Protein AF-A0A8T7K1Z5-F1 (afdb_monomer)

Mean predicted aligned error: 20.66 Å

pLDDT: mean 74.39, std 20.11, range [27.95, 96.56]

Secondary structure (DSSP, 8-state):
-TTGGGGT-------S-GGGS-HHHHTT-SEEEE-----HHHHHHHHHHHHTT--GGGGTHHHHHHHHHHHPPTTEEEEEETT-TT--EEEE-------S-SSPPHHHHHHHTHHHHHHHHHHHTS----------------------------------------------------------PPPSSTTPPPPTTEESSPPP--TTS-EEEPP--S-HHHHHHHHHHHH----TT-EEEEEEEEEEEEEEEEEEEEETTTTEEEEEEEEEEEES--SSS---GGGGEEPPP-GGG-BSS--SSEEEEPPPTTTS-HHHHHHHHHHHHHHHHHH-EEEEEEETTTTEE--TTS-HHHHHHHHHHHHHHHHHHHHHHHHHHHHHHHHHHHHHHHHHHHHHHHHHHHTTTT-------------STTSS------------S---S---SHHHHHHHHHHHHHHHHHHHHHHHHHHHHHHHHHHHHHHH--EEEEEE--GGGEEEEEEEEEEEEEEEEEETTEEEEEE----

Sequence (531 aa):
LKQARAFGIGLILATQNPGDLDYKGLANAGTWFIGRLQSDNDRAKVMEGLQQLASADDNVSLKDVERLIADIEPRVFLMRNVHDDGGPLLVHTRWAMSYLRGPLTRQQVQWLMQAQRQQLLQQLSSPQAGGGYTPPGTPPGLPGAPGTLPGGRPHSLPLPDTGFSAQAATAAAYSQPTLGLTQASQPLIPGLRYPPGYSDKQPPLPSALVQYFLPVGLSSQQALAQWEQQTHFRAAGVANIVVSYQPVLLAQAVVRYQDRKAGVYTARTYAFHVPGVQRAGMVRWESYQAQPVEITRVSDQPANPALFGDLAPGLSDKARISALKTELVDMLYNTAVLILPYNPVLKLYGSPDADFSAYQAQVQQIAREKRDQEIDEITKKYGAQAAKIEEAVRRKELELRAEKKELQDRKREEMFTTGEALLSLLKGRTTYTLSRMSQATRYRRQTSEDLEESKQYLTEADKQMQALETELQTVLQEANERWARVAAQAEEYRISALKKDIQVELFGIGWVPFWFTEINSQPLFLPAYVG

Radius of gyration: 44.98 Å; Cα contacts (8 Å, |Δi|>4): 565; chains: 1; bounding box: 122×94×129 Å

Foldseek 3Di:
DQCCVVVVDDDDDDDPALVVDDLVRLLRDQKDWAAADPDPVSLVSNLVSVVSLDDPVCVVLSVVVSVCSNPGDHQWTWMDGSPDPPGIDIDHPPDPPCPPPPDQDPVSVCVVCVVVVVVVVVVVPDDDDDDDDDDDDDDDDDDDDDDDDDDDDDDDDDDDDDDDDDDDDDDDDDDDDDPDDDPQDDDPDPPFDDDPQKDQDADDADPVFAEKEADQQDDPVRLQVVVCVVVVDDQPPWDDKAKEWEKWWWWKKKFWFDDPLQRDTDIDIWIFTHHQDALDDDDPRVVGTDDDGDPVRIDSDDDPRYMYGHDRPLQRDPVSLVVVNVVVLVVQLVPVKQKWKAQPVLSHTHYSPDDPVVVLVVLLVVLVVVLVVVLVVLCVVLVVVLVVLVVVLVVLVVVVVVVVVVVVPPDDDDDDDDPDDPPPPPDDDDDDPPDDDDPPPPDDDDDDVSVVVSVVSNVVSVVVNVVSVVVSVVVSVVSVVVSVVSSVDIDIDMGGTDSVSMGIDDTGIYTFIWIWTAGPNDIDTGHSDDD

Structure (mmCIF, N/CA/C/O backbone):
data_AF-A0A8T7K1Z5-F1
#
_entry.id   AF-A0A8T7K1Z5-F1
#
loop_
_atom_site.group_PDB
_atom_site.id
_atom_site.type_symbol
_atom_site.label_atom_id
_atom_site.label_alt_id
_atom_site.label_comp_id
_atom_site.label_asym_id
_atom_site.label_entity_id
_atom_site.label_seq_id
_atom_site.pdbx_PDB_ins_code
_atom_site.Cartn_x
_atom_site.Cartn_y
_atom_site.Cartn_z
_atom_site.occupancy
_atom_site.B_iso_or_equiv
_atom_site.auth_seq_id
_atom_site.auth_comp_id
_atom_site.auth_asym_id
_atom_site.auth_atom_id
_atom_site.pdbx_PDB_model_num
ATOM 1 N N . LEU A 1 1 ? -14.528 31.520 19.618 1.00 71.94 1 LEU A N 1
ATOM 2 C CA . LEU A 1 1 ? -15.645 31.745 18.668 1.00 71.94 1 LEU A CA 1
ATOM 3 C C . LEU A 1 1 ? -16.165 33.181 18.744 1.00 71.94 1 LEU A C 1
ATOM 5 O O . LEU A 1 1 ? -15.594 33.991 18.035 1.00 71.94 1 LEU A O 1
ATOM 9 N N . LYS A 1 2 ? -17.128 33.533 19.617 1.00 77.75 2 LYS A N 1
ATOM 10 C CA . LYS A 1 2 ? -17.867 34.825 19.625 1.00 77.75 2 LYS A CA 1
ATOM 11 C C . LYS A 1 2 ? -17.090 36.103 19.236 1.00 77.75 2 LYS A C 1
ATOM 13 O O . LYS A 1 2 ? -17.581 36.883 18.432 1.00 77.75 2 LYS A O 1
ATOM 18 N N . GLN A 1 3 ? -15.893 36.326 19.785 1.00 83.31 3 GLN A N 1
ATOM 19 C CA . GLN A 1 3 ? -15.087 37.532 19.514 1.00 83.31 3 GLN A CA 1
ATOM 20 C C . GLN A 1 3 ? -14.257 37.479 18.215 1.00 83.31 3 GLN A C 1
ATOM 22 O O . GLN A 1 3 ? -13.873 38.522 17.699 1.00 83.31 3 GLN A O 1
ATOM 27 N N . ALA A 1 4 ? -13.976 36.294 17.666 1.00 84.44 4 ALA A N 1
ATOM 28 C CA . ALA A 1 4 ? -12.987 36.094 16.599 1.00 84.44 4 ALA A CA 1
ATOM 29 C C . ALA A 1 4 ? -13.321 36.855 15.298 1.00 84.44 4 ALA A C 1
ATOM 31 O O . ALA A 1 4 ? -12.427 37.427 14.672 1.00 84.44 4 ALA A O 1
ATOM 32 N N . ARG A 1 5 ? -14.618 36.960 14.962 1.00 81.00 5 ARG A N 1
ATOM 33 C CA . ARG A 1 5 ? -15.136 37.723 13.810 1.00 81.00 5 ARG A CA 1
ATOM 34 C C . ARG A 1 5 ? -14.705 39.196 13.830 1.00 81.00 5 ARG A C 1
ATOM 36 O O . ARG A 1 5 ? -14.432 39.746 12.771 1.00 81.00 5 ARG A O 1
ATOM 43 N N . ALA A 1 6 ? -14.606 39.819 15.008 1.00 85.25 6 ALA A N 1
ATOM 44 C CA . ALA A 1 6 ? -14.210 41.225 15.145 1.00 85.25 6 ALA A CA 1
ATOM 45 C C . ALA A 1 6 ? -12.719 41.473 14.842 1.00 85.25 6 ALA A C 1
ATOM 47 O O . ALA A 1 6 ? -12.339 42.595 14.526 1.00 85.25 6 ALA A O 1
ATOM 48 N N . PHE A 1 7 ? -11.889 40.426 14.900 1.00 88.75 7 PHE A N 1
ATOM 49 C CA . PHE A 1 7 ? -10.450 40.477 14.621 1.00 88.75 7 PHE A CA 1
ATOM 50 C C . PHE A 1 7 ? -10.082 39.821 13.277 1.00 88.75 7 PHE A C 1
ATOM 52 O O . PHE A 1 7 ? -8.914 39.540 13.028 1.00 88.75 7 PHE A O 1
ATOM 59 N N . GLY A 1 8 ? -11.071 39.535 12.418 1.00 88.25 8 GLY A N 1
ATOM 60 C CA . GLY A 1 8 ? -10.859 38.885 11.118 1.00 88.25 8 GLY A CA 1
ATOM 61 C C . GLY A 1 8 ? -10.484 37.397 11.189 1.00 88.25 8 GLY A C 1
ATOM 62 O O . GLY A 1 8 ? -10.107 36.816 10.174 1.00 88.25 8 GLY A O 1
ATOM 63 N N . ILE A 1 9 ? -10.586 36.760 12.360 1.00 88.50 9 ILE A N 1
ATOM 64 C CA . ILE A 1 9 ? -10.191 35.361 12.558 1.00 88.50 9 ILE A CA 1
ATOM 65 C C . ILE A 1 9 ? -11.387 34.445 12.266 1.00 88.50 9 ILE A C 1
ATOM 67 O O . ILE A 1 9 ? -12.338 34.369 13.047 1.00 88.50 9 ILE A O 1
ATOM 71 N N . GLY A 1 10 ? -11.320 33.721 11.148 1.00 86.94 10 GLY A N 1
ATOM 72 C CA . GLY A 1 10 ? -12.213 32.598 10.857 1.00 86.94 10 GLY 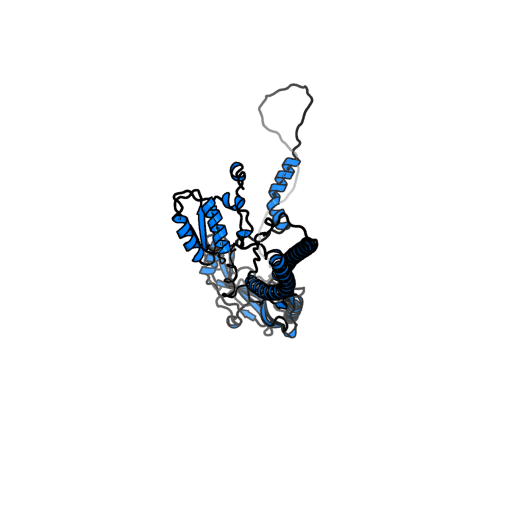A CA 1
ATOM 73 C C . GLY A 1 10 ? -11.806 31.338 11.627 1.00 86.94 10 GLY A C 1
ATOM 74 O O . GLY A 1 10 ? -10.620 31.081 11.824 1.00 86.94 10 GLY A O 1
ATOM 75 N N . LEU A 1 11 ? -12.786 30.540 12.057 1.00 84.69 11 LEU A N 1
ATOM 76 C CA . LEU A 1 11 ? -12.567 29.215 12.640 1.00 84.69 11 LEU A CA 1
ATOM 77 C C . LEU A 1 11 ? -13.468 28.202 11.934 1.00 84.69 11 LEU A C 1
ATOM 79 O O . LEU A 1 11 ? -14.652 28.464 11.740 1.00 84.69 11 LEU A O 1
ATOM 83 N N . ILE A 1 12 ? -12.910 27.037 11.612 1.00 88.62 12 ILE A N 1
ATOM 84 C CA . ILE A 1 12 ? -13.649 25.862 11.148 1.00 88.62 12 ILE A CA 1
ATOM 85 C C . ILE A 1 12 ? -13.535 24.810 12.249 1.00 88.62 12 ILE A C 1
ATOM 87 O O . ILE A 1 12 ? -12.435 24.531 12.725 1.00 88.62 12 ILE A O 1
ATOM 91 N N . LEU A 1 13 ? -14.668 24.242 12.658 1.00 86.75 13 LEU A N 1
ATOM 92 C CA . LEU A 1 13 ? -14.734 23.114 13.583 1.00 86.75 13 LEU A CA 1
ATOM 93 C C . LEU A 1 13 ? -15.311 21.914 12.836 1.00 86.75 13 LEU A C 1
ATOM 95 O O . LEU A 1 13 ? -16.297 22.049 12.117 1.00 86.75 13 LEU A O 1
ATOM 99 N N . ALA A 1 14 ? -14.691 20.751 13.012 1.00 88.75 14 ALA A N 1
ATOM 100 C CA . ALA A 1 14 ? -15.132 19.493 12.429 1.00 88.75 14 ALA A CA 1
ATOM 101 C C . ALA A 1 14 ? -15.061 18.400 13.498 1.00 88.75 14 ALA A C 1
ATOM 103 O O . ALA A 1 14 ? -14.056 18.276 14.195 1.00 88.75 14 ALA A O 1
ATOM 104 N N . THR A 1 15 ? -16.126 17.613 13.617 1.00 85.75 15 THR A N 1
ATOM 105 C CA . THR A 1 15 ? -16.219 16.452 14.509 1.00 85.75 15 THR A CA 1
ATOM 106 C C . THR A 1 15 ? -17.017 15.346 13.819 1.00 85.75 15 THR A C 1
ATOM 108 O O . THR A 1 15 ? -17.800 15.624 12.910 1.00 85.75 15 THR A O 1
ATOM 111 N N . GLN A 1 16 ? -16.820 14.098 14.244 1.00 81.88 16 GLN A N 1
ATOM 112 C CA . GLN A 1 16 ? -17.693 12.973 13.884 1.00 81.88 16 GLN A CA 1
ATOM 113 C C . GLN A 1 16 ? -18.790 12.729 14.935 1.00 81.88 16 GLN A C 1
ATOM 115 O O . GLN A 1 16 ? -19.769 12.056 14.638 1.00 81.88 16 GLN A O 1
ATOM 120 N N . ASN A 1 17 ? -18.641 13.299 16.134 1.00 82.62 17 ASN A N 1
ATOM 121 C CA . ASN A 1 17 ? -19.596 13.233 1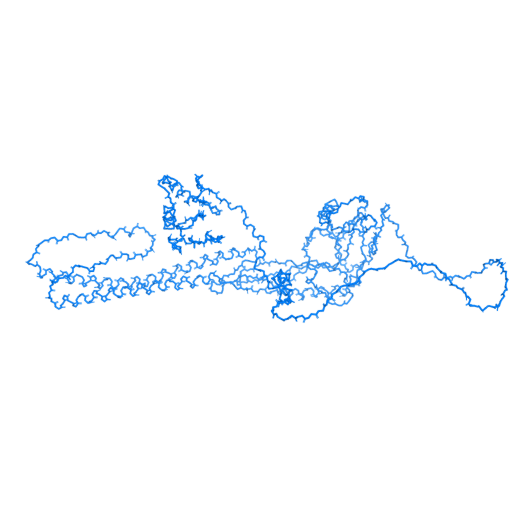7.233 1.00 82.62 17 ASN A CA 1
ATOM 122 C C . ASN A 1 17 ? -19.991 14.673 17.627 1.00 82.62 17 ASN A C 1
ATOM 124 O O . ASN A 1 17 ? -19.172 15.391 18.213 1.00 82.62 17 ASN A O 1
ATOM 128 N N . PRO A 1 18 ? -21.219 15.137 17.324 1.00 78.00 18 PRO A N 1
ATOM 129 C CA . PRO A 1 18 ? -21.658 16.482 17.701 1.00 78.00 18 PRO A CA 1
ATOM 130 C C . PRO A 1 18 ? -21.771 16.651 19.224 1.00 78.00 18 PRO A C 1
ATOM 132 O O . PRO A 1 18 ? -21.787 17.778 19.710 1.00 78.00 18 PRO A O 1
ATOM 135 N N . GLY A 1 19 ? -21.805 15.553 19.987 1.00 77.94 19 GLY A N 1
ATOM 136 C CA . GLY A 1 19 ? -21.790 15.565 21.444 1.00 77.94 19 GLY A CA 1
ATOM 137 C C . GLY A 1 19 ? -20.496 16.070 22.086 1.00 77.94 19 GLY A C 1
ATOM 138 O O . GLY A 1 19 ? -20.556 16.426 23.259 1.00 77.94 19 GLY A O 1
ATOM 139 N N . ASP A 1 20 ? -19.386 16.143 21.342 1.00 79.88 20 ASP A N 1
ATOM 140 C CA . ASP A 1 20 ? -18.099 16.674 21.825 1.00 79.88 20 ASP A CA 1
ATOM 141 C C . ASP A 1 20 ? -18.025 18.214 21.771 1.00 79.88 20 ASP A C 1
ATOM 143 O O . ASP A 1 20 ? -17.066 18.817 22.258 1.00 79.88 20 ASP A O 1
ATOM 147 N N . LEU A 1 21 ? -19.017 18.874 21.159 1.00 78.75 21 LEU A N 1
ATOM 148 C CA . LEU A 1 21 ? -19.080 20.330 21.041 1.00 78.75 21 LEU A CA 1
ATOM 149 C C . LEU A 1 21 ? -20.056 20.914 22.070 1.00 78.75 21 LEU A C 1
ATOM 151 O O . LEU A 1 21 ? -21.244 20.604 22.065 1.00 78.75 21 LEU A O 1
ATOM 155 N N . ASP A 1 22 ? -19.555 21.817 22.919 1.00 77.94 22 ASP A N 1
ATOM 156 C CA . ASP A 1 22 ? -20.386 22.619 23.827 1.00 77.94 22 ASP A CA 1
ATOM 157 C C . ASP A 1 22 ? -21.472 23.378 23.041 1.00 77.94 22 ASP A C 1
ATOM 159 O O . ASP A 1 22 ? -21.204 23.953 21.979 1.00 77.94 22 ASP A O 1
ATOM 163 N N . TYR A 1 23 ? -22.687 23.442 23.590 1.00 68.38 23 TYR A N 1
ATOM 164 C CA . TYR A 1 23 ? -23.836 24.110 22.971 1.00 68.38 23 TYR A CA 1
ATOM 165 C C . TYR A 1 23 ? -23.548 25.591 22.681 1.00 68.38 23 TYR A C 1
ATOM 167 O O . TYR A 1 23 ? -23.961 26.120 21.650 1.00 68.38 23 TYR A O 1
ATOM 175 N N . LYS A 1 24 ? -22.736 26.255 23.517 1.00 74.25 24 LYS A N 1
ATOM 176 C CA . LYS A 1 24 ? -22.275 27.636 23.273 1.00 74.25 24 LYS A CA 1
ATOM 177 C C . LYS A 1 24 ? -21.326 27.735 22.080 1.00 74.25 24 LYS A C 1
ATOM 179 O O . LYS A 1 24 ? -21.230 28.797 21.467 1.00 74.25 24 LYS A O 1
ATOM 184 N N . GLY A 1 25 ? -20.607 26.662 21.758 1.00 75.12 25 GLY A N 1
ATOM 185 C CA . GLY A 1 25 ? -19.801 26.561 20.547 1.00 75.12 25 GLY A CA 1
ATOM 186 C C . GLY A 1 25 ? -20.684 26.488 19.305 1.00 75.12 25 GLY A C 1
ATOM 187 O O . GLY A 1 25 ? -20.533 27.308 18.399 1.00 75.12 25 GLY A O 1
ATOM 188 N N . LEU A 1 26 ? -21.657 25.574 19.324 1.00 76.00 26 LEU A N 1
ATOM 189 C CA . LEU A 1 26 ? -22.659 25.402 18.269 1.00 76.00 26 LEU A CA 1
ATOM 190 C C . LEU A 1 26 ? -23.445 26.701 18.011 1.00 76.00 26 LEU A C 1
ATOM 192 O O . LEU A 1 26 ? -23.445 27.209 16.892 1.00 76.00 26 LEU A O 1
ATOM 196 N N . ALA A 1 27 ? -23.991 27.328 19.057 1.00 73.38 27 ALA A N 1
ATOM 197 C CA . ALA A 1 27 ? -24.743 28.587 18.985 1.00 73.38 27 ALA A CA 1
ATOM 198 C C . ALA A 1 27 ? -23.893 29.839 18.642 1.00 73.38 27 ALA A C 1
ATOM 200 O O . ALA A 1 27 ? -24.382 30.965 18.709 1.00 73.38 27 ALA A O 1
ATOM 201 N N . ASN A 1 28 ? -22.612 29.680 18.284 1.00 80.56 28 ASN A N 1
ATOM 202 C CA . ASN A 1 28 ? -21.773 30.739 17.706 1.00 80.56 28 ASN A CA 1
ATOM 203 C C . ASN A 1 28 ? -21.228 30.378 16.304 1.00 80.56 28 ASN A C 1
ATOM 205 O O . ASN A 1 28 ? -20.416 31.131 15.759 1.00 80.56 28 ASN A O 1
ATOM 209 N N . ALA A 1 29 ? -21.651 29.256 15.710 1.00 83.75 29 ALA A N 1
ATOM 210 C CA . ALA A 1 29 ? -21.308 28.872 14.343 1.00 83.75 29 ALA A CA 1
ATOM 211 C C . ALA A 1 29 ? -22.303 29.489 13.341 1.00 83.75 29 ALA A C 1
ATOM 213 O O . ALA A 1 29 ? -23.476 29.124 13.307 1.00 83.75 29 ALA A O 1
ATOM 214 N N . GLY A 1 30 ? -21.831 30.432 12.516 1.00 79.75 30 GLY A N 1
ATOM 215 C CA . GLY A 1 30 ? -22.667 31.122 11.521 1.00 79.75 30 GLY A CA 1
ATOM 216 C C . GLY A 1 30 ? -22.938 30.323 10.240 1.00 79.75 30 GLY A C 1
ATOM 217 O O . GLY A 1 30 ? -23.881 30.622 9.515 1.00 79.75 30 GLY A O 1
ATOM 218 N N . THR A 1 31 ? -22.140 29.292 9.960 1.00 86.38 31 THR A N 1
ATOM 219 C CA . THR A 1 31 ? -22.335 28.398 8.813 1.00 86.38 31 THR A CA 1
ATOM 220 C C . THR A 1 31 ? -22.086 26.964 9.255 1.00 86.38 31 THR A C 1
ATOM 222 O O . THR A 1 31 ? -21.089 26.676 9.917 1.00 86.38 31 THR A O 1
ATOM 225 N N . TRP A 1 32 ? -23.011 26.083 8.897 1.00 88.38 32 TRP A N 1
ATOM 226 C CA . TRP A 1 32 ? -23.046 24.677 9.274 1.00 88.38 32 TRP A CA 1
ATOM 227 C C . TRP A 1 32 ? -22.919 23.813 8.025 1.00 88.38 32 TRP A C 1
ATOM 229 O O . TRP A 1 32 ? -23.532 24.130 7.010 1.00 88.38 32 TRP A O 1
ATOM 239 N N . PHE A 1 33 ? -22.173 22.713 8.123 1.00 89.81 33 PHE A N 1
ATOM 240 C CA . PHE A 1 33 ? -22.087 21.666 7.103 1.00 89.81 33 PHE A CA 1
ATOM 241 C C . PHE A 1 33 ? -22.379 20.325 7.776 1.00 89.81 33 PHE A C 1
ATOM 243 O O . PHE A 1 33 ? -21.538 19.786 8.494 1.00 89.81 33 PHE A O 1
ATOM 250 N N . ILE A 1 34 ? -23.592 19.811 7.589 1.00 89.69 34 ILE A N 1
ATOM 251 C CA . ILE A 1 34 ? -24.100 18.636 8.301 1.00 89.69 34 ILE A CA 1
ATOM 252 C C . ILE A 1 34 ? -24.071 17.444 7.349 1.00 89.69 34 ILE A C 1
ATOM 254 O O . ILE A 1 34 ? -24.794 17.414 6.355 1.00 89.69 34 ILE A O 1
ATOM 258 N N . GLY A 1 35 ? -23.201 16.476 7.632 1.00 88.19 35 GLY A N 1
ATOM 259 C CA . GLY A 1 35 ? -23.207 15.182 6.950 1.00 88.19 35 GLY A CA 1
ATOM 260 C C . GLY A 1 35 ? -24.289 14.253 7.509 1.00 88.19 35 GLY A C 1
ATOM 261 O O . GLY A 1 35 ? -24.967 14.580 8.481 1.00 88.19 35 GLY A O 1
ATOM 262 N N . ARG A 1 36 ? -24.420 13.059 6.922 1.00 86.31 36 ARG A N 1
ATOM 263 C CA . ARG A 1 36 ? -25.360 12.025 7.382 1.00 86.31 36 ARG A CA 1
ATOM 264 C C . ARG A 1 36 ? -25.141 11.664 8.858 1.00 86.31 36 ARG A C 1
ATOM 266 O O . ARG A 1 36 ? -24.091 11.124 9.207 1.00 86.31 36 ARG A O 1
ATOM 273 N N . LEU A 1 37 ? -26.159 11.868 9.691 1.00 85.38 37 LEU A N 1
ATOM 274 C CA . LEU A 1 37 ? -26.166 11.453 11.098 1.00 85.38 37 LEU A CA 1
ATOM 275 C C . LEU A 1 37 ? -26.842 10.079 11.224 1.00 85.38 37 LEU A C 1
ATOM 277 O O . LEU A 1 37 ? -27.938 9.879 10.709 1.00 85.38 37 LEU A O 1
ATOM 281 N N . GLN A 1 38 ? -26.188 9.117 11.883 1.00 77.75 38 GLN A N 1
ATOM 282 C CA . GLN A 1 38 ? -26.706 7.741 12.034 1.00 77.75 38 GLN A CA 1
ATOM 283 C C . GLN A 1 38 ? -27.434 7.489 13.365 1.00 77.75 38 GLN A C 1
ATOM 285 O O . GLN A 1 38 ? -28.081 6.458 13.524 1.00 77.75 38 GLN A O 1
ATOM 290 N N . SER A 1 39 ? -27.308 8.409 14.320 1.00 83.31 39 SER A N 1
ATOM 291 C CA . SER A 1 39 ? -27.834 8.309 15.683 1.00 83.31 39 SER A CA 1
ATOM 292 C C . SER A 1 39 ? -28.918 9.361 15.899 1.00 83.31 39 SER A C 1
ATOM 294 O O . SER A 1 39 ? -28.708 10.540 15.607 1.00 83.31 39 SER A O 1
ATOM 296 N N . ASP A 1 40 ? -30.063 8.957 16.454 1.00 81.31 40 ASP A N 1
ATOM 297 C CA . ASP A 1 40 ? -31.142 9.884 16.819 1.00 81.31 40 ASP A CA 1
ATOM 298 C C . ASP A 1 40 ? -30.693 10.919 17.865 1.00 81.31 40 ASP A C 1
ATOM 300 O O . ASP A 1 40 ? -31.147 12.059 17.828 1.00 81.31 40 ASP A O 1
ATOM 304 N N . ASN A 1 41 ? -29.757 10.559 18.752 1.00 79.56 41 ASN A N 1
ATOM 305 C CA . ASN A 1 41 ? -29.172 11.471 19.743 1.00 79.56 41 ASN A CA 1
ATOM 306 C C . ASN A 1 41 ? -28.294 12.546 19.077 1.00 79.56 41 ASN A C 1
ATOM 308 O O . ASN A 1 41 ? -28.344 13.720 19.444 1.00 79.56 41 ASN A O 1
ATOM 312 N N . ASP A 1 42 ? -27.535 12.163 18.047 1.00 84.12 42 ASP A N 1
ATOM 313 C CA . ASP A 1 42 ? -26.691 13.096 17.295 1.00 84.12 42 ASP A CA 1
ATOM 314 C C . ASP A 1 42 ? -27.553 14.039 16.450 1.00 84.12 42 ASP A C 1
ATOM 316 O O . ASP A 1 42 ? -27.288 15.242 16.410 1.00 84.12 42 ASP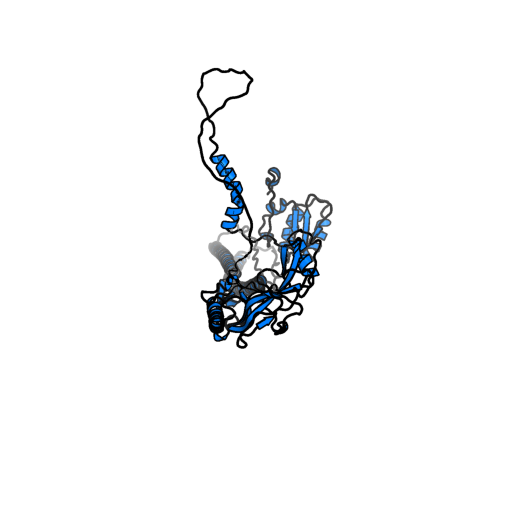 A O 1
ATOM 320 N N . ARG A 1 43 ? -28.637 13.519 15.844 1.00 84.75 43 ARG A N 1
ATOM 321 C CA . ARG A 1 43 ? -29.657 14.347 15.181 1.00 84.75 43 ARG A CA 1
ATOM 322 C C . ARG A 1 43 ? -30.290 15.318 16.175 1.00 84.75 43 ARG A C 1
ATOM 324 O O . ARG A 1 43 ? -30.314 16.509 15.888 1.00 84.75 43 ARG A O 1
ATOM 331 N N . ALA A 1 44 ? -30.722 14.854 17.348 1.00 82.88 44 ALA A N 1
ATOM 332 C CA . ALA A 1 44 ? -31.333 15.703 18.371 1.00 82.88 44 ALA A CA 1
ATOM 333 C C . ALA A 1 44 ? -30.411 16.859 18.803 1.00 82.88 44 ALA A C 1
ATOM 335 O O . ALA A 1 44 ? -30.841 18.010 18.772 1.00 82.88 44 ALA A O 1
ATOM 336 N N . LYS A 1 45 ? -29.133 16.589 19.109 1.00 81.12 45 LYS A N 1
ATOM 337 C CA . LYS A 1 45 ? -28.154 17.632 19.479 1.00 81.12 45 LYS A CA 1
ATOM 338 C C . LYS A 1 45 ? -27.891 18.643 18.360 1.00 81.12 45 LYS A C 1
ATOM 340 O O . LYS A 1 45 ? -27.784 19.841 18.623 1.00 81.12 45 LYS A O 1
ATOM 345 N N . VAL A 1 46 ? -27.793 18.186 17.110 1.00 84.00 46 VAL A N 1
ATOM 346 C CA . VAL A 1 46 ? -27.626 19.086 15.957 1.00 84.00 46 VAL A CA 1
ATOM 347 C C . VAL A 1 46 ? -28.884 19.933 15.747 1.00 84.00 46 VAL A C 1
ATOM 349 O O . VAL A 1 46 ? -28.769 21.144 15.574 1.00 84.00 46 VAL A O 1
ATOM 352 N N . MET A 1 47 ? -30.080 19.344 15.845 1.00 84.56 47 MET A N 1
ATOM 353 C CA . MET A 1 47 ? -31.341 20.086 15.747 1.00 84.56 47 MET A CA 1
ATOM 354 C C . MET A 1 47 ? -31.516 21.100 16.885 1.00 84.56 47 MET A C 1
ATOM 356 O O . MET A 1 47 ? -31.962 22.212 16.617 1.00 84.56 47 MET A O 1
ATOM 360 N N . GLU A 1 48 ? -31.106 20.785 18.117 1.00 81.25 48 GLU A N 1
ATOM 361 C CA . GLU A 1 48 ? -31.110 21.731 19.243 1.00 81.25 48 GLU A CA 1
ATOM 362 C C . GLU A 1 48 ? -30.203 22.944 18.958 1.00 81.25 48 GLU A C 1
ATOM 364 O O . GLU A 1 48 ? -30.633 24.093 19.081 1.00 81.25 48 GLU A O 1
ATOM 369 N N . GLY A 1 49 ? -28.972 22.711 18.488 1.00 79.31 49 GLY A N 1
ATOM 370 C CA . GLY A 1 49 ? -28.051 23.786 18.102 1.00 79.31 49 GLY A CA 1
ATOM 371 C C . GLY A 1 49 ? -28.565 24.644 16.937 1.00 79.31 49 GLY A C 1
ATOM 372 O O . GLY A 1 49 ? -28.366 25.859 16.926 1.00 79.31 49 GLY A O 1
ATOM 373 N N . LEU A 1 50 ? -29.280 24.040 15.982 1.00 78.69 50 LEU A N 1
ATOM 374 C CA . LEU A 1 50 ? -29.925 24.746 14.869 1.00 78.69 50 LEU A CA 1
ATOM 375 C C . LEU A 1 50 ? -31.176 25.532 15.288 1.00 78.69 50 LEU A C 1
ATOM 377 O O . LEU A 1 50 ? -31.440 26.579 14.690 1.00 78.69 50 LEU A O 1
ATOM 381 N N . GLN A 1 51 ? -31.920 25.049 16.290 1.00 77.25 51 GLN A N 1
ATOM 382 C CA . GLN A 1 51 ? -33.075 25.720 16.900 1.00 77.25 51 GLN A CA 1
ATOM 383 C C . GLN A 1 51 ? -32.645 26.946 17.712 1.00 77.25 51 GLN A C 1
ATOM 385 O O . GLN A 1 51 ? -33.247 28.005 17.570 1.00 77.25 51 GLN A O 1
ATOM 390 N N . GLN A 1 52 ? -31.559 26.852 18.489 1.00 72.19 52 GLN A N 1
ATOM 391 C CA . GLN A 1 52 ? -30.988 27.997 19.219 1.00 72.19 52 GLN A CA 1
ATOM 392 C C . GLN A 1 52 ? -30.464 29.116 18.290 1.00 72.19 52 GLN A C 1
ATOM 394 O O . GLN A 1 52 ? -30.250 30.240 18.743 1.00 72.19 52 GLN A O 1
ATOM 399 N N . LEU A 1 53 ? -30.271 28.820 16.999 1.00 68.56 53 LEU A N 1
ATOM 400 C CA . LEU A 1 53 ? -29.881 29.766 15.946 1.00 68.56 53 LEU A CA 1
ATOM 401 C C . LEU A 1 53 ? -31.047 30.209 15.039 1.00 68.56 53 LEU A C 1
ATOM 403 O O . LEU A 1 53 ? -30.829 31.002 14.125 1.00 68.56 53 LEU A O 1
ATOM 407 N N . ALA A 1 54 ? -32.261 29.692 15.240 1.00 65.69 54 ALA A N 1
ATOM 408 C CA . ALA A 1 54 ? -33.422 29.999 14.409 1.00 65.69 54 ALA A CA 1
ATOM 409 C C . ALA A 1 54 ? -34.212 31.208 14.936 1.00 65.69 54 ALA A C 1
ATOM 411 O O . ALA A 1 54 ? -34.415 31.369 16.138 1.00 65.69 54 ALA A O 1
ATOM 412 N N . SER A 1 55 ? -34.700 32.040 14.014 1.00 61.72 55 SER A N 1
ATOM 413 C CA . SER A 1 55 ? -35.701 33.072 14.313 1.00 61.72 55 SER A CA 1
ATOM 414 C C . SER A 1 55 ? -37.122 32.498 14.263 1.00 61.72 55 SER A C 1
ATOM 416 O O . SER A 1 55 ? -37.332 31.392 13.769 1.00 61.72 55 SER A O 1
ATOM 418 N N . ALA A 1 56 ? -38.106 33.236 14.788 1.00 55.38 56 ALA A N 1
ATOM 419 C CA . ALA A 1 56 ? -39.459 32.720 15.025 1.00 55.38 56 ALA A CA 1
ATOM 420 C C . ALA A 1 56 ? -40.170 32.172 13.765 1.00 55.38 56 ALA A C 1
ATOM 422 O O . ALA A 1 56 ? -40.883 31.173 13.869 1.00 55.38 56 ALA A O 1
ATOM 423 N N . ASP A 1 57 ? -39.936 32.770 12.591 1.00 54.88 57 ASP A N 1
ATOM 424 C CA . ASP A 1 57 ? -40.510 32.326 11.309 1.00 54.88 57 ASP A CA 1
ATOM 425 C C . ASP A 1 57 ? -39.839 31.063 10.725 1.00 54.88 57 ASP A C 1
ATOM 427 O O . ASP A 1 57 ? -40.442 30.332 9.940 1.00 54.88 57 ASP A O 1
ATOM 431 N N . ASP A 1 58 ? -38.612 30.739 11.143 1.00 60.97 58 ASP A N 1
ATOM 432 C CA . ASP A 1 58 ? -37.764 29.691 10.540 1.00 60.97 58 ASP A CA 1
ATOM 433 C C . ASP A 1 58 ? -38.148 28.259 11.008 1.00 60.97 58 ASP A C 1
ATOM 435 O O . ASP A 1 58 ? -37.503 27.252 10.709 1.00 60.97 58 ASP A O 1
ATOM 439 N N . ASN A 1 59 ? -39.246 28.145 11.761 1.00 58.22 59 ASN A N 1
ATOM 440 C CA . ASN A 1 59 ? -39.696 26.921 12.432 1.00 58.22 59 ASN A CA 1
ATOM 441 C C . ASN A 1 59 ? -40.348 25.887 11.481 1.00 58.22 59 ASN A C 1
ATOM 443 O O . ASN A 1 59 ? -40.582 24.736 11.858 1.00 58.22 59 ASN A O 1
ATOM 447 N N . VAL A 1 60 ? -40.638 26.286 10.236 1.00 53.91 60 VAL A N 1
ATOM 448 C CA . VAL A 1 60 ? -41.025 25.368 9.147 1.00 53.91 60 VAL A CA 1
ATOM 449 C C . VAL A 1 60 ? -39.773 24.736 8.531 1.00 53.91 60 VAL A C 1
ATOM 451 O O . VAL A 1 60 ? -39.663 23.511 8.499 1.00 53.91 60 VAL A O 1
ATOM 454 N N . SER A 1 61 ? -38.796 25.571 8.158 1.00 66.62 61 SER A N 1
ATOM 455 C CA . SER A 1 61 ? -37.494 25.189 7.586 1.00 66.62 61 SER A CA 1
ATOM 456 C C . SER A 1 61 ? -36.788 24.106 8.410 1.00 66.62 61 SER A C 1
ATOM 458 O O . SER A 1 61 ? -36.329 23.102 7.868 1.00 66.62 61 SER A O 1
ATOM 460 N N . LEU A 1 62 ? -36.797 24.229 9.744 1.00 72.75 62 LEU A N 1
ATOM 461 C CA . LEU A 1 62 ? -36.202 23.244 10.656 1.00 72.75 62 LEU A CA 1
ATOM 462 C C . LEU A 1 62 ? -36.756 21.811 10.510 1.00 72.75 62 LEU A C 1
ATOM 464 O O . LEU A 1 62 ? -36.009 20.855 10.713 1.00 72.75 62 LEU A O 1
ATOM 468 N N . LYS A 1 63 ? -38.033 21.628 10.148 1.00 73.88 63 LYS A N 1
ATOM 469 C CA . LYS A 1 63 ? -38.625 20.285 9.974 1.00 73.88 63 LYS A CA 1
ATOM 470 C C . LYS A 1 63 ? -38.201 19.632 8.665 1.00 73.88 63 LYS A C 1
ATOM 472 O O . LYS A 1 63 ? -38.017 18.417 8.614 1.00 73.88 63 LYS A O 1
ATOM 477 N N . ASP A 1 64 ? -38.013 20.433 7.625 1.00 74.00 64 ASP A N 1
ATOM 478 C CA . ASP A 1 64 ? -37.511 19.944 6.345 1.00 74.00 64 ASP A CA 1
ATOM 479 C C . ASP A 1 64 ? -35.989 19.733 6.394 1.00 74.00 64 ASP A C 1
ATOM 481 O O . ASP A 1 64 ? -35.498 18.755 5.836 1.00 74.00 64 ASP A O 1
ATOM 485 N N . VAL A 1 65 ? -35.255 20.521 7.191 1.00 78.31 65 VAL A N 1
ATOM 486 C CA . VAL A 1 65 ? -33.865 20.227 7.586 1.00 78.31 65 VAL A CA 1
ATOM 487 C C . VAL A 1 65 ? -33.749 18.868 8.288 1.00 78.31 65 VAL A C 1
ATOM 489 O O . VAL A 1 65 ? -32.884 18.080 7.909 1.00 78.31 65 VAL A O 1
ATOM 492 N N . GLU A 1 66 ? -34.610 18.546 9.265 1.00 81.00 66 GLU A N 1
ATOM 493 C CA . GLU A 1 66 ? -34.545 17.247 9.960 1.00 81.00 66 GLU A CA 1
ATOM 494 C C . GLU A 1 66 ? -34.769 16.064 8.999 1.00 81.00 66 GLU A C 1
ATOM 496 O O . GLU A 1 66 ? -34.037 15.072 9.054 1.00 81.00 66 GLU A O 1
ATOM 501 N N . ARG A 1 67 ? -35.736 16.194 8.079 1.00 81.19 67 ARG A N 1
ATOM 502 C CA . ARG A 1 67 ? -36.006 15.205 7.020 1.00 81.19 67 ARG A CA 1
ATOM 503 C C . ARG A 1 67 ? -34.814 15.038 6.082 1.00 81.19 67 ARG A C 1
ATOM 505 O O . ARG A 1 67 ? -34.360 13.917 5.874 1.00 81.19 67 ARG A O 1
ATOM 512 N N . LEU A 1 68 ? -34.275 16.143 5.565 1.00 80.62 68 LEU A N 1
ATOM 513 C CA . LEU A 1 68 ? -33.118 16.120 4.670 1.00 80.62 68 LEU A CA 1
ATOM 514 C C . LEU A 1 68 ? -31.915 15.446 5.345 1.00 80.62 68 LEU A C 1
ATOM 516 O O . LEU A 1 68 ? -31.286 14.595 4.728 1.00 80.62 68 LEU A O 1
ATOM 520 N N . ILE A 1 69 ? -31.634 15.740 6.621 1.00 82.88 69 ILE A N 1
ATOM 521 C CA . ILE A 1 69 ? -30.521 15.126 7.372 1.00 82.88 69 ILE A CA 1
ATOM 522 C C . ILE A 1 69 ? -30.634 13.593 7.462 1.00 82.88 69 ILE A C 1
ATOM 524 O O . ILE A 1 69 ? -29.603 12.914 7.444 1.00 82.88 69 ILE A O 1
ATOM 528 N N . ALA A 1 70 ? -31.850 13.041 7.538 1.00 80.25 70 ALA A N 1
ATOM 529 C CA . ALA A 1 70 ? -32.067 11.594 7.582 1.00 80.25 70 ALA A CA 1
ATOM 530 C C . ALA A 1 70 ? -31.733 10.902 6.244 1.00 80.25 70 ALA A C 1
ATOM 532 O O . ALA A 1 70 ? -31.100 9.842 6.241 1.00 80.25 70 ALA A O 1
ATOM 533 N N . ASP A 1 71 ? -32.100 11.529 5.122 1.00 81.31 71 ASP A N 1
ATOM 534 C CA . ASP A 1 71 ? -31.973 10.959 3.774 1.00 81.31 71 ASP A CA 1
ATOM 535 C C . ASP A 1 71 ? -30.657 11.327 3.048 1.00 81.31 71 ASP A C 1
ATOM 537 O O . ASP A 1 71 ? -30.418 10.861 1.933 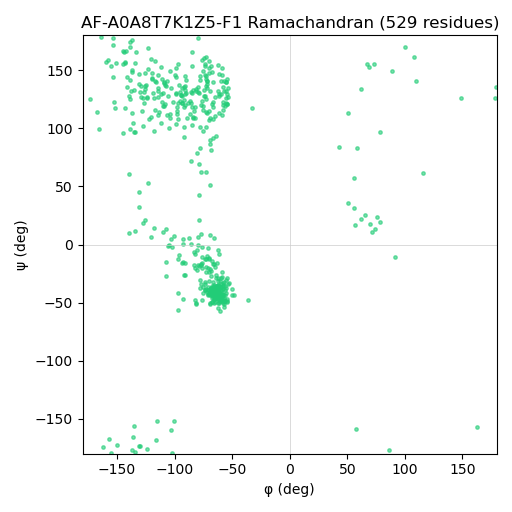1.00 81.31 71 ASP A O 1
ATOM 541 N N . ILE A 1 72 ? -29.754 12.103 3.669 1.00 86.75 72 ILE A N 1
ATOM 542 C CA . ILE A 1 72 ? -28.454 12.474 3.075 1.00 86.75 72 ILE A CA 1
ATOM 543 C C . ILE A 1 72 ? -27.630 11.244 2.646 1.00 86.75 72 ILE A C 1
ATOM 545 O O . ILE A 1 72 ? -27.300 10.335 3.426 1.00 86.75 72 ILE A O 1
ATOM 549 N N . GLU A 1 73 ? -27.221 11.265 1.377 1.00 80.25 73 GLU A N 1
ATOM 550 C CA . GLU A 1 73 ? -26.274 10.312 0.808 1.00 80.25 73 GLU A CA 1
ATOM 551 C C . GLU A 1 73 ? -24.861 10.474 1.406 1.00 80.25 73 GLU A C 1
ATOM 553 O O . GLU A 1 73 ? -24.430 11.586 1.732 1.00 80.25 73 GLU A O 1
ATOM 558 N N . PRO A 1 74 ? -24.073 9.388 1.519 1.00 79.75 74 PRO A N 1
ATOM 559 C CA . PRO A 1 74 ? -22.674 9.485 1.924 1.00 79.75 74 PRO A CA 1
ATOM 560 C C . PRO A 1 74 ? -21.884 10.460 1.033 1.00 79.75 74 PRO A C 1
ATOM 562 O O . PRO A 1 74 ? -21.864 10.315 -0.186 1.00 79.75 74 PRO A O 1
ATOM 565 N N . ARG A 1 75 ? -21.151 11.398 1.656 1.00 78.38 75 ARG A N 1
ATOM 566 C CA . ARG A 1 75 ? -20.373 12.483 1.005 1.00 78.38 75 ARG A CA 1
ATOM 567 C C . ARG A 1 75 ? -21.205 13.641 0.418 1.00 78.38 75 ARG A C 1
ATOM 569 O O . ARG A 1 75 ? -20.642 14.485 -0.286 1.00 78.38 75 ARG A O 1
ATOM 576 N N . VAL A 1 76 ? -22.490 13.744 0.750 1.00 84.56 76 VAL A N 1
ATOM 577 C CA . VAL A 1 76 ? -23.263 14.991 0.621 1.00 84.56 76 VAL A CA 1
ATOM 578 C C . VAL A 1 76 ? -23.349 15.663 1.998 1.00 84.56 76 VAL A C 1
ATOM 580 O O . VAL A 1 76 ? -23.368 14.983 3.025 1.00 84.56 76 VAL A O 1
ATOM 583 N N . PHE A 1 77 ? -23.354 16.996 2.024 1.00 88.88 77 PHE A N 1
ATOM 584 C CA . PHE A 1 77 ? -23.527 17.803 3.232 1.00 88.88 77 PHE A CA 1
ATOM 585 C C . PHE A 1 77 ? -24.697 18.768 3.053 1.00 88.88 77 PHE A C 1
ATOM 587 O O . PHE A 1 77 ? -24.798 19.426 2.020 1.00 88.88 77 PHE A O 1
ATOM 594 N N . LEU A 1 78 ? -25.540 18.916 4.071 1.00 88.25 78 LEU A N 1
ATOM 595 C CA . LEU A 1 78 ? -26.500 20.012 4.141 1.00 88.25 78 LEU A CA 1
ATOM 596 C C . LEU A 1 78 ? -25.788 21.258 4.671 1.00 88.25 78 LEU A C 1
ATOM 598 O O . LEU A 1 78 ? -25.285 21.254 5.797 1.00 88.25 78 LEU A O 1
ATOM 602 N N . MET A 1 79 ? -25.735 22.316 3.867 1.00 88.12 79 MET A N 1
ATOM 603 C CA . MET A 1 79 ? -25.239 23.618 4.287 1.00 88.12 79 MET A CA 1
ATOM 604 C C . MET A 1 79 ? -26.399 24.506 4.741 1.00 88.12 79 MET A C 1
ATOM 606 O O . MET A 1 79 ? -27.355 24.706 3.993 1.00 88.12 79 MET A O 1
ATOM 610 N N . ARG A 1 80 ? -26.284 25.100 5.934 1.00 82.88 80 ARG A N 1
ATOM 611 C CA . ARG A 1 80 ? -27.131 26.220 6.382 1.00 82.88 80 ARG A CA 1
ATOM 612 C C . ARG A 1 80 ? -26.238 27.376 6.819 1.00 82.88 80 ARG A C 1
ATOM 614 O O . ARG A 1 80 ? -25.271 27.173 7.551 1.00 82.88 80 ARG A O 1
ATOM 621 N N . ASN A 1 81 ? -26.569 28.583 6.382 1.00 81.38 81 ASN A N 1
ATOM 622 C CA . ASN A 1 81 ? -25.899 29.823 6.757 1.00 81.38 81 ASN A CA 1
ATOM 623 C C . ASN A 1 81 ? -26.924 30.723 7.462 1.00 81.38 81 ASN A C 1
ATOM 625 O O . ASN A 1 81 ? -28.009 30.923 6.935 1.00 81.38 81 ASN A O 1
ATOM 629 N N . VAL A 1 82 ? -26.603 31.282 8.633 1.00 73.19 82 VAL A N 1
ATOM 630 C CA . VAL A 1 82 ? -27.534 32.150 9.399 1.00 73.19 82 VAL A CA 1
ATOM 631 C C . VAL A 1 82 ? -27.656 33.575 8.827 1.00 73.19 82 VAL A C 1
ATOM 633 O O . VAL A 1 82 ? -28.207 34.471 9.461 1.00 73.19 82 VAL A O 1
ATOM 636 N N . HIS A 1 83 ? -27.081 33.798 7.646 1.00 70.00 83 HIS A N 1
ATOM 637 C CA . HIS A 1 83 ? -27.135 35.037 6.870 1.00 70.00 83 HIS A CA 1
ATOM 638 C C . HIS A 1 83 ? -27.640 34.786 5.435 1.00 70.00 83 HIS A C 1
ATOM 640 O O . HIS A 1 83 ? -27.321 35.564 4.540 1.00 70.00 83 HIS A O 1
ATOM 646 N N . ASP A 1 84 ? -28.346 33.674 5.204 1.00 69.88 84 ASP A N 1
ATOM 647 C CA . ASP A 1 84 ? -28.887 33.287 3.900 1.00 69.88 84 ASP A CA 1
ATOM 648 C C . ASP A 1 84 ? -30.327 32.779 4.057 1.00 69.88 84 ASP A C 1
ATOM 650 O O . ASP A 1 84 ? -30.566 31.665 4.528 1.00 69.88 84 ASP A O 1
ATOM 654 N N . ASP A 1 85 ? -31.286 33.618 3.667 1.00 63.56 85 ASP A N 1
ATOM 655 C CA . ASP A 1 85 ? -32.721 33.320 3.742 1.00 63.56 85 ASP A CA 1
ATOM 656 C C . ASP A 1 85 ? -33.182 32.349 2.629 1.00 63.56 85 ASP A C 1
ATOM 658 O O . ASP A 1 85 ? -34.348 31.961 2.583 1.00 63.56 85 ASP A O 1
ATOM 662 N N . GLY A 1 86 ? -32.279 31.926 1.729 1.00 62.56 86 GLY A N 1
ATOM 663 C CA . GLY A 1 86 ? -32.558 30.998 0.625 1.00 62.56 86 GLY A CA 1
ATOM 664 C C . GLY A 1 86 ? -32.823 29.542 1.037 1.00 62.56 86 GLY A C 1
ATOM 665 O O . GLY A 1 86 ? -33.137 28.714 0.181 1.00 62.56 86 GLY A O 1
ATOM 666 N N . GLY A 1 87 ? -32.718 29.222 2.330 1.00 69.06 87 GLY A N 1
ATOM 667 C CA . GLY A 1 87 ? -32.945 27.884 2.875 1.00 69.06 87 GLY A CA 1
ATOM 668 C C . GLY A 1 87 ? -31.712 26.964 2.831 1.00 69.06 87 GLY A C 1
ATOM 669 O O . GLY A 1 87 ? -30.609 27.386 2.481 1.00 69.06 87 GLY A O 1
ATOM 670 N N . PRO A 1 88 ? -31.857 25.694 3.249 1.00 73.44 88 PRO A N 1
ATOM 671 C CA . PRO A 1 88 ? -30.738 24.764 3.352 1.00 73.44 88 PRO A CA 1
ATOM 672 C C . PRO A 1 88 ? -30.338 24.192 1.979 1.00 73.44 88 PRO A C 1
ATOM 674 O O . PRO A 1 88 ? -31.173 23.674 1.237 1.00 73.44 88 PRO A O 1
ATOM 677 N N . LEU A 1 89 ? -29.044 24.230 1.652 1.00 81.25 89 LEU A N 1
ATOM 678 C CA . LEU A 1 89 ? -28.508 23.807 0.351 1.00 81.25 89 LEU A CA 1
ATOM 679 C C . LEU A 1 89 ? -27.744 22.481 0.449 1.00 81.25 89 LEU A C 1
ATOM 681 O O . LEU A 1 89 ? -26.922 22.295 1.345 1.00 81.25 89 LEU A O 1
ATOM 685 N N . LEU A 1 90 ? -27.951 21.568 -0.505 1.00 84.94 90 LEU A N 1
ATOM 686 C CA . LEU A 1 90 ? -27.176 20.325 -0.598 1.00 84.94 90 LEU A CA 1
ATOM 687 C C . LEU A 1 90 ? -25.835 20.567 -1.307 1.00 84.94 90 LEU A C 1
ATOM 689 O O . LEU A 1 90 ? -25.760 20.758 -2.521 1.00 84.94 90 LEU A O 1
ATOM 693 N N . VAL A 1 91 ? -24.752 20.521 -0.535 1.00 85.62 91 VAL A N 1
ATOM 694 C CA . VAL A 1 91 ? -23.373 20.608 -1.016 1.00 85.62 91 VAL A CA 1
ATOM 695 C C . VAL A 1 91 ? -22.853 19.197 -1.281 1.00 85.62 91 VAL A C 1
ATOM 697 O O . VAL A 1 91 ? -22.458 18.459 -0.375 1.00 85.62 91 VAL A O 1
ATOM 700 N N . HIS A 1 92 ? -22.844 18.814 -2.555 1.00 81.69 92 HIS A N 1
ATOM 701 C CA . HIS A 1 92 ? -22.230 17.569 -3.009 1.00 81.69 92 HIS A CA 1
ATOM 702 C C . HIS A 1 92 ? -20.702 17.697 -2.995 1.00 81.69 92 HIS A C 1
ATOM 704 O O . HIS A 1 92 ? -20.150 18.658 -3.538 1.00 81.69 92 HIS A O 1
ATOM 710 N N . THR A 1 93 ? -19.996 16.702 -2.447 1.00 69.94 93 THR A N 1
ATOM 711 C CA . THR A 1 93 ? -18.529 16.648 -2.548 1.00 69.94 93 THR A CA 1
ATOM 712 C C . THR A 1 93 ? -18.112 16.356 -3.992 1.00 69.94 93 THR A C 1
ATOM 714 O O . THR A 1 93 ? -17.906 15.202 -4.376 1.00 69.94 93 THR A O 1
ATOM 717 N N . ARG A 1 94 ? -17.926 17.408 -4.804 1.00 61.97 94 ARG A N 1
ATOM 718 C CA . ARG A 1 94 ? -17.078 17.317 -6.003 1.00 61.97 94 ARG A CA 1
ATOM 719 C C . ARG A 1 94 ? -15.717 16.790 -5.549 1.00 61.97 94 ARG A C 1
ATOM 721 O O . ARG A 1 94 ? -15.230 17.239 -4.515 1.00 61.97 94 ARG A O 1
ATOM 728 N N . TRP A 1 95 ? -15.159 15.824 -6.288 1.00 45.09 95 TRP A N 1
ATOM 729 C CA . TRP A 1 95 ? -13.999 15.016 -5.882 1.00 45.09 95 TRP A CA 1
ATOM 730 C C . TRP A 1 95 ? -13.007 15.786 -5.005 1.00 45.09 95 TRP A C 1
ATOM 732 O O . TRP A 1 95 ? -12.386 16.745 -5.468 1.00 45.09 95 TRP A O 1
ATOM 742 N N . ALA A 1 96 ? -12.818 15.321 -3.768 1.00 49.22 96 ALA A N 1
ATOM 743 C CA . ALA A 1 96 ? -11.801 15.825 -2.852 1.00 49.22 96 ALA A CA 1
ATOM 744 C C . ALA A 1 96 ? -10.398 15.371 -3.304 1.00 49.22 96 ALA A C 1
ATOM 746 O O . ALA A 1 96 ? -9.709 14.620 -2.616 1.00 49.22 96 ALA A O 1
ATOM 747 N N . MET A 1 97 ? -9.985 15.811 -4.497 1.00 41.69 97 MET A N 1
ATOM 748 C CA . MET A 1 97 ? -8.630 15.647 -5.002 1.00 41.69 97 MET A CA 1
ATOM 749 C C . MET A 1 97 ? -7.690 16.489 -4.147 1.00 41.69 97 MET A C 1
ATOM 751 O O . MET A 1 97 ? -7.446 17.665 -4.421 1.00 41.69 97 MET A O 1
ATOM 755 N N . SER A 1 98 ? -7.138 15.868 -3.107 1.00 43.53 98 SER A N 1
ATOM 756 C CA . SER A 1 98 ? -5.999 16.416 -2.386 1.00 43.53 98 SER A CA 1
ATOM 757 C C . SER A 1 98 ? -4.762 16.387 -3.287 1.00 43.53 98 SER A C 1
ATOM 759 O O . SER A 1 98 ? -3.893 15.532 -3.151 1.00 43.53 98 SER A O 1
ATOM 761 N N . TYR A 1 99 ? -4.647 17.386 -4.165 1.00 46.78 99 TYR A N 1
ATOM 762 C CA . TYR A 1 99 ? -3.388 17.763 -4.819 1.00 46.78 99 TYR A CA 1
ATOM 763 C C . TYR A 1 99 ? -2.320 18.234 -3.804 1.00 46.78 99 TYR A C 1
ATOM 765 O O . TYR A 1 99 ? -1.176 18.500 -4.172 1.00 46.78 99 TYR A O 1
ATOM 773 N N . LEU A 1 100 ? -2.672 18.341 -2.516 1.00 51.25 100 LEU A N 1
ATOM 774 C CA . LEU A 1 100 ? -1.750 18.650 -1.432 1.00 51.25 100 LEU A CA 1
ATOM 775 C C . LEU A 1 100 ? -0.830 17.450 -1.160 1.00 51.25 100 LEU A C 1
ATOM 777 O O . LEU A 1 100 ? -1.254 16.396 -0.689 1.00 51.25 100 LEU A O 1
ATOM 781 N N . ARG A 1 101 ? 0.454 17.665 -1.457 1.00 52.09 101 ARG A N 1
ATOM 782 C CA . ARG A 1 101 ? 1.610 16.752 -1.391 1.00 52.09 101 ARG A CA 1
ATOM 783 C C . ARG A 1 101 ? 2.015 16.374 0.052 1.00 52.09 101 ARG A C 1
ATOM 785 O O . ARG A 1 101 ? 3.179 16.486 0.427 1.00 52.09 101 ARG A O 1
ATOM 792 N N . GLY A 1 102 ? 1.052 15.920 0.856 1.00 62.69 102 GLY A N 1
ATOM 793 C CA . GLY A 1 102 ? 1.259 15.466 2.236 1.00 62.69 102 GLY A CA 1
ATOM 794 C C . GLY A 1 102 ? 1.891 16.526 3.158 1.00 62.69 102 GLY A C 1
ATOM 795 O O . GLY A 1 102 ? 1.826 17.724 2.869 1.00 62.69 102 GLY A O 1
ATOM 796 N N . PRO A 1 103 ? 2.513 16.114 4.279 1.00 62.31 103 PRO A N 1
ATOM 797 C CA . PRO A 1 103 ? 3.340 17.005 5.083 1.00 62.31 103 PRO A CA 1
ATOM 798 C C . PRO A 1 103 ? 4.674 17.291 4.373 1.00 62.31 103 PRO A C 1
ATOM 800 O O . PRO A 1 103 ? 5.411 16.377 4.003 1.00 62.31 103 PRO A O 1
ATOM 803 N N . LEU A 1 104 ? 5.014 18.573 4.216 1.00 71.19 104 LEU A N 1
ATOM 804 C CA . LEU A 1 104 ? 6.286 18.999 3.623 1.00 71.19 104 LEU A CA 1
ATOM 805 C C . LEU A 1 104 ? 7.478 18.522 4.466 1.00 71.19 104 LEU A C 1
ATOM 807 O O . LEU A 1 104 ? 7.526 18.737 5.679 1.00 71.19 104 LEU A O 1
ATOM 811 N N . THR A 1 105 ? 8.485 17.922 3.826 1.00 69.44 105 THR A N 1
ATOM 812 C CA . THR A 1 105 ? 9.704 17.502 4.539 1.00 69.44 105 THR A CA 1
ATOM 813 C C . THR A 1 105 ? 10.535 18.713 4.973 1.00 69.44 105 THR A C 1
ATOM 815 O O . THR A 1 105 ? 10.463 19.782 4.367 1.00 69.44 105 THR A O 1
ATOM 818 N N . ARG A 1 106 ? 11.398 18.556 5.989 1.00 58.69 106 ARG A N 1
ATOM 819 C CA . ARG A 1 106 ? 12.254 19.654 6.493 1.00 58.69 106 ARG A CA 1
ATOM 820 C C . ARG A 1 106 ? 13.092 20.331 5.395 1.00 58.69 106 ARG A C 1
ATOM 822 O O . ARG A 1 106 ? 13.273 21.541 5.449 1.00 58.69 106 ARG A O 1
ATOM 829 N N . GLN A 1 107 ? 13.545 19.582 4.387 1.00 65.56 107 GLN A N 1
ATOM 830 C CA . GLN A 1 107 ? 14.257 20.123 3.219 1.00 65.56 107 GLN A CA 1
ATOM 831 C C . GLN A 1 107 ? 13.342 20.966 2.316 1.00 65.56 107 GLN A C 1
ATOM 833 O O . GLN A 1 107 ? 13.739 22.031 1.854 1.00 65.56 107 GLN A O 1
ATOM 838 N N . GLN A 1 108 ? 12.099 20.526 2.099 1.00 73.56 108 GLN A N 1
ATOM 839 C CA . GLN A 1 108 ? 11.107 21.247 1.292 1.00 73.56 108 GLN A CA 1
ATOM 840 C C . GLN A 1 108 ? 10.667 22.544 1.990 1.00 73.56 108 GLN A C 1
ATOM 842 O O . GLN A 1 108 ? 10.541 23.579 1.341 1.00 73.56 108 GLN A O 1
ATOM 847 N N . VAL A 1 109 ? 10.532 22.519 3.322 1.00 78.75 109 VAL A N 1
ATOM 848 C CA . VAL A 1 109 ? 10.316 23.723 4.143 1.00 78.75 109 VAL A CA 1
ATOM 849 C C . VAL A 1 109 ? 11.528 24.661 4.082 1.00 78.75 109 VAL A C 1
ATOM 851 O O . VAL A 1 109 ? 11.351 25.858 3.889 1.00 78.75 109 VAL A O 1
ATOM 854 N N . GLN A 1 110 ? 12.761 24.150 4.186 1.00 76.75 110 GLN A N 1
ATOM 855 C CA . GLN A 1 110 ? 13.972 24.976 4.050 1.00 76.75 110 GLN A CA 1
ATOM 856 C C . GLN A 1 110 ? 14.075 25.664 2.681 1.00 76.75 110 GLN A C 1
ATOM 858 O O . GLN A 1 110 ? 14.473 26.825 2.632 1.00 76.75 110 GLN A O 1
ATOM 863 N N . TRP A 1 111 ? 13.691 24.973 1.604 1.00 81.06 111 TRP A N 1
ATOM 864 C CA . TRP A 1 111 ? 13.656 25.516 0.244 1.00 81.06 111 TRP A CA 1
ATOM 865 C C . TRP A 1 111 ? 12.577 26.598 0.076 1.00 81.06 111 TRP A C 1
ATOM 867 O O . TRP A 1 111 ? 12.887 27.706 -0.354 1.00 81.06 111 TRP A O 1
ATOM 877 N N . LEU A 1 112 ? 11.334 26.336 0.502 1.00 81.44 112 LEU A N 1
ATOM 878 C CA . LEU A 1 112 ? 10.241 27.321 0.437 1.00 81.44 112 LEU A CA 1
ATOM 879 C C . LEU A 1 112 ? 10.533 28.580 1.269 1.00 81.44 112 LEU A C 1
ATOM 881 O O . LEU A 1 112 ? 10.301 29.697 0.814 1.00 81.44 112 LEU A O 1
ATOM 885 N N . MET A 1 113 ? 11.093 28.415 2.469 1.00 86.62 113 MET A N 1
ATOM 886 C CA . MET A 1 113 ? 11.415 29.531 3.365 1.00 86.62 113 MET A CA 1
ATOM 887 C C . MET A 1 113 ? 12.719 30.261 2.992 1.00 86.62 113 MET A C 1
ATOM 889 O O . MET A 1 113 ? 13.094 31.213 3.678 1.00 86.62 113 MET A O 1
ATOM 893 N N . GLN A 1 114 ? 13.435 29.847 1.938 1.00 85.25 114 GLN A N 1
ATOM 894 C CA . GLN A 1 114 ? 14.780 30.344 1.624 1.00 85.25 114 GLN A CA 1
ATOM 895 C C . GLN A 1 114 ? 14.802 31.853 1.328 1.00 85.25 114 GLN A C 1
ATOM 897 O O . GLN A 1 114 ? 15.611 32.575 1.913 1.00 85.25 114 GLN A O 1
ATOM 902 N N . ALA A 1 115 ? 13.880 32.345 0.493 1.00 79.31 115 ALA A N 1
ATOM 903 C CA . ALA A 1 115 ? 13.775 33.768 0.158 1.00 79.31 115 ALA A CA 1
ATOM 904 C C . ALA A 1 115 ? 13.347 34.622 1.367 1.00 79.31 115 ALA A C 1
ATOM 906 O O . ALA A 1 115 ? 13.940 35.663 1.647 1.00 79.31 115 ALA A O 1
ATOM 907 N N . GLN A 1 116 ? 12.370 34.144 2.144 1.00 81.31 116 GLN A N 1
ATOM 908 C CA . GLN A 1 116 ? 11.880 34.841 3.337 1.00 81.31 116 GLN A CA 1
ATOM 909 C C . GLN A 1 116 ? 12.958 34.914 4.433 1.00 81.31 116 GLN A C 1
ATOM 911 O O . GLN A 1 116 ? 13.115 35.938 5.095 1.00 81.31 116 GLN A O 1
ATOM 916 N N . ARG A 1 117 ? 13.774 33.860 4.571 1.00 79.62 117 ARG A N 1
ATOM 917 C CA . ARG A 1 117 ? 14.943 33.839 5.460 1.00 79.62 117 ARG A CA 1
ATOM 918 C C . ARG A 1 117 ? 16.043 34.795 4.992 1.00 79.62 117 ARG A C 1
ATOM 920 O O . ARG A 1 117 ? 16.686 35.406 5.838 1.00 79.62 117 ARG A O 1
ATOM 927 N N . GLN A 1 118 ? 16.249 34.958 3.682 1.00 79.19 118 GLN A N 1
ATOM 928 C CA . GLN A 1 118 ? 17.175 35.961 3.139 1.00 79.19 118 GLN A CA 1
ATOM 929 C C . GLN A 1 118 ? 16.693 37.395 3.406 1.00 79.19 118 GLN A C 1
ATOM 931 O O . GLN A 1 118 ? 17.492 38.208 3.863 1.00 79.19 118 GLN A O 1
ATOM 936 N N . GLN A 1 119 ? 15.401 37.693 3.222 1.00 80.62 119 GLN A N 1
ATOM 937 C CA . GLN A 1 119 ? 14.831 38.998 3.592 1.00 80.62 119 GLN A CA 1
ATOM 938 C C . GLN A 1 119 ? 14.974 39.284 5.094 1.00 80.62 119 GLN A C 1
ATOM 940 O O . GLN A 1 119 ? 15.408 40.371 5.469 1.00 80.62 119 GLN A O 1
ATOM 945 N N . LEU A 1 120 ? 14.678 38.303 5.955 1.00 76.88 120 LEU A N 1
ATOM 946 C CA . LEU A 1 120 ? 14.836 38.456 7.403 1.00 76.88 120 LEU A CA 1
ATOM 947 C C . LEU A 1 120 ? 16.305 38.697 7.791 1.00 76.88 120 LEU A C 1
ATOM 949 O O . LEU A 1 120 ? 16.588 39.555 8.620 1.00 76.88 120 LEU A O 1
ATOM 953 N N . LEU A 1 121 ? 17.250 37.989 7.162 1.00 77.50 121 LEU A N 1
ATOM 954 C CA . LEU A 1 121 ? 18.684 38.211 7.368 1.00 77.50 121 LEU A CA 1
ATOM 955 C C . LEU A 1 121 ? 19.122 39.612 6.919 1.00 77.50 121 LEU A C 1
ATOM 957 O O . LEU A 1 121 ? 19.876 40.247 7.644 1.00 77.50 121 LEU A O 1
ATOM 961 N N . GLN A 1 122 ? 18.614 40.122 5.791 1.00 74.62 122 GLN A N 1
ATOM 962 C CA . GLN A 1 122 ? 18.893 41.487 5.318 1.00 74.62 122 GLN A CA 1
ATOM 963 C C . GLN A 1 122 ? 18.331 42.561 6.265 1.00 74.62 122 GLN A C 1
ATOM 965 O O . GLN A 1 122 ? 19.008 43.551 6.549 1.00 74.62 122 GLN A O 1
ATOM 970 N N . GLN A 1 123 ? 17.125 42.351 6.802 1.00 71.81 123 GLN A N 1
ATOM 971 C CA . GLN A 1 123 ? 16.530 43.227 7.818 1.00 71.81 123 GLN A CA 1
ATOM 972 C C . GLN A 1 123 ? 17.333 43.201 9.129 1.00 71.81 123 GLN A C 1
ATOM 974 O O . GLN A 1 123 ? 17.582 44.253 9.708 1.00 71.81 123 GLN A O 1
ATOM 979 N N . LEU A 1 124 ? 17.806 42.027 9.563 1.00 65.19 124 LEU A N 1
ATOM 980 C CA . LEU A 1 124 ? 18.638 41.868 10.764 1.00 65.19 124 LEU A CA 1
ATOM 981 C C . LEU A 1 124 ? 20.081 42.375 10.594 1.00 65.19 124 LEU A C 1
ATOM 983 O O . LEU A 1 124 ? 20.719 42.715 11.587 1.00 65.19 124 LEU A O 1
ATOM 987 N N . SER A 1 125 ? 20.601 42.451 9.365 1.00 61.47 125 SER A N 1
ATOM 988 C CA . SER A 1 125 ? 21.906 43.058 9.059 1.00 61.47 125 SER A CA 1
ATOM 989 C C . SER A 1 125 ? 21.824 44.544 8.682 1.00 61.47 125 SER A C 1
ATOM 991 O O . SER A 1 125 ? 22.837 45.130 8.307 1.00 61.47 125 SER A O 1
ATOM 993 N N . SER A 1 126 ? 20.642 45.162 8.763 1.00 52.47 126 SER A N 1
ATOM 994 C CA . SER A 1 126 ? 20.459 46.608 8.595 1.00 52.47 126 SER A CA 1
ATOM 995 C C . SER A 1 126 ? 20.760 47.318 9.925 1.00 52.47 126 SER A C 1
ATOM 997 O O . SER A 1 126 ? 20.021 47.101 10.888 1.00 52.47 126 SER A O 1
ATOM 999 N N . PRO A 1 127 ? 21.806 48.164 10.037 1.00 51.66 127 PRO A N 1
ATOM 1000 C CA . PRO A 1 127 ? 22.119 48.829 11.301 1.00 51.66 127 PRO A CA 1
ATOM 1001 C C . PRO A 1 127 ? 21.012 49.819 11.687 1.00 51.66 127 PRO A C 1
ATOM 1003 O O . PRO A 1 127 ? 20.765 50.790 10.970 1.00 51.66 127 PRO A O 1
ATOM 1006 N N . GLN A 1 128 ? 20.352 49.604 12.828 1.00 50.69 128 GLN A N 1
ATOM 1007 C CA . GLN A 1 128 ? 19.408 50.583 13.370 1.00 50.69 128 GLN A CA 1
ATOM 1008 C C . GLN A 1 128 ? 20.170 51.823 13.854 1.00 50.69 128 GLN A C 1
ATOM 1010 O O . GLN A 1 128 ? 20.866 51.786 14.867 1.00 50.69 128 GLN A O 1
ATOM 1015 N N . ALA A 1 129 ? 20.032 52.931 13.127 1.00 48.91 129 ALA A N 1
ATOM 1016 C CA . ALA A 1 129 ? 20.606 54.214 13.514 1.00 48.91 129 ALA A CA 1
ATOM 1017 C C . ALA A 1 129 ? 19.870 54.788 14.739 1.00 48.91 129 ALA A C 1
ATOM 1019 O O . ALA A 1 129 ? 18.692 55.137 14.650 1.00 48.91 129 ALA A O 1
ATOM 1020 N N . GLY A 1 130 ? 20.567 54.905 15.874 1.00 40.81 130 GLY A N 1
ATOM 1021 C CA . GLY A 1 130 ? 19.986 55.356 17.141 1.00 40.81 130 GLY A CA 1
ATOM 1022 C C . GLY A 1 130 ? 20.881 56.308 17.940 1.00 40.81 130 GLY A C 1
ATOM 1023 O O . GLY A 1 130 ? 21.728 55.857 18.696 1.00 40.81 130 GLY A O 1
ATOM 1024 N N . GLY A 1 131 ? 20.605 57.614 17.832 1.00 38.72 131 GLY A N 1
ATOM 1025 C CA . GLY A 1 131 ? 20.787 58.592 18.920 1.00 38.72 131 GLY A CA 1
ATOM 1026 C C . GLY A 1 131 ? 22.193 59.132 19.248 1.00 38.72 131 GLY A C 1
ATOM 1027 O O . GLY A 1 131 ? 22.865 58.613 20.129 1.00 38.72 131 GLY A O 1
ATOM 1028 N N . GLY A 1 132 ? 22.523 60.312 18.700 1.00 32.81 132 GLY A N 1
ATOM 1029 C CA . GLY A 1 132 ? 23.567 61.223 19.216 1.00 32.81 132 GLY A CA 1
ATOM 1030 C C . GLY A 1 132 ? 24.990 60.988 18.670 1.00 32.81 132 GLY A C 1
ATOM 1031 O O . GLY A 1 132 ? 25.345 59.869 18.330 1.00 32.81 132 GLY A O 1
ATOM 1032 N N . TYR A 1 133 ? 25.861 61.997 18.534 1.00 33.12 133 TYR A N 1
ATOM 1033 C CA . TYR A 1 133 ? 25.738 63.447 18.799 1.00 33.12 133 TYR A CA 1
ATOM 1034 C C . TYR A 1 133 ? 26.339 64.263 17.621 1.00 33.12 133 TYR A C 1
ATOM 1036 O O . TYR A 1 133 ? 26.718 63.686 16.606 1.00 33.12 133 TYR A O 1
ATOM 1044 N N . THR A 1 134 ? 26.344 65.599 17.703 1.00 43.84 134 THR A N 1
ATOM 1045 C CA . THR A 1 134 ? 26.443 66.518 16.539 1.00 43.84 134 THR A CA 1
ATOM 1046 C C . THR A 1 134 ? 27.864 67.120 16.276 1.00 43.84 134 THR A C 1
ATOM 1048 O O . THR A 1 134 ? 28.832 66.404 16.506 1.00 43.84 134 THR A O 1
ATOM 1051 N N . PRO A 1 135 ? 28.059 68.329 15.685 1.00 50.41 135 PRO A N 1
ATOM 1052 C CA . PRO A 1 135 ? 28.706 68.553 14.370 1.00 50.41 135 PRO A CA 1
ATOM 1053 C C . PRO A 1 135 ? 30.044 69.364 14.533 1.00 50.41 135 PRO A C 1
ATOM 1055 O O . PRO A 1 135 ? 30.598 69.275 15.628 1.00 50.41 135 PRO A O 1
ATOM 1058 N N . PRO A 1 136 ? 30.594 70.192 13.592 1.00 48.31 136 PRO A N 1
ATOM 1059 C CA . PRO A 1 136 ? 30.216 70.520 12.201 1.00 48.31 136 PRO A CA 1
ATOM 1060 C C . PRO A 1 136 ? 31.361 70.600 11.148 1.00 48.31 136 PRO A C 1
ATOM 1062 O O . PRO A 1 136 ? 32.546 70.570 11.461 1.00 48.31 136 PRO A O 1
ATOM 1065 N N . GLY A 1 137 ? 30.979 70.817 9.880 1.00 35.78 137 GLY A N 1
ATOM 1066 C CA . GLY A 1 137 ? 31.850 71.269 8.782 1.00 35.78 137 GLY A CA 1
ATOM 1067 C C . GLY A 1 137 ? 31.031 71.556 7.511 1.00 35.78 137 GLY A C 1
ATOM 1068 O O . GLY A 1 137 ? 30.246 70.706 7.097 1.00 35.78 137 GLY A O 1
ATOM 1069 N N . THR A 1 138 ? 31.134 72.758 6.932 1.00 40.25 138 THR A N 1
ATOM 1070 C CA . THR A 1 138 ? 30.211 73.264 5.887 1.00 40.25 138 THR A CA 1
ATOM 1071 C C . THR A 1 138 ? 30.710 73.097 4.430 1.00 40.25 138 THR A C 1
ATOM 1073 O O . THR A 1 138 ? 31.916 73.018 4.205 1.00 40.25 138 THR A O 1
ATOM 1076 N N . PRO A 1 139 ? 29.797 73.050 3.428 1.00 48.25 139 PRO A N 1
ATOM 1077 C CA . PRO A 1 139 ? 30.089 72.889 1.986 1.00 48.25 139 PRO A CA 1
ATOM 1078 C C . PRO A 1 139 ? 29.966 74.248 1.231 1.00 48.25 139 PRO A C 1
ATOM 1080 O O . PRO A 1 139 ? 29.890 75.272 1.915 1.00 48.25 139 PRO A O 1
ATOM 1083 N N . PRO A 1 140 ? 29.787 74.334 -0.116 1.00 57.19 140 PRO A N 1
ATOM 1084 C CA . PRO A 1 140 ? 30.115 73.440 -1.254 1.00 57.19 140 PRO A CA 1
ATOM 1085 C C . PRO A 1 140 ? 31.002 74.137 -2.336 1.00 57.19 140 PRO A C 1
ATOM 1087 O O . PRO A 1 140 ? 31.342 75.308 -2.200 1.00 57.19 140 PRO A O 1
ATOM 1090 N N . GLY A 1 141 ? 31.318 73.470 -3.465 1.00 32.38 141 GLY A N 1
ATOM 1091 C CA . GLY A 1 141 ? 31.951 74.136 -4.625 1.00 32.38 141 GLY A CA 1
ATOM 1092 C C . GLY A 1 141 ? 31.983 73.352 -5.955 1.00 32.38 141 GLY A C 1
ATOM 1093 O O . GLY A 1 141 ? 32.692 72.361 -6.082 1.00 32.38 141 GLY A O 1
ATOM 1094 N N . LEU A 1 142 ? 31.258 73.856 -6.959 1.00 39.12 142 LEU A N 1
ATOM 1095 C CA . LEU A 1 142 ? 31.305 73.569 -8.413 1.00 39.12 142 LEU A CA 1
ATOM 1096 C C . LEU A 1 142 ? 31.070 74.926 -9.140 1.00 39.12 142 LEU A C 1
ATOM 1098 O O . LEU A 1 142 ? 30.604 75.841 -8.454 1.00 39.12 142 LEU A O 1
ATOM 1102 N N . PRO A 1 143 ? 31.296 75.112 -10.467 1.00 52.94 143 PRO A N 1
ATOM 1103 C CA . PRO A 1 143 ? 31.653 74.146 -11.526 1.00 52.94 143 PRO A CA 1
ATOM 1104 C C . PRO A 1 143 ? 32.862 74.574 -12.416 1.00 52.94 143 PRO A C 1
ATOM 1106 O O . PRO A 1 143 ? 33.467 75.618 -12.195 1.00 52.94 143 PRO A O 1
ATOM 1109 N N . GLY A 1 144 ? 33.171 73.817 -13.486 1.00 33.34 144 GLY A N 1
ATOM 1110 C CA . GLY A 1 144 ? 34.067 74.262 -14.575 1.00 33.34 144 GLY A CA 1
ATOM 1111 C C . GLY A 1 144 ? 34.301 73.225 -15.694 1.00 33.34 144 GLY A C 1
ATOM 1112 O O . GLY A 1 144 ? 34.518 72.053 -15.405 1.00 33.34 144 GLY A O 1
ATOM 1113 N N . ALA A 1 145 ? 34.247 73.649 -16.966 1.00 33.62 145 ALA A N 1
ATOM 1114 C CA . ALA A 1 145 ? 34.486 72.868 -18.203 1.00 33.62 145 ALA A CA 1
ATOM 1115 C C . ALA A 1 145 ? 34.715 73.849 -19.395 1.00 33.62 145 ALA A C 1
ATOM 1117 O O . ALA A 1 145 ? 34.523 75.047 -19.162 1.00 33.62 145 ALA A O 1
ATOM 1118 N N . PRO A 1 146 ? 34.994 73.447 -20.666 1.00 56.19 146 PRO A N 1
ATOM 1119 C CA . PRO A 1 146 ? 35.473 72.168 -21.242 1.00 56.19 146 PRO A CA 1
ATOM 1120 C C . PRO A 1 146 ? 36.705 72.321 -22.207 1.00 56.19 146 PRO A C 1
ATOM 1122 O O . PRO A 1 146 ? 37.209 73.422 -22.408 1.00 56.19 146 PRO A O 1
ATOM 1125 N N . GLY A 1 147 ? 37.135 71.237 -22.889 1.00 34.12 147 GLY A N 1
ATOM 1126 C CA . GLY A 1 147 ? 38.100 71.240 -24.028 1.00 34.12 147 GLY A CA 1
ATOM 1127 C C . GLY A 1 147 ? 39.508 70.682 -23.707 1.00 34.12 147 GLY A C 1
ATOM 1128 O O . GLY A 1 147 ? 39.849 70.587 -22.536 1.00 34.12 147 GLY A O 1
ATOM 1129 N N . THR A 1 148 ? 40.391 70.270 -24.641 1.00 36.97 148 THR A N 1
ATOM 1130 C CA . THR A 1 148 ? 40.365 70.105 -26.126 1.00 36.97 148 THR A CA 1
ATOM 1131 C C . THR A 1 148 ? 41.380 69.010 -26.584 1.00 36.97 148 THR A C 1
ATOM 1133 O O . THR A 1 148 ? 42.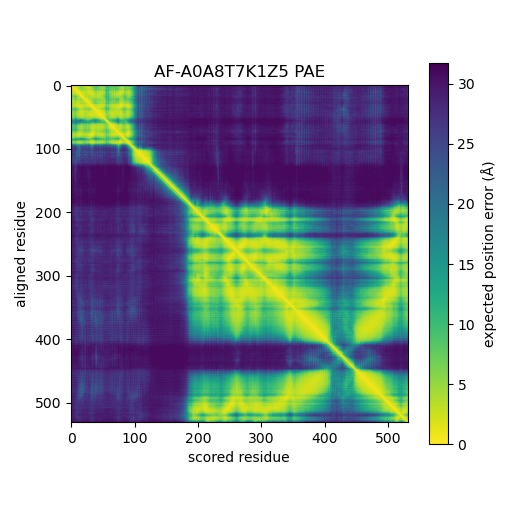164 68.520 -25.777 1.00 36.97 148 THR A O 1
ATOM 1136 N N . LEU A 1 149 ? 41.364 68.613 -27.870 1.00 38.34 149 LEU A N 1
ATOM 1137 C CA . LEU A 1 149 ? 42.391 67.806 -28.593 1.00 38.34 149 LEU A CA 1
ATOM 1138 C C . LEU A 1 149 ? 43.251 68.751 -29.497 1.00 38.34 149 LEU A C 1
ATOM 1140 O O . LEU A 1 149 ? 42.882 69.927 -29.539 1.00 38.34 149 LEU A O 1
ATOM 1144 N N . PRO A 1 150 ? 44.274 68.340 -30.310 1.00 50.50 150 PRO A N 1
ATOM 1145 C CA . PRO A 1 150 ? 44.929 67.025 -30.531 1.00 50.50 150 PRO A CA 1
ATOM 1146 C C . PRO A 1 150 ? 46.499 67.045 -30.626 1.00 50.50 150 PRO A C 1
ATOM 1148 O O . PRO A 1 150 ? 47.120 68.102 -30.629 1.00 50.50 150 PRO A O 1
ATOM 1151 N N . GLY A 1 151 ? 47.129 65.882 -30.899 1.00 32.59 151 GLY A N 1
ATOM 1152 C CA . GLY A 1 151 ? 48.309 65.778 -31.802 1.00 32.59 151 GLY A CA 1
ATOM 1153 C C . GLY A 1 151 ? 49.706 65.458 -31.213 1.00 32.59 151 GLY A C 1
ATOM 1154 O O . GLY A 1 151 ? 50.089 65.994 -30.182 1.00 32.59 151 GLY A O 1
ATOM 1155 N N . GLY A 1 152 ? 50.503 64.621 -31.914 1.00 31.06 152 GLY A N 1
ATOM 1156 C CA . GLY A 1 152 ? 51.951 64.427 -31.651 1.00 31.06 152 GLY A CA 1
ATOM 1157 C C . GLY A 1 152 ? 52.545 63.025 -31.945 1.00 31.06 152 GLY A C 1
ATOM 1158 O O . GLY A 1 152 ? 52.064 62.021 -31.431 1.00 31.06 152 GLY A O 1
ATOM 1159 N N . ARG A 1 153 ? 53.617 62.966 -32.756 1.00 40.56 153 ARG A N 1
ATOM 1160 C CA . ARG A 1 153 ? 54.551 61.842 -33.086 1.00 40.56 153 ARG A CA 1
ATOM 1161 C C . ARG A 1 153 ? 55.847 62.496 -33.648 1.00 40.56 153 ARG A C 1
ATOM 1163 O O . ARG A 1 153 ? 55.678 63.615 -34.139 1.00 40.56 153 ARG A O 1
ATOM 1170 N N . PRO A 1 154 ? 57.082 61.905 -33.648 1.00 50.25 154 PRO A N 1
ATOM 1171 C CA . PRO A 1 154 ? 57.373 60.617 -34.331 1.00 50.25 154 PRO A CA 1
ATOM 1172 C C . PRO A 1 154 ? 58.671 59.811 -33.950 1.00 50.25 154 PRO A C 1
ATOM 1174 O O . PRO A 1 154 ? 59.450 60.228 -33.104 1.00 50.25 154 PRO A O 1
ATOM 1177 N N . HIS A 1 155 ? 58.930 58.719 -34.706 1.00 41.84 155 HIS A N 1
ATOM 1178 C CA . HIS A 1 155 ? 60.233 58.036 -34.980 1.00 41.84 155 HIS A CA 1
ATOM 1179 C C . HIS A 1 155 ? 60.960 57.312 -33.807 1.00 41.84 155 HIS A C 1
ATOM 1181 O O . HIS A 1 155 ? 60.685 57.585 -32.648 1.00 41.84 155 HIS A O 1
ATOM 1187 N N . SER A 1 156 ? 61.827 56.300 -34.016 1.00 35.25 156 SER A N 1
ATOM 1188 C CA . SER A 1 156 ? 62.724 55.976 -35.155 1.00 35.25 156 SER A CA 1
ATOM 1189 C C . SER A 1 156 ? 62.763 54.485 -35.613 1.00 35.25 156 SER A C 1
ATOM 1191 O O . SER A 1 156 ? 61.849 53.716 -35.330 1.00 35.25 156 SER A O 1
ATOM 1193 N N . LEU A 1 157 ? 63.769 54.131 -36.432 1.00 36.16 157 LEU A N 1
ATOM 1194 C CA . LEU A 1 157 ? 63.973 52.921 -37.271 1.00 36.16 157 LEU A CA 1
ATOM 1195 C C . LEU A 1 157 ? 65.500 52.578 -37.274 1.00 36.16 157 LEU A C 1
ATOM 1197 O O . LEU A 1 157 ? 66.248 53.465 -36.847 1.00 36.16 157 LEU A O 1
ATOM 1201 N N . PRO A 1 158 ? 66.016 51.389 -37.713 1.00 50.25 158 PRO A N 1
ATOM 1202 C CA . PRO A 1 158 ? 66.056 51.033 -39.150 1.00 50.25 158 PRO A CA 1
ATOM 1203 C C . PRO A 1 158 ? 66.097 49.523 -39.551 1.00 50.25 158 PRO A C 1
ATOM 1205 O O . PRO A 1 158 ? 66.106 48.613 -38.728 1.00 50.25 158 PRO A O 1
ATOM 1208 N N . LEU A 1 159 ? 66.141 49.316 -40.876 1.00 43.06 159 LEU A N 1
ATOM 1209 C CA . LEU A 1 159 ? 66.461 48.112 -41.685 1.00 43.06 159 LEU A CA 1
ATOM 1210 C C . LEU A 1 159 ? 67.767 48.429 -42.501 1.00 43.06 159 LEU A C 1
ATOM 1212 O O . LEU A 1 159 ? 68.350 49.466 -42.165 1.00 43.06 159 LEU A O 1
ATOM 1216 N N . PRO A 1 160 ? 68.283 47.694 -43.532 1.00 57.88 160 PRO A N 1
ATOM 1217 C CA . PRO A 1 160 ? 67.732 46.609 -44.383 1.00 57.88 160 PRO A CA 1
ATOM 1218 C C . PRO A 1 160 ? 68.738 45.422 -44.571 1.00 57.88 160 PRO A C 1
ATOM 1220 O O . PRO A 1 160 ? 69.569 45.232 -43.689 1.00 57.88 160 PRO A O 1
ATOM 1223 N N . ASP A 1 161 ? 68.758 44.534 -45.583 1.00 38.56 161 ASP A N 1
ATOM 1224 C CA . ASP A 1 161 ? 68.076 44.349 -46.896 1.00 38.56 161 ASP A CA 1
ATOM 1225 C C . ASP A 1 161 ? 68.148 42.825 -47.280 1.00 38.56 161 ASP A C 1
ATOM 1227 O O . ASP A 1 161 ? 68.477 42.039 -46.393 1.00 38.56 161 ASP A O 1
ATOM 1231 N N . THR A 1 162 ? 67.884 42.233 -48.465 1.00 35.03 162 THR A N 1
ATOM 1232 C CA . THR A 1 162 ? 67.568 42.629 -49.869 1.00 35.03 162 THR A CA 1
ATOM 1233 C C . THR A 1 162 ? 66.756 41.495 -50.559 1.00 35.03 162 THR A C 1
ATOM 1235 O O . THR A 1 162 ? 66.647 40.401 -50.012 1.00 35.03 162 THR A O 1
ATOM 1238 N N . GLY A 1 163 ? 66.329 41.667 -51.827 1.00 30.33 163 GLY A N 1
ATOM 1239 C CA . GLY A 1 163 ? 66.639 40.620 -52.834 1.00 30.33 163 GLY A CA 1
ATOM 1240 C C . GLY A 1 163 ? 65.534 39.789 -53.528 1.00 30.33 163 GLY A C 1
ATOM 1241 O O . GLY A 1 163 ? 65.601 38.571 -53.506 1.00 30.33 163 GLY A O 1
ATOM 1242 N N . PHE A 1 164 ? 64.639 40.444 -54.277 1.00 28.58 164 PHE A N 1
ATOM 1243 C CA . PHE A 1 164 ? 64.200 40.063 -55.646 1.00 28.58 164 PHE A CA 1
ATOM 1244 C C . PHE A 1 164 ? 63.470 38.730 -56.011 1.00 28.58 164 PHE A C 1
ATOM 1246 O O . PHE A 1 164 ? 63.976 37.623 -55.868 1.00 28.58 164 PHE A O 1
ATOM 1253 N N . SER A 1 165 ? 62.403 38.911 -56.814 1.00 34.84 165 SER A N 1
ATOM 1254 C CA . SER A 1 165 ? 61.863 38.029 -57.884 1.00 34.84 165 SER A CA 1
ATOM 1255 C C . SER A 1 165 ? 61.120 36.716 -57.566 1.00 34.84 165 SER A C 1
ATOM 1257 O O . SER A 1 165 ? 61.266 36.096 -56.521 1.00 34.84 165 SER A O 1
ATOM 1259 N N . ALA A 1 166 ? 60.277 36.316 -58.528 1.00 33.50 166 ALA A N 1
ATOM 1260 C CA . ALA A 1 166 ? 59.417 35.137 -58.498 1.00 33.50 166 ALA A CA 1
ATOM 1261 C C . ALA A 1 166 ? 59.453 34.397 -59.845 1.00 33.50 166 ALA A C 1
ATOM 1263 O O . ALA A 1 166 ? 59.526 35.032 -60.897 1.00 33.50 166 ALA A O 1
ATOM 1264 N N . GLN A 1 167 ? 59.299 33.071 -59.821 1.00 33.84 167 GLN A N 1
ATOM 1265 C CA . GLN A 1 167 ? 58.908 32.286 -60.995 1.00 33.84 167 GLN A CA 1
ATOM 1266 C C . GLN A 1 167 ? 58.284 30.948 -60.580 1.00 33.84 167 GLN A C 1
ATOM 1268 O O . GLN A 1 167 ? 58.471 30.486 -59.456 1.00 33.84 167 GLN A O 1
ATOM 1273 N N . ALA A 1 168 ? 57.507 30.347 -61.482 1.00 30.47 168 ALA A N 1
ATOM 1274 C CA . ALA A 1 168 ? 56.772 29.109 -61.240 1.00 30.47 168 ALA A CA 1
ATOM 1275 C C . ALA A 1 168 ? 57.349 27.947 -62.059 1.00 30.47 168 ALA A C 1
ATOM 1277 O O . ALA A 1 168 ? 57.676 28.129 -63.230 1.00 30.47 168 ALA A O 1
ATOM 1278 N N . ALA A 1 169 ? 57.387 26.746 -61.475 1.00 28.08 169 ALA A N 1
ATOM 1279 C CA . ALA A 1 169 ? 57.499 25.496 -62.221 1.00 28.08 169 ALA A CA 1
ATOM 1280 C C . ALA A 1 169 ? 56.887 24.316 -61.446 1.00 28.08 169 ALA A C 1
ATOM 1282 O O . ALA A 1 169 ? 56.951 24.220 -60.225 1.00 28.08 169 ALA A O 1
ATOM 1283 N N . THR A 1 170 ? 56.274 23.428 -62.212 1.00 29.62 170 THR A N 1
ATOM 1284 C CA . THR A 1 170 ? 55.501 22.238 -61.852 1.00 29.62 170 THR A CA 1
ATOM 1285 C C . THR A 1 170 ? 56.226 21.153 -61.042 1.00 29.62 170 THR A C 1
ATOM 1287 O O . THR A 1 170 ? 57.317 20.732 -61.403 1.00 29.62 170 THR A O 1
ATOM 1290 N N . ALA A 1 171 ? 55.483 20.584 -60.087 1.00 31.66 171 ALA A N 1
ATOM 1291 C CA . ALA A 1 171 ? 55.334 19.145 -59.813 1.00 31.66 171 ALA A CA 1
ATOM 1292 C C . ALA A 1 171 ? 56.574 18.230 -59.649 1.00 31.66 171 ALA A C 1
ATOM 1294 O O . ALA A 1 171 ? 57.181 17.774 -60.615 1.00 31.66 171 ALA A O 1
ATOM 1295 N N . ALA A 1 172 ? 56.746 17.737 -58.419 1.00 29.38 172 ALA A N 1
ATOM 1296 C CA . ALA A 1 172 ? 57.161 16.360 -58.141 1.00 29.38 172 ALA A CA 1
ATOM 1297 C C . ALA A 1 172 ? 56.205 15.772 -57.085 1.00 29.38 172 ALA A C 1
ATOM 1299 O O . ALA A 1 172 ? 55.804 16.476 -56.156 1.00 29.38 172 ALA A O 1
ATOM 1300 N N . ALA A 1 173 ? 55.780 14.517 -57.245 1.00 33.66 173 ALA A N 1
ATOM 1301 C CA . ALA A 1 173 ? 54.727 13.935 -56.413 1.00 33.66 173 ALA A CA 1
ATOM 1302 C C . ALA A 1 173 ? 55.270 13.346 -55.101 1.00 33.66 173 ALA A C 1
ATOM 1304 O O . ALA A 1 173 ? 56.174 12.515 -55.121 1.00 33.66 173 ALA A O 1
ATOM 1305 N N . TYR A 1 174 ? 54.634 13.694 -53.979 1.00 35.00 174 TYR A N 1
ATOM 1306 C CA . TYR A 1 174 ? 54.732 12.948 -52.724 1.00 35.00 174 TYR A CA 1
ATOM 1307 C C . TYR A 1 174 ? 53.342 12.472 -52.307 1.00 35.00 174 TYR A C 1
ATOM 1309 O O . TYR A 1 174 ? 52.480 13.261 -51.919 1.00 35.00 174 TYR A O 1
ATOM 1317 N N . SER A 1 175 ? 53.123 11.163 -52.404 1.00 37.47 175 SER A N 1
ATOM 1318 C CA . SER A 1 175 ? 51.895 10.500 -51.973 1.00 37.47 175 SER A CA 1
ATOM 1319 C C . SER A 1 175 ? 51.789 10.511 -50.447 1.00 37.47 175 SER A C 1
ATOM 1321 O O . SER A 1 175 ? 52.497 9.763 -49.770 1.00 37.47 175 SER A O 1
ATOM 1323 N N . GLN A 1 176 ? 50.897 11.336 -49.898 1.00 37.62 176 GLN A N 1
ATOM 1324 C CA . GLN A 1 176 ? 50.519 11.237 -48.488 1.00 37.62 176 GLN A CA 1
ATOM 1325 C C . GLN A 1 176 ? 49.641 9.994 -48.255 1.00 37.62 176 GLN A C 1
ATOM 1327 O O . GLN A 1 176 ? 48.798 9.683 -49.101 1.00 37.62 176 GLN A O 1
ATOM 1332 N N . PRO A 1 177 ? 49.791 9.286 -47.120 1.00 40.38 177 PRO A N 1
ATOM 1333 C CA . PRO A 1 177 ? 48.911 8.178 -46.777 1.00 40.38 177 PRO A CA 1
ATOM 1334 C C . PRO A 1 177 ? 47.505 8.708 -46.479 1.00 40.38 177 PRO A C 1
ATOM 1336 O O . PRO A 1 177 ? 47.309 9.523 -45.578 1.00 40.38 177 PRO A O 1
ATOM 1339 N N . THR A 1 178 ? 46.512 8.240 -47.234 1.00 37.22 178 THR A N 1
ATOM 1340 C CA . THR A 1 178 ? 45.113 8.616 -47.022 1.00 37.22 178 THR A CA 1
ATOM 1341 C C . THR A 1 178 ? 44.624 8.063 -45.684 1.00 37.22 178 THR A C 1
ATOM 1343 O O . THR A 1 178 ? 44.386 6.863 -45.553 1.00 37.22 178 THR A O 1
ATOM 1346 N N . LEU A 1 179 ? 44.428 8.941 -44.695 1.00 40.09 179 LEU A N 1
ATOM 1347 C CA . LEU A 1 179 ? 43.569 8.634 -43.551 1.00 40.09 179 LEU A CA 1
ATOM 1348 C C . LEU A 1 179 ? 42.195 8.240 -44.096 1.00 40.09 179 LEU A C 1
ATOM 1350 O O . LEU A 1 179 ? 41.581 9.008 -44.837 1.00 40.09 179 LEU A O 1
ATOM 1354 N N . GLY A 1 180 ? 41.749 7.029 -43.767 1.00 35.31 180 GLY A N 1
ATOM 1355 C CA . GLY A 1 180 ? 40.523 6.453 -44.306 1.00 35.31 180 GLY A CA 1
ATOM 1356 C C . GLY A 1 180 ? 39.295 7.245 -43.876 1.00 35.31 180 GLY A C 1
ATOM 1357 O O . GLY A 1 180 ? 38.730 6.980 -42.818 1.00 35.31 180 GLY A O 1
ATOM 1358 N N . LEU A 1 181 ? 38.871 8.194 -44.714 1.00 36.84 181 LEU A N 1
ATOM 1359 C CA . LEU A 1 181 ? 37.554 8.808 -44.618 1.00 36.84 181 LEU A CA 1
ATOM 1360 C C . LEU A 1 181 ? 36.514 7.693 -44.729 1.00 36.84 181 LEU A C 1
ATOM 1362 O O . LEU A 1 181 ? 36.412 7.024 -45.761 1.00 36.84 181 LEU A O 1
ATOM 1366 N N . THR A 1 182 ? 35.752 7.488 -43.657 1.00 36.69 182 THR A N 1
ATOM 1367 C CA . THR A 1 182 ? 34.565 6.639 -43.681 1.00 36.69 182 THR A CA 1
ATOM 1368 C C . THR A 1 182 ? 33.653 7.115 -44.804 1.00 36.69 182 THR A C 1
ATOM 1370 O O . THR A 1 182 ? 33.332 8.300 -44.900 1.00 36.69 182 THR A O 1
ATOM 1373 N N . GLN A 1 183 ? 33.262 6.194 -45.688 1.00 38.44 183 GLN A N 1
ATOM 1374 C CA . GLN A 1 183 ? 32.329 6.510 -46.765 1.00 38.44 183 GLN A CA 1
ATOM 1375 C C . GLN A 1 183 ? 31.037 7.043 -46.145 1.00 38.44 183 GLN A C 1
ATOM 1377 O O . GLN A 1 183 ? 30.395 6.339 -45.366 1.00 38.44 183 GLN A O 1
ATOM 1382 N N . ALA A 1 184 ? 30.663 8.277 -46.486 1.00 40.00 184 ALA A N 1
ATOM 1383 C CA . ALA A 1 184 ? 29.372 8.820 -46.100 1.00 40.00 184 ALA A CA 1
ATOM 1384 C C . ALA A 1 184 ? 28.278 7.952 -46.737 1.00 40.00 184 ALA A C 1
ATOM 1386 O O . ALA A 1 184 ? 28.152 7.907 -47.965 1.00 40.00 184 ALA A O 1
ATOM 1387 N N . SER A 1 185 ? 27.521 7.236 -45.907 1.00 45.56 185 SER A N 1
ATOM 1388 C CA . SER A 1 185 ? 26.362 6.464 -46.343 1.00 45.56 185 SER A CA 1
ATOM 1389 C C . SER A 1 185 ? 25.368 7.404 -47.023 1.00 45.56 185 SER A C 1
ATOM 1391 O O . SER A 1 185 ? 24.941 8.405 -46.448 1.00 45.56 185 SER A O 1
ATOM 1393 N N . GLN A 1 186 ? 25.026 7.103 -48.278 1.00 48.81 186 GLN A N 1
ATOM 1394 C CA . GLN A 1 186 ? 23.977 7.831 -48.985 1.00 48.81 186 GLN A CA 1
ATOM 1395 C C . GLN A 1 186 ? 22.649 7.576 -48.263 1.00 48.81 186 GLN A C 1
ATOM 1397 O O . GLN A 1 186 ? 22.318 6.408 -48.052 1.00 48.81 186 GLN A O 1
ATOM 1402 N N . PRO A 1 187 ? 21.895 8.617 -47.868 1.00 52.12 187 PRO A N 1
ATOM 1403 C CA . PRO A 1 187 ? 20.718 8.414 -47.046 1.00 52.12 187 PRO A CA 1
ATOM 1404 C C . PRO A 1 187 ? 19.604 7.715 -47.830 1.00 52.12 187 PRO A C 1
ATOM 1406 O O . PRO A 1 187 ? 19.243 8.135 -48.931 1.00 52.12 187 PRO A O 1
ATOM 1409 N N . LEU A 1 188 ? 19.018 6.682 -47.219 1.00 54.31 188 LEU A N 1
ATOM 1410 C CA . LEU A 1 188 ? 17.894 5.897 -47.742 1.00 54.31 188 LEU A CA 1
ATOM 1411 C C . LEU A 1 188 ? 16.651 6.762 -48.021 1.00 54.31 188 LEU A C 1
ATOM 1413 O O . LEU A 1 188 ? 15.793 6.388 -48.817 1.00 54.31 188 LEU A O 1
ATOM 1417 N N . ILE A 1 189 ? 16.560 7.913 -47.347 1.00 59.47 189 ILE A N 1
ATOM 1418 C CA . ILE A 1 189 ? 15.511 8.917 -47.506 1.00 59.47 189 ILE A CA 1
ATOM 1419 C C . ILE A 1 189 ? 16.149 10.187 -48.096 1.00 59.47 189 ILE A C 1
ATOM 1421 O O . ILE A 1 189 ? 16.951 10.832 -47.412 1.00 59.47 189 ILE A O 1
ATOM 1425 N N . PRO A 1 190 ? 15.806 10.585 -49.337 1.00 56.84 190 PRO A N 1
ATOM 1426 C CA . PRO A 1 190 ? 16.385 11.762 -49.978 1.00 56.84 190 PRO A CA 1
ATOM 1427 C C . PRO A 1 190 ? 16.244 13.037 -49.134 1.00 56.84 190 PRO A C 1
ATOM 1429 O O . PRO A 1 190 ? 15.142 13.482 -48.817 1.00 56.84 190 PRO A O 1
ATOM 1432 N N . GLY A 1 191 ? 17.386 13.639 -48.794 1.00 62.00 191 GLY A N 1
ATOM 1433 C CA . GLY A 1 191 ? 17.473 14.919 -48.086 1.00 62.00 191 GLY A CA 1
ATOM 1434 C C . GLY A 1 191 ? 17.548 14.848 -46.557 1.00 62.00 191 GLY A C 1
ATOM 1435 O O . GLY A 1 191 ? 17.863 15.869 -45.956 1.00 62.00 191 GLY A O 1
ATOM 1436 N N . LEU A 1 192 ? 17.322 13.689 -45.925 1.00 66.38 192 LEU A N 1
ATOM 1437 C CA . LEU A 1 192 ? 17.521 13.527 -44.477 1.00 66.38 192 LEU A CA 1
ATOM 1438 C C . LEU A 1 192 ? 19.006 13.284 -44.162 1.00 66.38 192 LEU A C 1
ATOM 1440 O O . LEU A 1 192 ? 19.626 12.421 -44.788 1.00 66.38 192 LEU A O 1
ATOM 1444 N N . ARG A 1 193 ? 19.583 13.990 -43.183 1.00 71.56 193 ARG A N 1
ATOM 1445 C CA . ARG A 1 193 ? 20.932 13.679 -42.682 1.00 71.56 193 ARG A CA 1
ATOM 1446 C C . ARG A 1 193 ? 20.841 12.722 -41.500 1.00 71.56 193 ARG A C 1
ATOM 1448 O O . ARG A 1 193 ? 20.031 12.905 -40.597 1.00 71.56 193 ARG A O 1
ATOM 1455 N N . TYR A 1 194 ? 21.690 11.697 -41.490 1.00 77.88 194 TYR A N 1
ATOM 1456 C CA . TYR A 1 194 ? 21.773 10.793 -40.346 1.00 77.88 194 TYR A CA 1
ATOM 1457 C C . TYR A 1 194 ? 22.460 11.492 -39.162 1.00 77.88 194 TYR A C 1
ATOM 1459 O O . TYR A 1 194 ? 23.476 12.168 -39.361 1.00 77.88 194 TYR A O 1
ATOM 1467 N N . PRO A 1 195 ? 21.942 11.338 -37.931 1.00 78.75 195 PRO A N 1
ATOM 1468 C CA . PRO A 1 195 ? 22.576 11.899 -36.749 1.00 78.75 195 PRO A CA 1
ATOM 1469 C C . PRO A 1 195 ? 23.883 11.143 -36.433 1.00 78.75 195 PRO A C 1
ATOM 1471 O O . PRO A 1 195 ? 24.001 9.958 -36.757 1.00 78.75 195 PRO A O 1
ATOM 1474 N N . PRO A 1 196 ? 24.881 11.787 -35.796 1.00 80.19 196 PRO A N 1
ATOM 1475 C CA . PRO A 1 196 ? 26.145 11.134 -35.460 1.00 80.19 196 PRO A CA 1
ATOM 1476 C C . PRO A 1 196 ? 25.940 9.864 -34.625 1.00 80.19 196 PRO A C 1
ATOM 1478 O O . PRO A 1 196 ? 25.205 9.878 -33.638 1.00 80.19 196 PRO A O 1
ATOM 1481 N N . GLY A 1 197 ? 26.603 8.776 -35.020 1.00 82.81 197 GLY A N 1
ATOM 1482 C CA . GLY A 1 197 ? 26.468 7.467 -34.375 1.00 82.81 197 GLY A CA 1
ATOM 1483 C C . GLY A 1 197 ? 25.178 6.711 -34.715 1.00 82.81 197 GLY A C 1
ATOM 1484 O O . GLY A 1 197 ? 24.745 5.881 -33.920 1.00 82.81 197 GLY A O 1
ATOM 1485 N N . TYR A 1 198 ? 24.550 7.004 -35.862 1.00 86.75 198 TYR A N 1
ATOM 1486 C CA . TYR A 1 198 ? 23.443 6.224 -36.425 1.00 86.75 198 TYR A CA 1
ATOM 1487 C C . TYR A 1 198 ? 23.720 5.792 -37.873 1.00 86.75 198 TYR A C 1
ATOM 1489 O O . TYR A 1 198 ? 24.362 6.501 -38.649 1.00 86.75 198 TYR A O 1
ATOM 1497 N N . SER A 1 199 ? 23.194 4.622 -38.237 1.00 86.88 199 SER A N 1
ATOM 1498 C CA . SER A 1 199 ? 23.373 3.947 -39.528 1.00 86.88 199 SER A CA 1
ATOM 1499 C C . SER A 1 199 ? 22.039 3.379 -40.031 1.00 86.88 199 SER A C 1
ATOM 1501 O O . SER A 1 199 ? 21.197 2.989 -39.229 1.00 86.88 199 SER A O 1
ATOM 1503 N N . ASP A 1 200 ? 21.838 3.283 -41.347 1.00 83.00 200 ASP A N 1
ATOM 1504 C CA . ASP A 1 200 ? 20.707 2.547 -41.951 1.00 83.00 200 ASP A CA 1
ATOM 1505 C C . ASP A 1 200 ? 20.901 1.023 -41.938 1.00 83.00 200 ASP A C 1
ATOM 1507 O O . ASP A 1 200 ? 19.947 0.256 -42.061 1.00 83.00 200 ASP A O 1
ATOM 1511 N N . LYS A 1 201 ? 22.140 0.569 -41.745 1.00 84.50 201 LYS A N 1
ATOM 1512 C CA . LYS A 1 201 ? 22.494 -0.835 -41.538 1.00 84.50 201 LYS A CA 1
ATOM 1513 C C . LYS A 1 201 ? 22.673 -1.100 -40.053 1.00 84.50 201 LYS A C 1
ATOM 1515 O O . LYS A 1 201 ? 23.440 -0.400 -39.389 1.00 84.50 201 LYS A O 1
ATOM 1520 N N . GLN A 1 202 ? 22.012 -2.142 -39.559 1.00 84.19 202 GLN A N 1
ATOM 1521 C CA . GLN A 1 202 ? 22.176 -2.612 -38.189 1.00 84.19 202 GLN A CA 1
ATOM 1522 C C . GLN A 1 202 ? 23.655 -2.978 -37.910 1.00 84.19 202 GLN A C 1
ATOM 1524 O O . GLN A 1 202 ? 24.274 -3.654 -38.738 1.00 84.19 202 GLN A O 1
ATOM 1529 N N . PRO A 1 203 ? 24.231 -2.573 -36.760 1.00 84.12 203 PRO A N 1
ATOM 1530 C CA . PRO A 1 203 ? 25.560 -3.011 -36.337 1.00 84.12 203 PRO A CA 1
ATOM 1531 C C . PRO A 1 203 ? 25.693 -4.547 -36.300 1.00 84.12 203 PRO A C 1
ATOM 1533 O O . PRO A 1 203 ? 24.749 -5.227 -35.891 1.00 84.12 203 PRO A O 1
ATOM 1536 N N . PRO A 1 204 ? 26.851 -5.119 -36.680 1.00 82.12 204 PRO A N 1
ATOM 1537 C CA . PRO A 1 204 ? 27.042 -6.567 -36.710 1.00 82.12 204 PRO A CA 1
ATOM 1538 C C . PRO A 1 204 ? 27.015 -7.163 -35.296 1.00 82.12 204 PRO A C 1
ATOM 1540 O O . PRO A 1 204 ? 27.826 -6.804 -34.440 1.00 82.12 204 PRO A O 1
ATOM 1543 N N . LEU A 1 205 ? 26.100 -8.108 -35.066 1.00 82.56 205 LEU A N 1
ATOM 1544 C CA . LEU A 1 205 ? 25.896 -8.760 -33.772 1.00 82.56 205 LEU A CA 1
ATOM 1545 C C . LEU A 1 205 ? 26.365 -10.224 -33.768 1.00 82.56 205 LEU A C 1
ATOM 1547 O O . LEU A 1 205 ? 26.086 -10.962 -34.716 1.00 82.56 205 LEU A O 1
ATOM 1551 N N . PRO A 1 206 ? 27.028 -10.694 -32.692 1.00 79.44 206 PRO A N 1
ATOM 1552 C CA . PRO A 1 206 ? 27.254 -12.118 -32.473 1.00 79.44 206 PRO A CA 1
ATOM 1553 C C . PRO A 1 206 ? 25.924 -12.871 -32.343 1.00 79.44 206 PRO A C 1
ATOM 1555 O O . PRO A 1 206 ? 25.119 -12.556 -31.470 1.00 79.44 206 PRO A O 1
ATOM 1558 N N . SER A 1 207 ? 25.735 -13.939 -33.121 1.00 75.44 207 SER A N 1
ATOM 1559 C CA . SER A 1 207 ? 24.522 -14.783 -33.110 1.00 75.44 207 SER A CA 1
ATOM 1560 C C . SER A 1 207 ? 24.231 -15.494 -31.777 1.00 75.44 207 SER A C 1
ATOM 1562 O O . SER A 1 207 ? 23.175 -16.096 -31.608 1.00 75.44 207 SER A O 1
ATOM 1564 N N . ALA A 1 208 ? 25.154 -15.425 -30.814 1.00 78.69 208 ALA A N 1
ATOM 1565 C CA . ALA A 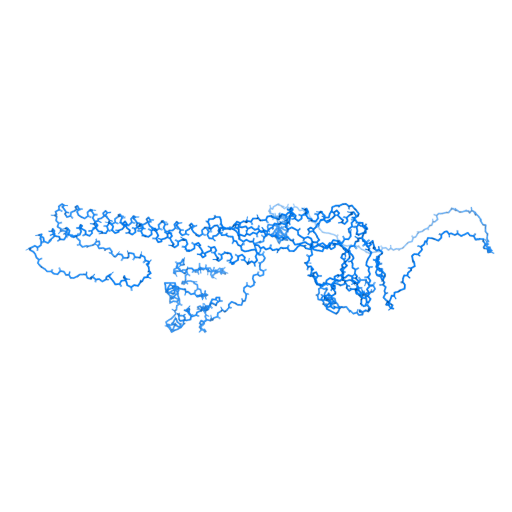1 208 ? 24.974 -15.905 -29.445 1.00 78.69 208 ALA A CA 1
ATOM 1566 C C . ALA A 1 208 ? 24.318 -14.875 -28.498 1.00 78.69 208 ALA A C 1
ATOM 1568 O O . ALA A 1 208 ? 24.182 -15.166 -27.308 1.00 78.69 208 ALA A O 1
ATOM 1569 N N . LEU A 1 209 ? 23.964 -13.681 -28.986 1.00 84.62 209 LEU A N 1
ATOM 1570 C CA . LEU A 1 209 ? 23.269 -12.637 -28.232 1.00 84.62 209 LEU A CA 1
ATOM 1571 C C . LEU A 1 209 ? 21.837 -12.481 -28.745 1.00 84.62 209 LEU A C 1
ATOM 1573 O O . LEU A 1 209 ? 21.616 -12.333 -29.944 1.00 84.62 209 LEU A O 1
ATOM 1577 N N . VAL A 1 210 ? 20.866 -12.488 -27.830 1.00 88.88 210 VAL A N 1
ATOM 1578 C CA . VAL A 1 210 ? 19.458 -12.263 -28.178 1.00 88.88 210 VAL A CA 1
ATOM 1579 C C . VAL A 1 210 ? 19.196 -10.762 -28.299 1.00 88.88 210 VAL A C 1
ATOM 1581 O O . VAL A 1 210 ? 19.609 -9.984 -27.432 1.00 88.88 210 VAL A O 1
ATOM 1584 N N . GLN A 1 211 ? 18.504 -10.373 -29.368 1.00 91.56 211 GLN A N 1
ATOM 1585 C CA . GLN A 1 211 ? 18.041 -9.010 -29.619 1.00 91.56 211 GLN A CA 1
ATOM 1586 C C . GLN A 1 211 ? 16.515 -8.930 -29.530 1.00 91.56 211 GLN A C 1
ATOM 1588 O O . GLN A 1 211 ? 15.824 -9.910 -29.799 1.00 91.56 211 GLN A O 1
ATOM 1593 N N . TYR A 1 212 ? 16.011 -7.750 -29.187 1.00 93.06 212 TYR A N 1
ATOM 1594 C CA . TYR A 1 212 ? 14.597 -7.480 -28.969 1.00 93.06 212 TYR A CA 1
ATOM 1595 C C . TYR A 1 212 ? 14.258 -6.080 -29.486 1.00 93.06 212 TYR A C 1
ATOM 1597 O O . TYR A 1 212 ? 14.778 -5.091 -28.971 1.00 93.06 212 TYR A O 1
ATOM 1605 N N . PHE A 1 213 ? 13.378 -5.972 -30.476 1.00 91.75 213 PHE A N 1
ATOM 1606 C CA . PHE A 1 213 ? 12.835 -4.695 -30.935 1.00 91.75 213 PHE A CA 1
ATOM 1607 C C . PHE A 1 213 ? 11.550 -4.385 -30.176 1.00 91.75 213 PHE A C 1
ATOM 1609 O O . PHE A 1 213 ? 10.586 -5.153 -30.223 1.00 91.75 213 PHE A O 1
ATOM 1616 N N . LEU A 1 214 ? 11.541 -3.255 -29.466 1.00 90.25 214 LEU A N 1
ATOM 1617 C CA . LEU A 1 214 ? 10.333 -2.766 -28.812 1.00 90.25 214 LEU A CA 1
ATOM 1618 C C . LEU A 1 214 ? 9.375 -2.192 -29.880 1.00 90.25 214 LEU A C 1
ATOM 1620 O O . LEU A 1 214 ? 9.836 -1.626 -30.880 1.00 90.25 214 LEU A O 1
ATOM 1624 N N . PRO A 1 215 ? 8.051 -2.336 -29.701 1.00 86.94 215 PRO A N 1
ATOM 1625 C CA . PRO A 1 215 ? 7.067 -1.918 -30.694 1.00 86.94 215 PRO A CA 1
ATOM 1626 C C . PRO A 1 215 ? 6.978 -0.390 -30.811 1.00 86.94 215 PRO A C 1
ATOM 1628 O O . PRO A 1 215 ? 7.104 0.341 -29.829 1.00 86.94 215 PRO A O 1
ATOM 1631 N N . VAL A 1 216 ? 6.684 0.102 -32.015 1.00 84.50 216 VAL A N 1
ATOM 1632 C CA . VAL A 1 216 ? 6.330 1.511 -32.246 1.00 84.50 216 VAL A CA 1
ATOM 1633 C C . VAL A 1 216 ? 4.891 1.725 -31.762 1.00 84.50 216 VAL A C 1
ATOM 1635 O O . VAL A 1 216 ? 3.937 1.373 -32.452 1.00 84.50 216 VAL A O 1
ATOM 1638 N N . GLY A 1 217 ? 4.738 2.236 -30.538 1.00 81.44 217 GLY A N 1
ATOM 1639 C CA . GLY A 1 217 ? 3.447 2.435 -29.868 1.00 81.44 217 GLY A CA 1
ATOM 1640 C C . GLY A 1 217 ? 2.808 3.808 -30.108 1.00 81.44 217 GLY A C 1
ATOM 1641 O O . GLY A 1 217 ? 1.587 3.930 -30.052 1.00 81.44 217 GLY A O 1
ATOM 1642 N N . LEU A 1 218 ? 3.613 4.834 -30.399 1.00 83.38 218 LEU A N 1
ATOM 1643 C CA . LEU A 1 218 ? 3.158 6.172 -30.794 1.00 83.38 218 LEU A CA 1
ATOM 1644 C C . LEU A 1 218 ? 3.312 6.356 -32.301 1.00 83.38 218 LEU A C 1
ATOM 1646 O O . LEU A 1 218 ? 4.386 6.105 -32.850 1.00 83.38 218 LEU A O 1
ATOM 1650 N N . SER A 1 219 ? 2.289 6.896 -32.964 1.00 86.25 219 SER A N 1
ATOM 1651 C CA . SER A 1 219 ? 2.475 7.429 -34.318 1.00 86.25 219 SER A CA 1
ATOM 1652 C C . SER A 1 219 ? 3.346 8.691 -34.287 1.00 86.25 219 SER A C 1
ATOM 1654 O O . SER A 1 219 ? 3.364 9.431 -33.299 1.00 86.25 219 SER A O 1
ATOM 1656 N N . SER A 1 220 ? 4.040 8.971 -35.391 1.00 84.38 220 SER A N 1
ATOM 1657 C CA . SER A 1 220 ? 4.913 10.143 -35.536 1.00 84.38 220 SER A CA 1
ATOM 1658 C C . SER A 1 220 ? 4.187 11.466 -35.255 1.00 84.38 220 SER A C 1
ATOM 1660 O O . SER A 1 220 ? 4.742 12.351 -34.608 1.00 84.38 220 SER A O 1
ATOM 1662 N N . GLN A 1 221 ? 2.916 11.576 -35.656 1.00 84.94 221 GLN A N 1
ATOM 1663 C CA . GLN A 1 221 ? 2.063 12.737 -35.380 1.00 84.94 221 GLN A CA 1
ATOM 1664 C C . GLN A 1 221 ? 1.742 12.896 -33.884 1.00 84.94 221 GLN A C 1
ATOM 1666 O O . GLN A 1 221 ? 1.762 14.012 -33.368 1.00 84.94 221 GLN A O 1
ATOM 1671 N N . GLN A 1 222 ? 1.476 11.797 -33.168 1.00 86.25 222 GLN A N 1
ATOM 1672 C CA . GLN A 1 222 ? 1.199 11.830 -31.725 1.00 86.25 222 GLN A CA 1
ATOM 1673 C C . GLN A 1 222 ? 2.451 12.186 -30.918 1.00 86.25 222 GLN A C 1
ATOM 1675 O O . GLN A 1 222 ? 2.371 13.021 -30.018 1.00 86.25 222 GLN A O 1
ATOM 1680 N N . ALA A 1 223 ? 3.602 11.602 -31.264 1.00 86.12 223 ALA A N 1
ATOM 1681 C CA . ALA A 1 223 ? 4.879 11.915 -30.625 1.00 86.12 223 ALA A CA 1
ATOM 1682 C C . ALA A 1 223 ? 5.263 13.396 -30.821 1.00 86.12 223 ALA A C 1
ATOM 1684 O O . ALA A 1 223 ? 5.700 14.057 -29.878 1.00 86.12 223 ALA A O 1
ATOM 1685 N N . LEU A 1 224 ? 5.022 13.946 -32.019 1.00 85.56 224 LEU A N 1
ATOM 1686 C CA . LEU A 1 224 ? 5.234 15.365 -32.307 1.00 85.56 224 LEU A CA 1
ATOM 1687 C C . LEU A 1 224 ? 4.284 16.262 -31.498 1.00 85.56 224 LEU A C 1
ATOM 1689 O O . LEU A 1 224 ? 4.735 17.214 -30.867 1.00 85.56 224 LEU A O 1
ATOM 1693 N N . ALA A 1 225 ? 2.989 15.937 -31.452 1.00 85.19 225 ALA A N 1
ATOM 1694 C CA . ALA A 1 225 ? 1.997 16.710 -30.702 1.00 85.19 225 ALA A CA 1
ATOM 1695 C C . ALA A 1 225 ? 2.260 16.714 -29.182 1.00 85.19 225 ALA A C 1
ATOM 1697 O O . ALA A 1 225 ? 2.078 17.743 -28.532 1.00 85.19 225 ALA A O 1
ATOM 1698 N N . GLN A 1 226 ? 2.730 15.598 -28.611 1.00 86.31 226 GLN A N 1
ATOM 1699 C CA . GLN A 1 226 ? 3.168 15.545 -27.210 1.00 86.31 226 GLN A CA 1
ATOM 1700 C C . GLN A 1 226 ? 4.375 16.461 -26.958 1.00 86.31 226 GLN A C 1
ATOM 1702 O O . GLN A 1 226 ? 4.410 17.173 -25.954 1.00 86.31 226 GLN A O 1
ATOM 1707 N N . TRP A 1 227 ? 5.338 16.492 -27.881 1.00 85.38 227 TRP A N 1
ATOM 1708 C CA . TRP A 1 227 ? 6.509 17.364 -27.787 1.00 85.38 227 TRP A CA 1
ATOM 1709 C C . TRP A 1 227 ? 6.162 18.852 -27.943 1.00 85.38 227 TRP A C 1
ATOM 1711 O O . TRP A 1 227 ? 6.659 19.662 -27.158 1.00 85.38 227 TRP A O 1
ATOM 1721 N N . GLU A 1 228 ? 5.259 19.223 -28.863 1.00 87.06 228 GLU A N 1
ATOM 1722 C CA . GLU A 1 228 ? 4.749 20.604 -28.968 1.00 87.06 228 GLU A CA 1
ATOM 1723 C C . GLU A 1 228 ? 4.073 21.047 -27.657 1.00 87.06 228 GLU A C 1
AT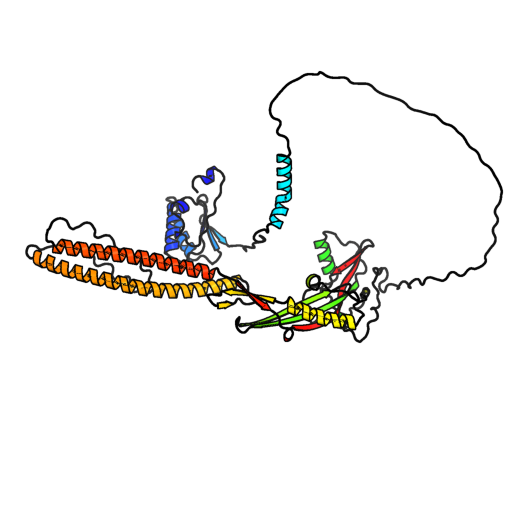OM 1725 O O . GLU A 1 228 ? 4.285 22.163 -27.181 1.00 87.06 228 GLU A O 1
ATOM 1730 N N . GLN A 1 229 ? 3.289 20.162 -27.028 1.00 86.50 229 GLN A N 1
ATOM 1731 C CA . GLN A 1 229 ? 2.629 20.446 -25.749 1.00 86.50 229 GLN A CA 1
ATOM 1732 C C . GLN A 1 229 ? 3.627 20.630 -24.597 1.00 86.50 229 GLN A C 1
ATOM 1734 O O . GLN A 1 229 ? 3.444 21.542 -23.793 1.00 86.50 229 GLN A O 1
ATOM 1739 N N . GLN A 1 230 ? 4.677 19.806 -24.523 1.00 84.38 230 GLN A N 1
ATOM 1740 C CA . GLN A 1 230 ? 5.687 19.857 -23.455 1.00 84.38 230 GLN A CA 1
ATOM 1741 C C . GLN A 1 230 ? 6.670 21.028 -23.591 1.00 84.38 230 GLN A C 1
ATOM 1743 O O . GLN A 1 230 ? 7.092 21.593 -22.585 1.00 84.38 230 GLN A O 1
ATOM 1748 N N . THR A 1 231 ? 7.054 21.386 -24.818 1.00 82.81 231 THR A N 1
ATOM 1749 C CA . THR A 1 231 ? 8.034 22.458 -25.090 1.00 82.81 231 THR A CA 1
ATOM 1750 C C . THR A 1 231 ? 7.392 23.824 -25.322 1.00 82.81 231 THR A C 1
ATOM 1752 O O . THR A 1 231 ? 8.090 24.836 -25.317 1.00 82.81 231 THR A O 1
ATOM 1755 N N . HIS A 1 232 ? 6.078 23.852 -25.570 1.00 82.38 232 HIS A N 1
ATOM 1756 C CA . HIS A 1 232 ? 5.323 25.007 -26.069 1.00 82.38 232 HIS A CA 1
ATOM 1757 C C . HIS A 1 232 ? 5.846 25.572 -27.409 1.00 82.38 232 HIS A C 1
ATOM 1759 O O . HIS A 1 232 ? 5.487 26.683 -27.802 1.00 82.38 232 HIS A O 1
ATOM 1765 N N . PHE A 1 233 ? 6.665 24.804 -28.138 1.00 81.38 233 PHE A N 1
ATOM 1766 C CA . PHE A 1 233 ? 7.202 25.159 -29.450 1.00 81.38 233 PHE A CA 1
ATOM 1767 C C . PHE A 1 233 ? 6.389 24.493 -30.571 1.00 81.38 233 PHE A C 1
ATOM 1769 O O . PHE A 1 233 ? 5.939 23.359 -30.430 1.00 81.38 233 PHE A O 1
ATOM 1776 N N . ARG A 1 234 ? 6.212 25.183 -31.705 1.00 77.75 234 ARG A N 1
ATOM 1777 C CA . ARG A 1 234 ? 5.525 24.642 -32.892 1.00 77.75 234 ARG A CA 1
ATOM 1778 C C . ARG A 1 234 ? 6.525 24.066 -33.889 1.00 77.75 234 ARG A C 1
ATOM 1780 O O . ARG A 1 234 ? 7.398 24.782 -34.378 1.00 77.75 234 ARG A O 1
ATOM 1787 N N . ALA A 1 235 ? 6.363 22.800 -34.243 1.00 69.56 235 ALA A N 1
ATOM 1788 C CA . ALA A 1 235 ? 7.215 22.066 -35.166 1.00 69.56 235 ALA A CA 1
ATOM 1789 C C . ALA A 1 235 ? 6.897 22.403 -36.638 1.00 69.56 235 ALA A C 1
ATOM 1791 O O . ALA A 1 235 ? 6.374 21.588 -37.400 1.00 69.56 235 ALA A O 1
ATOM 1792 N N . ALA A 1 236 ? 7.208 23.630 -37.057 1.00 67.50 236 ALA A N 1
ATOM 1793 C CA . ALA A 1 236 ? 7.114 24.027 -38.458 1.00 67.50 236 ALA A CA 1
ATOM 1794 C C . ALA A 1 236 ? 8.227 23.370 -39.300 1.00 67.50 236 ALA A C 1
ATOM 1796 O O . ALA A 1 236 ? 9.385 23.336 -38.890 1.00 67.50 236 ALA A O 1
ATOM 1797 N N . GLY A 1 237 ? 7.884 22.888 -40.499 1.00 65.00 237 GLY A N 1
ATOM 1798 C CA . GLY A 1 237 ? 8.865 22.384 -41.471 1.00 65.00 237 GLY A CA 1
ATOM 1799 C C . GLY A 1 237 ? 9.415 20.975 -41.209 1.00 65.00 237 GLY A C 1
ATOM 1800 O O . GLY A 1 237 ? 10.463 20.645 -41.754 1.00 65.00 237 GLY A O 1
ATOM 1801 N N . VAL A 1 238 ? 8.732 20.147 -40.408 1.00 68.38 238 VAL A N 1
ATOM 1802 C CA . VAL A 1 238 ? 9.096 18.731 -40.193 1.00 68.38 238 VAL A CA 1
ATOM 1803 C C . VAL A 1 238 ? 9.087 17.972 -41.522 1.00 68.38 238 VAL A C 1
ATOM 1805 O O . VAL A 1 238 ? 8.030 17.743 -42.111 1.00 68.38 238 VAL A O 1
ATOM 1808 N N . ALA A 1 239 ? 10.269 17.560 -41.975 1.00 63.09 239 ALA A N 1
ATOM 1809 C CA . ALA A 1 239 ? 10.470 16.755 -43.172 1.00 63.09 239 ALA A CA 1
ATOM 1810 C C . ALA A 1 239 ? 11.150 15.430 -42.805 1.00 63.09 239 ALA A C 1
ATOM 1812 O O . ALA A 1 239 ? 12.051 15.406 -41.971 1.00 63.09 239 ALA A O 1
ATOM 1813 N N . ASN A 1 240 ? 10.753 14.343 -43.476 1.00 74.62 240 ASN A N 1
ATOM 1814 C CA . ASN A 1 240 ? 11.408 13.032 -43.397 1.00 74.62 240 ASN A CA 1
ATOM 1815 C C . ASN A 1 240 ? 11.532 12.443 -41.972 1.00 74.62 240 ASN A C 1
ATOM 1817 O O . ASN A 1 240 ? 12.624 12.099 -41.524 1.00 74.62 240 ASN A O 1
ATOM 1821 N N . ILE A 1 241 ? 10.403 12.273 -41.276 1.00 82.75 241 ILE A N 1
ATOM 1822 C CA . ILE A 1 241 ? 10.361 11.568 -39.985 1.00 82.75 241 ILE A CA 1
ATOM 1823 C C . ILE A 1 241 ? 10.489 10.043 -40.176 1.00 82.75 241 ILE A C 1
ATOM 1825 O O . ILE A 1 241 ? 9.752 9.447 -40.962 1.00 82.75 241 ILE A O 1
ATOM 1829 N N . VAL A 1 242 ? 11.426 9.408 -39.467 1.00 87.50 242 VAL A N 1
ATOM 1830 C CA . VAL A 1 242 ? 11.783 7.978 -39.603 1.00 87.50 242 VAL A CA 1
ATOM 1831 C C . VAL A 1 242 ? 11.918 7.311 -38.232 1.00 87.50 242 VAL A C 1
ATOM 1833 O O . VAL A 1 242 ? 12.170 7.987 -37.236 1.00 87.50 242 VAL A O 1
ATOM 1836 N N . VAL A 1 243 ? 11.757 5.988 -38.145 1.00 89.62 243 VAL A N 1
ATOM 1837 C CA . VAL A 1 243 ? 12.054 5.252 -36.904 1.00 89.62 243 VAL A CA 1
ATOM 1838 C C . VAL A 1 243 ? 13.571 5.198 -36.699 1.00 89.62 243 VAL A C 1
ATOM 1840 O O . VAL A 1 243 ? 14.319 4.878 -37.618 1.00 89.62 243 VAL A O 1
ATOM 1843 N N . SER A 1 244 ? 14.041 5.471 -35.487 1.00 90.94 244 SER A N 1
ATOM 1844 C CA . SER A 1 244 ? 15.431 5.280 -35.072 1.00 90.94 244 SER A CA 1
ATOM 1845 C C . SER A 1 244 ? 15.482 4.438 -33.801 1.00 90.94 244 SER A C 1
ATOM 1847 O O . SER A 1 244 ? 14.910 4.821 -32.781 1.00 90.94 244 SER A O 1
ATOM 1849 N N . TYR A 1 245 ? 16.177 3.309 -33.846 1.00 92.62 245 TYR A N 1
ATOM 1850 C CA . TYR A 1 245 ? 16.349 2.402 -32.721 1.00 92.62 245 TYR A CA 1
ATOM 1851 C C . TYR A 1 245 ? 17.634 2.706 -31.947 1.00 92.62 245 TYR A C 1
ATOM 1853 O O . TYR A 1 245 ? 18.734 2.612 -32.496 1.00 92.62 245 TYR A O 1
ATOM 1861 N N . GLN A 1 246 ? 17.506 3.001 -30.654 1.00 92.25 246 GLN A N 1
ATOM 1862 C CA . GLN A 1 246 ? 18.643 3.145 -29.745 1.00 92.25 246 GLN A CA 1
ATOM 1863 C C . GLN A 1 246 ? 18.926 1.811 -29.023 1.00 92.25 246 GLN A C 1
ATOM 1865 O O . GLN A 1 246 ? 18.000 1.252 -28.424 1.00 92.25 246 GLN A O 1
ATOM 1870 N N . PRO A 1 247 ? 20.171 1.292 -29.038 1.00 94.00 247 PRO A N 1
ATOM 1871 C CA . PRO A 1 247 ? 20.518 0.060 -28.336 1.00 94.00 247 PRO A CA 1
ATOM 1872 C C . PRO A 1 247 ? 20.731 0.284 -26.830 1.00 94.00 247 PRO A C 1
ATOM 1874 O O . PRO A 1 247 ? 21.505 1.144 -26.401 1.00 94.00 247 PRO A O 1
ATOM 1877 N N . VAL A 1 248 ? 20.089 -0.557 -26.023 1.00 94.50 248 VAL A N 1
ATOM 1878 C CA . VAL A 1 248 ? 20.222 -0.643 -24.561 1.00 94.50 248 VAL A CA 1
ATOM 1879 C C . VAL A 1 248 ? 20.374 -2.105 -24.134 1.00 94.50 248 VAL A C 1
ATOM 1881 O O . VAL A 1 248 ? 20.069 -3.022 -24.896 1.00 94.50 248 VAL A O 1
ATOM 1884 N N . LEU A 1 249 ? 20.792 -2.356 -22.894 1.00 95.06 249 LEU A N 1
ATOM 1885 C CA . LEU A 1 249 ? 20.496 -3.637 -22.252 1.00 95.06 249 LEU A CA 1
ATOM 1886 C C . LEU A 1 249 ? 19.024 -3.621 -21.832 1.00 95.06 249 LEU A C 1
ATOM 1888 O O . LEU A 1 249 ? 18.644 -2.814 -20.982 1.00 95.06 249 LEU A O 1
ATOM 1892 N N . LEU A 1 250 ? 18.221 -4.505 -22.422 1.00 94.88 250 LEU A N 1
ATOM 1893 C CA . LEU A 1 250 ? 16.870 -4.808 -21.961 1.00 94.88 250 LEU A CA 1
ATOM 1894 C C . LEU A 1 250 ? 16.963 -5.932 -20.934 1.00 94.88 250 LEU A C 1
ATOM 1896 O O . LEU A 1 250 ? 17.469 -7.014 -21.239 1.00 94.88 250 LEU A O 1
ATOM 1900 N N . ALA A 1 251 ? 16.468 -5.672 -19.729 1.00 95.56 251 ALA A N 1
ATOM 1901 C CA . ALA A 1 251 ? 16.449 -6.628 -18.634 1.00 95.56 251 ALA A CA 1
ATOM 1902 C C . ALA A 1 251 ? 15.095 -6.577 -17.915 1.00 95.56 251 ALA A C 1
ATOM 1904 O O . ALA A 1 251 ? 14.779 -5.580 -17.275 1.00 95.56 251 ALA A O 1
ATOM 1905 N N . GLN A 1 252 ? 14.314 -7.654 -17.999 1.00 95.75 252 GLN A N 1
ATOM 1906 C CA . GLN A 1 252 ? 13.038 -7.825 -17.305 1.00 95.75 252 GLN A CA 1
ATOM 1907 C C . GLN A 1 252 ? 13.038 -9.122 -16.501 1.00 95.75 252 GLN A C 1
ATOM 1909 O O . GLN A 1 252 ? 13.361 -10.191 -17.026 1.00 95.75 252 GLN A O 1
ATOM 1914 N N . ALA A 1 253 ? 12.630 -9.039 -1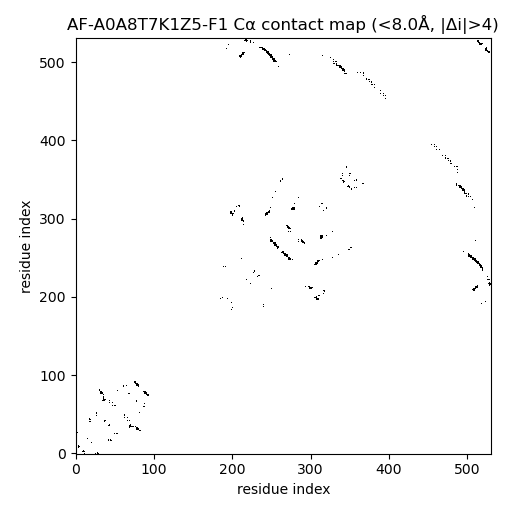5.238 1.00 96.38 253 ALA A N 1
ATOM 1915 C CA . ALA A 1 253 ? 12.441 -10.196 -14.378 1.00 96.38 253 ALA A CA 1
ATOM 1916 C C . ALA A 1 253 ? 11.171 -10.070 -13.533 1.00 96.38 253 ALA A C 1
ATOM 1918 O O . ALA A 1 253 ? 10.851 -9.002 -13.009 1.00 96.38 253 ALA A O 1
ATOM 1919 N N . VAL A 1 254 ? 10.478 -11.191 -13.363 1.00 96.56 254 VAL A N 1
ATOM 1920 C CA . VAL A 1 254 ? 9.340 -11.333 -12.457 1.00 96.56 254 VAL A CA 1
ATOM 1921 C C . VAL A 1 254 ? 9.825 -11.929 -11.146 1.00 96.56 254 VAL A C 1
ATOM 1923 O O . VAL A 1 254 ? 10.365 -13.034 -11.111 1.00 96.56 254 VAL A O 1
ATOM 1926 N N . VAL A 1 255 ? 9.598 -11.202 -10.057 1.00 96.56 255 VAL A N 1
ATOM 1927 C CA . VAL A 1 255 ? 9.815 -11.669 -8.688 1.00 96.56 255 VAL A CA 1
ATOM 1928 C C . VAL A 1 255 ? 8.473 -12.138 -8.136 1.00 96.56 255 VAL A C 1
ATOM 1930 O O . VAL A 1 255 ? 7.527 -11.350 -8.044 1.00 96.56 255 VAL A O 1
ATOM 1933 N N . ARG A 1 256 ? 8.371 -13.421 -7.782 1.00 95.62 256 ARG A N 1
ATOM 1934 C CA . ARG A 1 256 ? 7.188 -13.978 -7.113 1.00 95.62 256 ARG A CA 1
ATOM 1935 C C . ARG A 1 256 ? 7.358 -13.876 -5.599 1.00 95.62 256 ARG A C 1
ATOM 1937 O O . ARG A 1 256 ? 8.373 -14.298 -5.055 1.00 95.62 256 ARG A O 1
ATOM 1944 N N . TYR A 1 257 ? 6.342 -13.353 -4.922 1.00 94.81 257 TYR A N 1
ATOM 1945 C CA . TYR A 1 257 ? 6.282 -13.267 -3.467 1.00 94.81 257 TYR A CA 1
ATOM 1946 C C . TYR A 1 257 ? 5.217 -14.234 -2.955 1.00 94.81 257 TYR A C 1
ATOM 1948 O O . TYR A 1 257 ? 4.038 -14.105 -3.295 1.00 94.81 257 TYR A O 1
ATOM 1956 N N . GLN A 1 258 ? 5.636 -15.200 -2.136 1.00 92.19 258 GLN A N 1
ATOM 1957 C CA . GLN A 1 258 ? 4.748 -16.162 -1.489 1.00 92.19 258 GLN A CA 1
ATOM 1958 C C . GLN A 1 258 ? 5.011 -16.200 0.018 1.00 92.19 258 GLN A C 1
ATOM 1960 O O . GLN A 1 258 ? 6.063 -16.667 0.450 1.00 92.19 258 GLN A O 1
ATOM 1965 N N . ASP A 1 259 ? 4.026 -15.791 0.817 1.00 93.25 259 ASP A N 1
ATOM 1966 C CA . ASP A 1 259 ? 4.025 -16.000 2.266 1.00 93.25 259 ASP A CA 1
ATOM 1967 C C . ASP A 1 259 ? 2.698 -16.605 2.739 1.00 93.25 259 ASP A C 1
ATOM 1969 O O . ASP A 1 259 ? 1.608 -16.130 2.425 1.00 93.25 259 ASP A O 1
ATOM 1973 N N . ARG A 1 260 ? 2.808 -17.660 3.551 1.00 89.88 260 ARG A N 1
ATOM 1974 C CA . ARG A 1 260 ? 1.669 -18.360 4.153 1.00 89.88 260 ARG A CA 1
ATOM 1975 C C . ARG A 1 260 ? 1.100 -17.645 5.381 1.00 89.88 260 ARG A C 1
ATOM 1977 O O . ARG A 1 260 ? -0.015 -17.977 5.763 1.00 89.88 260 ARG A O 1
ATOM 1984 N N . LYS A 1 261 ? 1.832 -16.715 6.014 1.00 89.00 261 LYS A N 1
ATOM 1985 C CA . LYS A 1 261 ? 1.334 -15.960 7.182 1.00 89.00 261 LYS A CA 1
ATOM 1986 C C . LYS A 1 261 ? 0.448 -14.795 6.750 1.00 89.00 261 LYS A C 1
ATOM 1988 O O . LYS A 1 261 ? -0.678 -14.698 7.218 1.00 89.00 261 LYS A O 1
ATOM 1993 N N . ALA A 1 262 ? 0.925 -13.983 5.809 1.00 88.44 262 ALA A N 1
ATOM 1994 C CA . ALA A 1 262 ? 0.152 -12.914 5.182 1.00 88.44 262 ALA A CA 1
ATOM 1995 C C . ALA A 1 262 ? -0.915 -13.422 4.191 1.00 88.44 262 ALA A C 1
ATOM 1997 O O . ALA A 1 262 ? -1.762 -12.648 3.759 1.00 88.44 262 ALA A O 1
ATOM 1998 N N . GLY A 1 263 ? -0.871 -14.703 3.801 1.00 88.94 263 GLY A N 1
ATOM 1999 C CA . GLY A 1 263 ? -1.774 -15.279 2.796 1.00 88.94 263 GLY A CA 1
ATOM 2000 C C . GLY A 1 263 ? -1.510 -14.772 1.372 1.00 88.94 263 GLY A C 1
ATOM 2001 O O . GLY A 1 263 ? -2.368 -14.896 0.502 1.00 88.94 263 GLY A O 1
ATOM 2002 N N . VAL A 1 264 ? -0.334 -14.187 1.132 1.00 91.31 264 VAL A N 1
ATOM 2003 C CA . VAL A 1 264 ? 0.004 -13.499 -0.115 1.00 91.31 264 VAL A CA 1
ATOM 2004 C C . VAL A 1 264 ? 0.651 -14.453 -1.111 1.00 91.31 264 VAL A C 1
ATOM 2006 O O . VAL A 1 264 ? 1.635 -15.129 -0.808 1.00 91.31 264 VAL A O 1
ATOM 2009 N N . TYR A 1 265 ? 0.119 -14.439 -2.331 1.00 92.12 265 TYR A N 1
ATOM 2010 C CA . TYR A 1 265 ? 0.725 -15.010 -3.528 1.00 92.12 265 TYR A CA 1
ATOM 2011 C C . TYR A 1 265 ? 0.562 -13.995 -4.665 1.00 92.12 265 TYR A C 1
ATOM 2013 O O . TYR A 1 265 ? -0.504 -13.899 -5.268 1.00 92.12 265 TYR A O 1
ATOM 2021 N N . THR A 1 266 ? 1.595 -13.188 -4.908 1.00 94.12 266 THR A N 1
ATOM 2022 C CA . THR A 1 266 ? 1.587 -12.132 -5.936 1.00 94.12 266 THR A CA 1
ATOM 2023 C C . THR A 1 266 ? 2.921 -12.097 -6.683 1.00 94.12 266 THR A C 1
ATOM 2025 O O . THR A 1 266 ? 3.897 -12.744 -6.290 1.00 94.12 266 THR A O 1
ATOM 2028 N N . ALA A 1 267 ? 2.974 -11.340 -7.772 1.00 94.25 267 ALA A N 1
ATOM 2029 C CA . ALA A 1 267 ? 4.163 -11.158 -8.588 1.00 94.25 267 ALA A CA 1
ATOM 2030 C C . ALA A 1 267 ? 4.407 -9.668 -8.857 1.00 94.25 267 ALA A C 1
ATOM 2032 O O . ALA A 1 267 ? 3.468 -8.878 -8.987 1.00 94.25 267 ALA A O 1
ATOM 2033 N N . ARG A 1 268 ? 5.681 -9.279 -8.946 1.00 94.94 268 ARG A N 1
ATOM 2034 C CA . ARG A 1 268 ? 6.103 -7.938 -9.364 1.00 94.94 268 ARG A CA 1
ATOM 2035 C C . ARG A 1 268 ? 7.122 -8.055 -10.488 1.00 94.94 268 ARG A C 1
ATOM 2037 O O . ARG A 1 268 ? 8.129 -8.747 -10.343 1.00 94.94 268 ARG A O 1
ATOM 2044 N N . THR A 1 269 ? 6.846 -7.378 -11.595 1.00 95.31 269 THR A N 1
ATOM 2045 C CA . THR A 1 269 ? 7.744 -7.304 -12.749 1.00 95.31 269 THR A CA 1
ATOM 2046 C C . THR A 1 269 ? 8.647 -6.089 -12.603 1.00 95.31 269 THR A C 1
ATOM 2048 O O . THR A 1 269 ? 8.161 -4.969 -12.457 1.00 95.31 269 THR A O 1
ATOM 2051 N N . TYR A 1 270 ? 9.956 -6.308 -12.655 1.00 95.31 270 TYR A N 1
ATOM 2052 C CA . TYR A 1 270 ? 10.971 -5.261 -12.651 1.00 95.31 270 TYR A CA 1
ATOM 2053 C C . TYR A 1 270 ? 11.623 -5.237 -14.031 1.00 95.31 270 TYR A C 1
ATOM 2055 O O . TYR A 1 270 ? 12.145 -6.260 -14.477 1.00 95.31 270 TYR A O 1
ATOM 2063 N N . ALA A 1 271 ? 11.582 -4.087 -14.700 1.00 94.94 271 ALA A N 1
ATOM 2064 C CA . ALA A 1 271 ? 12.211 -3.873 -15.996 1.00 94.94 271 ALA A CA 1
ATOM 2065 C C . ALA A 1 271 ? 13.249 -2.749 -15.913 1.00 94.94 271 ALA A C 1
ATOM 2067 O O . ALA A 1 271 ? 13.102 -1.798 -15.144 1.00 94.94 271 ALA A O 1
ATOM 2068 N N . PHE A 1 272 ? 14.311 -2.872 -16.706 1.00 95.38 272 PHE A N 1
ATOM 2069 C CA . PHE A 1 272 ? 15.428 -1.937 -16.754 1.00 95.38 272 PHE A CA 1
ATOM 2070 C C . PHE A 1 272 ? 15.904 -1.757 -18.198 1.00 95.38 272 PHE A C 1
ATOM 2072 O O . PHE A 1 272 ? 16.083 -2.739 -18.925 1.00 95.38 272 PHE A O 1
ATOM 2079 N N . HIS A 1 273 ? 16.147 -0.505 -18.590 1.00 94.44 273 HIS A N 1
ATOM 2080 C CA . HIS A 1 273 ? 16.721 -0.127 -19.885 1.00 94.44 273 HIS A CA 1
ATOM 2081 C C . HIS A 1 273 ? 18.055 0.585 -19.641 1.00 94.44 273 HIS A C 1
ATOM 2083 O O . HIS A 1 273 ? 18.076 1.777 -19.341 1.00 94.44 273 HIS A O 1
ATOM 2089 N N . VAL A 1 274 ? 19.177 -0.136 -19.747 1.00 94.50 274 VAL A N 1
ATOM 2090 C CA . VAL A 1 274 ? 20.510 0.421 -19.443 1.00 94.50 274 VAL A CA 1
ATOM 2091 C C . VAL A 1 274 ? 21.219 0.844 -20.741 1.00 94.50 274 VAL A C 1
ATOM 2093 O O . VAL A 1 274 ? 21.707 -0.024 -21.472 1.00 94.50 274 VAL A O 1
ATOM 2096 N N . PRO A 1 275 ? 21.300 2.147 -21.073 1.00 92.12 275 PRO A N 1
ATOM 2097 C CA . PRO A 1 275 ? 22.072 2.630 -22.215 1.00 92.12 275 PRO A CA 1
ATOM 2098 C C . PRO A 1 275 ? 23.582 2.590 -21.933 1.00 92.12 275 PRO A C 1
ATOM 2100 O O . PRO A 1 275 ? 24.020 2.584 -20.784 1.00 92.12 275 PRO A O 1
ATOM 2103 N N . GLY A 1 276 ? 24.399 2.621 -22.991 1.00 90.25 276 GLY A N 1
ATOM 2104 C CA . GLY A 1 276 ? 25.835 2.915 -22.871 1.00 90.25 276 GLY A CA 1
ATOM 2105 C C . GLY A 1 276 ? 26.668 1.887 -22.090 1.00 90.25 276 GLY A C 1
ATOM 2106 O O . GLY A 1 276 ? 27.710 2.247 -21.540 1.00 90.25 276 GLY A O 1
ATOM 2107 N N . VAL A 1 277 ? 26.232 0.622 -22.021 1.00 91.31 277 VAL A N 1
ATOM 2108 C CA . VAL A 1 277 ? 26.895 -0.428 -21.226 1.00 91.31 277 VAL A CA 1
ATOM 2109 C C . VAL A 1 277 ? 28.375 -0.570 -21.594 1.00 91.31 277 VAL A C 1
ATOM 2111 O O . VAL A 1 277 ? 28.742 -0.884 -22.729 1.00 91.31 277 VAL A O 1
ATOM 2114 N N . GLN A 1 278 ? 29.229 -0.372 -20.591 1.00 90.94 278 GLN A N 1
ATOM 2115 C CA . GLN A 1 278 ? 30.681 -0.490 -20.697 1.00 90.94 278 GLN A CA 1
ATOM 2116 C C . GLN A 1 278 ? 31.144 -1.944 -20.508 1.00 90.94 278 GLN A C 1
ATOM 2118 O O . GLN A 1 278 ? 30.502 -2.732 -19.804 1.00 90.94 278 GLN A O 1
ATOM 2123 N N . ARG A 1 279 ? 32.303 -2.290 -21.090 1.00 88.62 279 ARG A N 1
ATOM 2124 C CA . ARG A 1 279 ? 32.927 -3.629 -20.991 1.00 88.62 279 ARG A CA 1
ATOM 2125 C C . ARG A 1 279 ? 33.228 -4.071 -19.554 1.00 88.62 279 ARG A C 1
ATOM 2127 O O . ARG A 1 279 ? 33.210 -5.261 -19.275 1.00 88.62 279 ARG A O 1
ATOM 2134 N N . ALA A 1 280 ? 33.459 -3.126 -18.646 1.00 87.12 280 ALA A N 1
ATOM 2135 C CA . ALA A 1 280 ? 33.691 -3.366 -17.223 1.00 87.12 280 ALA A CA 1
ATOM 2136 C C . ALA A 1 280 ? 32.946 -2.324 -16.364 1.00 87.12 280 ALA A C 1
ATOM 2138 O O . ALA A 1 280 ? 32.353 -1.389 -16.901 1.00 87.12 280 ALA A O 1
ATOM 2139 N N . GLY A 1 281 ? 32.966 -2.496 -15.038 1.00 86.19 281 GLY A N 1
ATOM 2140 C CA . GLY A 1 281 ? 32.293 -1.621 -14.065 1.00 86.19 281 GLY A CA 1
ATOM 2141 C C . GLY A 1 281 ? 30.955 -2.170 -13.548 1.00 86.19 281 GLY A C 1
ATOM 2142 O O . GLY A 1 281 ? 30.433 -3.155 -14.068 1.00 86.19 281 GLY A O 1
ATOM 2143 N N . MET A 1 282 ? 30.398 -1.532 -12.518 1.00 85.94 282 MET A N 1
ATOM 2144 C CA . MET A 1 282 ? 29.099 -1.888 -11.920 1.00 85.94 282 MET A CA 1
ATOM 2145 C C . MET A 1 282 ? 27.955 -1.109 -12.578 1.00 85.94 282 MET A C 1
ATOM 2147 O O . MET A 1 282 ? 28.132 0.067 -12.905 1.00 85.94 282 MET A O 1
ATOM 2151 N N . VAL A 1 283 ? 26.778 -1.724 -12.731 1.00 90.44 283 VAL A N 1
ATOM 2152 C CA . VAL A 1 283 ? 25.576 -1.036 -13.228 1.00 90.44 283 VAL A CA 1
ATOM 2153 C C . VAL A 1 283 ? 24.726 -0.549 -12.052 1.00 90.44 283 VAL A C 1
ATOM 2155 O O . VAL A 1 283 ? 24.416 -1.292 -11.126 1.00 90.44 283 VAL A O 1
ATOM 2158 N N . ARG A 1 284 ? 24.313 0.725 -12.079 1.00 91.06 284 ARG A N 1
ATOM 2159 C CA . ARG A 1 284 ? 23.373 1.291 -11.096 1.00 91.06 284 ARG A CA 1
ATOM 2160 C C . ARG A 1 284 ? 21.933 1.029 -11.531 1.00 91.06 284 ARG A C 1
ATOM 2162 O O . ARG A 1 284 ? 21.255 1.942 -11.984 1.00 91.06 284 ARG A O 1
ATOM 2169 N N . TRP A 1 285 ? 21.494 -0.224 -11.428 1.00 92.38 285 TRP A N 1
ATOM 2170 C CA . TRP A 1 285 ? 20.198 -0.703 -11.934 1.00 92.38 285 TRP A CA 1
ATOM 2171 C C . TRP A 1 285 ? 19.006 0.186 -11.539 1.00 92.38 285 TRP A C 1
ATOM 2173 O O . TRP A 1 285 ? 18.209 0.546 -12.398 1.00 92.38 285 TRP A O 1
ATOM 2183 N N . GLU A 1 286 ? 18.945 0.635 -10.283 1.00 88.88 286 GLU A N 1
ATOM 2184 C CA . GLU A 1 286 ? 17.914 1.552 -9.762 1.00 88.88 286 GLU A CA 1
ATOM 2185 C C . GLU A 1 286 ? 17.783 2.865 -10.561 1.00 88.88 286 GLU A C 1
ATOM 2187 O O . GLU A 1 286 ? 16.699 3.428 -10.661 1.00 88.88 286 GLU A O 1
ATOM 2192 N N . SER A 1 287 ? 18.872 3.353 -11.168 1.00 92.12 287 SER A N 1
ATOM 2193 C CA . SER A 1 287 ? 18.884 4.572 -11.995 1.00 92.12 287 SER A CA 1
ATOM 2194 C C . SER A 1 287 ? 18.369 4.355 -13.426 1.00 92.12 287 SER A C 1
ATOM 2196 O O . SER A 1 287 ? 18.278 5.315 -14.187 1.00 92.12 287 SER A O 1
ATOM 2198 N N . TYR A 1 288 ? 18.058 3.110 -13.796 1.00 93.88 288 TYR A N 1
ATOM 2199 C CA . TYR A 1 288 ? 17.656 2.690 -15.142 1.00 93.88 288 TYR A CA 1
ATOM 2200 C C . TYR A 1 288 ? 16.340 1.900 -15.148 1.00 93.88 288 TYR A C 1
ATOM 2202 O O . TYR A 1 288 ? 16.063 1.176 -16.108 1.00 93.88 288 TYR A O 1
ATOM 2210 N N . GLN A 1 289 ? 15.543 2.006 -14.078 1.00 93.25 289 GLN A N 1
ATOM 2211 C CA . GLN A 1 289 ? 14.231 1.369 -14.005 1.00 93.25 289 GLN A CA 1
ATOM 2212 C C . GLN A 1 289 ? 13.331 1.875 -15.140 1.00 93.25 289 GLN A C 1
ATOM 2214 O O . GLN A 1 289 ? 13.188 3.077 -15.362 1.00 93.25 289 GLN A O 1
ATOM 2219 N N . ALA A 1 290 ? 12.734 0.928 -15.851 1.00 90.69 290 ALA A N 1
ATOM 2220 C CA . ALA A 1 290 ? 11.837 1.138 -16.971 1.00 90.69 290 ALA A CA 1
ATOM 2221 C C . ALA A 1 290 ? 10.491 0.456 -16.699 1.00 90.69 290 ALA A C 1
ATOM 2223 O O . ALA A 1 290 ? 10.343 -0.332 -15.761 1.00 90.69 290 ALA A O 1
ATOM 2224 N N . GLN A 1 291 ? 9.505 0.759 -17.535 1.00 89.38 291 GLN A N 1
ATOM 2225 C CA . GLN A 1 291 ? 8.197 0.117 -17.477 1.00 89.38 291 GLN A CA 1
ATOM 2226 C C . GLN A 1 291 ? 8.260 -1.285 -18.109 1.00 89.38 291 GLN A C 1
ATOM 2228 O O . GLN A 1 291 ? 8.965 -1.455 -19.109 1.00 89.38 291 GLN A O 1
ATOM 2233 N N . PRO A 1 292 ? 7.560 -2.292 -17.549 1.00 91.31 292 PRO A N 1
ATOM 2234 C CA . PRO A 1 292 ? 7.527 -3.640 -18.108 1.00 91.31 292 PRO A CA 1
ATOM 2235 C C . PRO A 1 292 ? 7.064 -3.679 -19.566 1.00 91.31 292 PRO A C 1
ATOM 2237 O O . PRO A 1 292 ? 6.118 -2.996 -19.955 1.00 91.31 292 PRO A O 1
ATOM 2240 N N . VAL A 1 293 ? 7.711 -4.525 -20.363 1.00 88.56 293 VAL A N 1
ATOM 2241 C CA . VAL A 1 293 ? 7.371 -4.759 -21.766 1.00 88.56 293 VAL A CA 1
ATOM 2242 C C . VAL A 1 293 ? 6.525 -6.028 -21.863 1.00 88.56 293 VAL A C 1
ATOM 2244 O O . VAL A 1 293 ? 6.897 -7.085 -21.342 1.00 88.56 293 VAL A O 1
ATOM 2247 N N . GLU A 1 294 ? 5.389 -5.951 -22.559 1.00 86.88 294 GLU A N 1
ATOM 2248 C CA . GLU A 1 294 ? 4.622 -7.143 -22.929 1.00 86.88 294 GLU A CA 1
ATOM 2249 C C . GLU A 1 294 ? 5.445 -8.009 -23.893 1.00 86.88 294 GLU A C 1
ATOM 2251 O O . GLU A 1 294 ? 5.646 -7.638 -25.049 1.00 86.88 294 GLU A O 1
ATOM 2256 N N . ILE A 1 295 ? 5.886 -9.183 -23.428 1.00 85.88 295 ILE A N 1
ATOM 2257 C CA . ILE A 1 295 ? 6.711 -10.147 -24.186 1.00 85.88 295 ILE A CA 1
ATOM 2258 C C . ILE A 1 295 ? 6.103 -10.448 -25.568 1.00 85.88 295 ILE A C 1
ATOM 2260 O O . ILE A 1 295 ? 6.816 -10.544 -26.560 1.00 85.88 295 ILE A O 1
ATOM 2264 N N . THR A 1 296 ? 4.775 -10.543 -25.640 1.00 85.56 296 THR A N 1
ATOM 2265 C CA . THR A 1 296 ? 3.983 -10.805 -26.854 1.00 85.56 296 THR A CA 1
ATOM 2266 C C . THR A 1 296 ? 4.011 -9.685 -27.897 1.00 85.56 296 THR A C 1
ATOM 2268 O O . THR A 1 296 ? 3.585 -9.920 -29.025 1.00 85.56 296 THR A O 1
ATOM 2271 N N . ARG A 1 297 ? 4.481 -8.478 -27.550 1.00 85.25 297 ARG A N 1
ATOM 2272 C CA . ARG A 1 297 ? 4.618 -7.334 -28.471 1.00 85.25 297 ARG A CA 1
ATOM 2273 C C . ARG A 1 297 ? 6.065 -7.053 -28.886 1.00 85.25 297 ARG A C 1
ATOM 2275 O O . ARG A 1 297 ? 6.305 -6.102 -29.628 1.00 85.25 297 ARG A O 1
ATOM 2282 N N . VAL A 1 298 ? 7.022 -7.837 -28.393 1.00 87.88 298 VAL A N 1
ATOM 2283 C CA . VAL A 1 298 ? 8.442 -7.712 -28.738 1.00 87.88 298 VAL A CA 1
ATOM 2284 C C . VAL A 1 298 ? 8.721 -8.461 -30.039 1.00 87.88 298 VAL A C 1
ATOM 2286 O O . VAL A 1 298 ? 8.309 -9.607 -30.197 1.00 87.88 298 VAL A O 1
ATOM 2289 N N . SER A 1 299 ? 9.440 -7.821 -30.961 1.00 86.50 299 SER A N 1
ATOM 2290 C CA . SER A 1 299 ? 9.815 -8.394 -32.260 1.00 86.50 299 SER A CA 1
ATOM 2291 C C . SER A 1 299 ? 11.286 -8.828 -32.280 1.00 86.50 299 SER A C 1
ATOM 2293 O O . SER A 1 299 ? 12.134 -8.207 -31.636 1.00 86.50 299 SER A O 1
ATOM 2295 N N . ASP A 1 300 ? 11.615 -9.868 -33.047 1.00 84.25 300 ASP A N 1
ATOM 2296 C CA . ASP A 1 300 ? 12.991 -10.260 -33.386 1.00 84.25 300 ASP A CA 1
ATOM 2297 C C . ASP A 1 300 ? 13.558 -9.449 -34.572 1.00 84.25 300 ASP A C 1
ATOM 2299 O O . ASP A 1 300 ? 14.780 -9.369 -34.746 1.00 84.25 300 ASP A O 1
ATOM 2303 N N . GLN A 1 301 ? 12.672 -8.806 -35.344 1.00 85.50 301 GLN A N 1
ATOM 2304 C CA . GLN A 1 301 ? 12.965 -7.998 -36.532 1.00 85.50 301 GLN A CA 1
ATOM 2305 C C . GLN A 1 301 ? 12.625 -6.504 -36.333 1.00 85.50 301 GLN A C 1
ATOM 2307 O O . GLN A 1 301 ? 11.640 -6.181 -35.660 1.00 85.50 301 GLN A O 1
ATOM 2312 N N . PRO A 1 302 ? 13.401 -5.579 -36.930 1.00 86.50 302 PRO A N 1
ATOM 2313 C CA . PRO A 1 302 ? 13.147 -4.142 -36.856 1.00 86.50 302 PRO A CA 1
ATOM 2314 C C . PRO A 1 302 ? 11.999 -3.689 -37.768 1.00 86.50 302 PRO A C 1
ATOM 2316 O O . PRO A 1 302 ? 11.710 -4.308 -38.792 1.00 86.50 302 PRO A O 1
ATOM 2319 N N . ALA A 1 303 ? 11.420 -2.527 -37.458 1.00 83.56 303 ALA A N 1
ATOM 2320 C CA . ALA A 1 303 ? 10.686 -1.736 -38.445 1.00 83.56 303 ALA A CA 1
ATOM 2321 C C . ALA A 1 303 ? 11.590 -1.347 -39.636 1.00 83.56 303 ALA A C 1
ATOM 2323 O O . ALA A 1 303 ? 12.803 -1.199 -39.491 1.00 83.56 303 ALA A O 1
ATOM 2324 N N . ASN A 1 304 ? 10.993 -1.152 -40.814 1.00 79.56 304 ASN A N 1
ATOM 2325 C CA . ASN A 1 304 ? 11.696 -0.808 -42.052 1.00 79.56 304 ASN A CA 1
ATOM 2326 C C . ASN A 1 304 ? 10.885 0.260 -42.824 1.00 79.56 304 ASN A C 1
ATOM 2328 O O . ASN A 1 304 ? 9.704 0.013 -43.079 1.00 79.56 304 ASN A O 1
ATOM 2332 N N . PRO A 1 305 ? 11.461 1.423 -43.196 1.00 83.69 305 PRO A N 1
ATOM 2333 C CA . PRO A 1 305 ? 12.831 1.868 -42.922 1.00 83.69 305 PRO A CA 1
ATOM 2334 C C . PRO A 1 305 ? 13.048 2.255 -41.453 1.00 83.69 305 PRO A C 1
ATOM 2336 O O . PRO A 1 305 ? 12.172 2.841 -40.814 1.00 83.69 305 PRO A O 1
ATOM 2339 N N . ALA A 1 306 ? 14.246 1.970 -40.942 1.00 87.56 306 ALA A N 1
ATOM 2340 C CA . ALA A 1 306 ? 14.701 2.443 -39.641 1.00 87.56 306 ALA A CA 1
ATOM 2341 C C . ALA A 1 306 ? 16.207 2.742 -39.640 1.00 87.56 306 ALA A C 1
ATOM 2343 O O . ALA A 1 306 ? 16.967 2.181 -40.427 1.00 87.56 306 ALA A O 1
ATOM 2344 N N . LEU A 1 307 ? 16.621 3.619 -38.727 1.00 88.50 307 LEU A N 1
ATOM 2345 C CA . LEU A 1 307 ? 18.017 3.871 -38.374 1.00 88.50 307 LEU A CA 1
ATOM 2346 C C . LEU A 1 307 ? 18.380 3.103 -37.096 1.00 88.50 307 LEU A C 1
ATOM 2348 O O . LEU A 1 307 ? 17.530 2.889 -36.233 1.00 88.50 307 LEU A O 1
ATOM 2352 N N . PHE A 1 308 ? 19.648 2.746 -36.934 1.00 90.50 308 PHE A N 1
ATOM 2353 C CA . PHE A 1 308 ? 20.183 2.009 -35.790 1.00 90.50 308 PHE A CA 1
ATOM 2354 C C . PHE A 1 308 ? 21.326 2.800 -35.164 1.00 90.50 308 PHE A C 1
ATOM 2356 O O . PHE A 1 308 ? 22.263 3.181 -35.867 1.00 90.50 308 PHE A O 1
ATOM 2363 N N . GLY A 1 309 ? 21.247 3.049 -33.857 1.00 89.44 309 GLY A N 1
ATOM 2364 C CA . GLY A 1 309 ? 22.322 3.689 -33.101 1.00 89.44 309 GLY A CA 1
ATOM 2365 C C . GLY A 1 309 ? 23.514 2.756 -32.864 1.00 89.44 309 GLY A C 1
ATOM 2366 O O . GLY A 1 309 ? 23.362 1.532 -32.828 1.00 89.44 309 GLY A O 1
ATOM 2367 N N . ASP A 1 310 ? 24.693 3.342 -32.660 1.00 89.12 310 ASP A N 1
ATOM 2368 C CA . ASP A 1 310 ? 25.932 2.619 -32.372 1.00 89.12 310 ASP A CA 1
ATOM 2369 C C . ASP A 1 310 ? 25.817 1.731 -31.124 1.00 89.12 310 ASP A C 1
ATOM 2371 O O . ASP A 1 310 ? 25.374 2.141 -30.046 1.00 89.12 310 ASP A O 1
ATOM 2375 N N . LEU A 1 311 ? 26.268 0.484 -31.261 1.00 88.12 311 LEU A N 1
ATOM 2376 C CA . LEU A 1 311 ? 26.201 -0.513 -30.201 1.00 88.12 311 LEU A CA 1
ATOM 2377 C C . LEU A 1 311 ? 27.262 -0.251 -29.121 1.00 88.12 311 LEU A C 1
ATOM 2379 O O . LEU A 1 311 ? 28.465 -0.334 -29.378 1.00 88.12 311 LEU A O 1
ATOM 2383 N N . ALA A 1 312 ? 26.820 -0.016 -27.882 1.00 89.31 312 ALA A N 1
ATOM 2384 C CA . ALA A 1 312 ? 27.722 0.197 -26.751 1.00 89.31 312 ALA A CA 1
ATOM 2385 C C . ALA A 1 312 ? 28.696 -0.993 -26.553 1.00 89.31 312 ALA A C 1
ATOM 2387 O O . ALA A 1 312 ? 28.296 -2.155 -26.674 1.00 89.31 312 ALA A O 1
ATOM 2388 N N . PRO A 1 313 ? 29.977 -0.750 -26.211 1.00 87.44 313 PRO A N 1
ATOM 2389 C CA . PRO A 1 313 ? 31.043 -1.747 -26.355 1.00 87.44 313 PRO A CA 1
ATOM 2390 C C . PRO A 1 313 ? 30.985 -2.915 -25.360 1.00 87.44 313 PRO A C 1
ATOM 2392 O O . PRO A 1 313 ? 31.761 -3.858 -25.517 1.00 87.44 313 PRO A O 1
ATOM 2395 N N . GLY A 1 314 ? 30.122 -2.849 -24.338 1.00 88.06 314 GLY A N 1
ATOM 2396 C CA . GLY A 1 314 ? 29.784 -3.958 -23.439 1.00 88.06 314 GLY A CA 1
ATOM 2397 C C . GLY A 1 314 ? 28.508 -4.724 -23.821 1.00 88.06 314 GLY A C 1
ATOM 2398 O O . GLY A 1 314 ? 28.268 -5.778 -23.241 1.00 88.06 314 GLY A O 1
ATOM 2399 N N . LEU A 1 315 ? 27.713 -4.245 -24.790 1.00 89.19 315 LEU A N 1
ATOM 2400 C CA . LEU A 1 315 ? 26.560 -4.981 -25.338 1.00 89.19 315 LEU A CA 1
ATOM 2401 C C . LEU A 1 315 ? 26.971 -6.026 -26.385 1.00 89.19 315 LEU A C 1
ATOM 2403 O O . LEU A 1 315 ? 26.236 -6.976 -26.607 1.00 89.19 315 LEU A O 1
ATOM 2407 N N . SER A 1 316 ? 28.139 -5.887 -27.017 1.00 88.19 316 SER A N 1
ATOM 2408 C CA . SER A 1 316 ? 28.699 -6.895 -27.935 1.00 88.19 316 SER A CA 1
ATOM 2409 C C . SER A 1 316 ? 29.455 -8.030 -27.229 1.00 88.19 316 SER A C 1
ATOM 2411 O O . SER A 1 316 ? 29.852 -8.999 -27.875 1.00 88.19 316 SER A O 1
ATOM 2413 N N . ASP A 1 317 ? 29.656 -7.941 -25.911 1.00 90.31 317 ASP A N 1
ATOM 2414 C CA . ASP A 1 317 ? 30.426 -8.908 -25.128 1.00 90.31 317 ASP A CA 1
ATOM 2415 C C . ASP A 1 317 ? 29.503 -9.926 -24.428 1.00 90.31 317 ASP A C 1
ATOM 2417 O O . ASP A 1 317 ? 28.756 -9.614 -23.497 1.00 90.31 317 ASP A O 1
ATOM 2421 N N . LYS A 1 318 ? 29.594 -11.187 -24.869 1.00 90.25 318 LYS A N 1
ATOM 2422 C CA . LYS A 1 318 ? 28.841 -12.325 -24.320 1.00 90.25 318 LYS A CA 1
ATOM 2423 C C . LYS A 1 318 ? 29.163 -12.612 -22.851 1.00 90.25 318 LYS A C 1
ATOM 2425 O O . LYS A 1 318 ? 28.254 -12.960 -22.096 1.00 90.25 318 LYS A O 1
ATOM 2430 N N . ALA A 1 319 ? 30.424 -12.493 -22.437 1.00 91.44 319 ALA A N 1
ATOM 2431 C CA . ALA A 1 319 ? 30.815 -12.725 -21.050 1.00 91.44 319 ALA A CA 1
ATOM 2432 C C . ALA A 1 319 ? 30.271 -11.605 -20.155 1.00 91.44 319 ALA A C 1
ATOM 2434 O O . ALA A 1 319 ? 29.694 -11.883 -19.103 1.00 91.44 319 ALA A O 1
ATOM 2435 N N . ARG A 1 320 ? 30.353 -10.352 -20.622 1.00 92.19 320 ARG A N 1
ATOM 2436 C CA . ARG A 1 320 ? 29.784 -9.183 -19.940 1.00 92.19 320 ARG A CA 1
ATOM 2437 C C . ARG A 1 320 ? 28.268 -9.286 -19.774 1.00 92.19 320 ARG A C 1
ATOM 2439 O O . ARG A 1 320 ? 27.783 -9.119 -18.658 1.00 92.19 320 ARG A O 1
ATOM 2446 N N . ILE A 1 321 ? 27.527 -9.615 -20.834 1.00 92.19 321 ILE A N 1
ATOM 2447 C CA . ILE A 1 321 ? 26.069 -9.821 -20.767 1.00 92.19 321 ILE A CA 1
ATOM 2448 C C . ILE A 1 321 ? 25.717 -10.989 -19.833 1.00 92.19 321 ILE A C 1
ATOM 2450 O O . ILE A 1 321 ? 24.814 -10.855 -19.008 1.00 92.19 321 ILE A O 1
ATOM 2454 N N . SER A 1 322 ? 26.453 -12.106 -19.875 1.00 92.12 322 SER A N 1
ATOM 2455 C CA . SER A 1 322 ? 26.209 -13.225 -18.953 1.00 92.12 322 SER A CA 1
ATOM 2456 C C . SER A 1 322 ? 26.470 -12.857 -17.487 1.00 92.12 322 SER A C 1
ATOM 2458 O O . SER A 1 322 ? 25.723 -13.302 -16.619 1.00 92.12 322 SER A O 1
ATOM 2460 N N . ALA A 1 323 ? 27.490 -12.042 -17.200 1.00 93.88 323 ALA A N 1
ATOM 2461 C CA . ALA A 1 323 ? 27.765 -11.549 -15.851 1.00 93.88 323 ALA A CA 1
ATOM 2462 C C . ALA A 1 323 ? 26.667 -10.588 -15.364 1.00 93.88 323 ALA A C 1
ATOM 2464 O O . ALA A 1 323 ? 26.167 -10.744 -14.252 1.00 93.88 323 ALA A O 1
ATOM 2465 N N . LEU A 1 324 ? 26.225 -9.659 -16.221 1.00 94.94 324 LEU A N 1
ATOM 2466 C CA . LEU A 1 324 ? 25.140 -8.718 -15.920 1.00 94.94 324 LEU A CA 1
ATOM 2467 C C . LEU A 1 324 ? 23.797 -9.424 -15.661 1.00 94.94 324 LEU A C 1
ATOM 2469 O O . LEU A 1 324 ? 22.995 -8.927 -14.875 1.00 94.94 324 LEU A O 1
ATOM 2473 N N . LYS A 1 325 ? 23.551 -10.598 -16.263 1.00 94.38 325 LYS A N 1
ATOM 2474 C CA . LYS A 1 325 ? 22.355 -11.406 -15.966 1.00 94.38 325 LYS A CA 1
ATOM 2475 C C . LYS A 1 325 ? 22.369 -11.958 -14.538 1.00 94.38 325 LYS A C 1
ATOM 2477 O O . LYS A 1 325 ? 21.328 -11.977 -13.886 1.00 94.38 325 LYS A O 1
ATOM 2482 N N . THR A 1 326 ? 23.532 -12.383 -14.046 1.00 94.81 326 THR A N 1
ATOM 2483 C CA . THR A 1 326 ? 23.704 -12.804 -12.647 1.00 94.81 326 THR A CA 1
ATOM 2484 C C . THR A 1 326 ? 23.632 -11.600 -11.706 1.00 94.81 326 THR A C 1
ATOM 2486 O O . THR A 1 326 ? 22.915 -11.658 -10.711 1.00 94.81 326 THR A O 1
ATOM 2489 N N . GLU A 1 327 ? 24.281 -10.484 -12.065 1.00 94.75 327 GLU A N 1
ATOM 2490 C CA . GLU A 1 327 ? 24.245 -9.216 -11.317 1.00 94.75 327 GLU A CA 1
ATOM 2491 C C . GLU A 1 327 ? 22.804 -8.718 -11.106 1.00 94.75 327 GLU A C 1
ATOM 2493 O O . GLU A 1 327 ? 22.456 -8.332 -9.995 1.00 94.75 327 GLU A O 1
ATOM 2498 N N . LEU A 1 328 ? 21.936 -8.810 -12.124 1.00 94.75 328 LEU A N 1
ATOM 2499 C CA . LEU A 1 328 ? 20.505 -8.493 -12.018 1.00 94.75 328 LEU A CA 1
ATOM 2500 C C . LEU A 1 328 ? 19.786 -9.356 -10.967 1.00 94.75 328 LEU A C 1
ATOM 2502 O O . LEU A 1 328 ? 19.029 -8.828 -10.154 1.00 94.75 328 LEU A O 1
ATOM 2506 N N . VAL A 1 329 ? 19.988 -10.679 -10.990 1.00 95.62 329 VAL A N 1
ATOM 2507 C CA . VAL A 1 329 ? 19.317 -11.614 -10.066 1.00 95.62 329 VAL A CA 1
ATOM 2508 C C . VAL A 1 329 ? 19.824 -11.425 -8.636 1.00 95.62 329 VAL A C 1
ATOM 2510 O O . VAL A 1 329 ? 19.030 -11.454 -7.697 1.00 95.62 329 VAL A O 1
ATOM 2513 N N . ASP A 1 330 ? 21.123 -11.179 -8.464 1.00 94.56 330 ASP A N 1
ATOM 2514 C CA . ASP A 1 330 ? 21.715 -10.874 -7.163 1.00 94.56 330 ASP A CA 1
ATOM 2515 C C . ASP A 1 330 ? 21.276 -9.501 -6.639 1.00 94.56 330 ASP A C 1
ATOM 2517 O O . ASP A 1 330 ? 20.991 -9.371 -5.450 1.00 94.56 330 ASP A O 1
ATOM 2521 N N . MET A 1 331 ? 21.150 -8.491 -7.502 1.00 94.00 331 MET A N 1
ATOM 2522 C CA . MET A 1 331 ? 20.613 -7.177 -7.145 1.00 94.00 331 MET A CA 1
ATOM 2523 C C . MET A 1 331 ? 19.154 -7.301 -6.692 1.00 94.00 331 MET A C 1
ATOM 2525 O O . MET A 1 331 ? 18.855 -6.949 -5.553 1.00 94.00 331 MET A O 1
ATOM 2529 N N . LEU A 1 332 ? 18.276 -7.906 -7.505 1.00 94.44 332 LEU A N 1
ATOM 2530 C CA . LEU A 1 332 ? 16.866 -8.115 -7.151 1.00 94.44 332 LEU A CA 1
ATOM 2531 C C . LEU A 1 332 ? 16.700 -8.958 -5.880 1.00 94.44 332 LEU A C 1
ATOM 2533 O O . LEU A 1 332 ? 15.835 -8.660 -5.069 1.00 94.44 332 LEU A O 1
ATOM 2537 N N . TYR A 1 333 ? 17.539 -9.967 -5.643 1.00 94.44 333 TYR A N 1
ATOM 2538 C CA . TYR A 1 333 ? 17.493 -10.738 -4.396 1.00 94.44 333 TYR A CA 1
ATOM 2539 C C . TYR A 1 333 ? 17.776 -9.892 -3.141 1.00 94.44 333 TYR A C 1
ATOM 2541 O O . TYR A 1 333 ? 17.228 -10.178 -2.078 1.00 94.44 333 TYR A O 1
ATOM 2549 N N . ASN A 1 334 ? 18.610 -8.855 -3.251 1.00 92.50 334 ASN A N 1
ATOM 2550 C CA . ASN A 1 334 ? 18.959 -7.984 -2.128 1.00 92.50 334 ASN A CA 1
ATOM 2551 C C . ASN A 1 334 ? 18.044 -6.748 -1.999 1.00 92.50 334 ASN A C 1
ATOM 2553 O O . ASN A 1 334 ? 17.900 -6.231 -0.892 1.00 92.50 334 ASN A O 1
ATOM 2557 N N . THR A 1 335 ? 17.436 -6.265 -3.091 1.00 91.94 335 THR A N 1
ATOM 2558 C CA . THR A 1 335 ? 16.628 -5.026 -3.107 1.00 91.94 335 THR A CA 1
ATOM 2559 C C . THR A 1 335 ? 15.119 -5.253 -3.235 1.00 91.94 335 THR A C 1
ATOM 2561 O O . THR A 1 335 ? 14.341 -4.424 -2.761 1.00 91.94 335 THR A O 1
ATOM 2564 N N . ALA A 1 336 ? 14.672 -6.354 -3.848 1.00 92.69 336 ALA A N 1
ATOM 2565 C CA . ALA A 1 336 ? 13.255 -6.610 -4.085 1.00 92.69 336 ALA A CA 1
ATOM 2566 C C . ALA A 1 336 ? 12.574 -7.108 -2.797 1.00 92.69 336 ALA A C 1
ATOM 2568 O O . ALA A 1 336 ? 12.681 -8.271 -2.392 1.00 92.69 336 ALA A O 1
ATOM 2569 N N . VAL A 1 337 ? 11.874 -6.181 -2.144 1.00 93.19 337 VAL A N 1
ATOM 2570 C CA . VAL A 1 337 ? 11.089 -6.407 -0.930 1.00 93.19 337 VAL A CA 1
ATOM 2571 C C . VAL A 1 337 ? 9.656 -5.955 -1.181 1.00 93.19 337 VAL A C 1
ATOM 2573 O O . VAL A 1 337 ? 9.412 -4.809 -1.559 1.00 93.19 337 VAL A O 1
ATOM 2576 N N . LEU A 1 338 ? 8.698 -6.841 -0.922 1.00 93.75 338 LEU A N 1
ATOM 2577 C CA . LEU A 1 338 ? 7.284 -6.499 -0.856 1.00 93.75 338 LEU A CA 1
ATOM 2578 C C . LEU A 1 338 ? 6.959 -6.024 0.566 1.00 93.75 338 LEU A C 1
ATOM 2580 O O . LEU A 1 338 ? 7.204 -6.744 1.535 1.00 93.75 338 LEU A O 1
ATOM 2584 N N . ILE A 1 339 ? 6.424 -4.810 0.692 1.00 93.44 339 ILE A N 1
ATOM 2585 C CA . ILE A 1 339 ? 6.034 -4.213 1.975 1.00 93.44 339 ILE A CA 1
ATOM 2586 C C . ILE A 1 339 ? 4.509 -4.232 2.077 1.00 93.44 339 ILE A C 1
ATOM 2588 O O . ILE A 1 339 ? 3.823 -3.757 1.175 1.00 93.44 339 ILE A O 1
ATOM 2592 N N . LEU A 1 340 ? 3.991 -4.773 3.177 1.00 93.81 340 LEU A N 1
ATOM 2593 C CA . LEU A 1 340 ? 2.568 -4.822 3.510 1.00 93.81 340 LEU A CA 1
ATOM 2594 C C . LEU A 1 340 ? 2.333 -4.072 4.828 1.00 93.81 340 LEU A C 1
ATOM 2596 O O . LEU A 1 340 ? 3.156 -4.199 5.738 1.00 93.81 340 LEU A O 1
ATOM 2600 N N . PRO A 1 341 ? 1.220 -3.341 4.996 1.00 93.94 341 PRO A N 1
ATOM 2601 C CA . PRO A 1 341 ? 0.835 -2.853 6.310 1.00 93.94 341 PRO A CA 1
ATOM 2602 C C . PRO A 1 341 ? 0.340 -4.029 7.170 1.00 93.94 341 PRO A C 1
ATOM 2604 O O . PRO A 1 341 ? -0.331 -4.938 6.677 1.00 93.94 341 PRO A O 1
ATOM 2607 N N . TYR A 1 342 ? 0.684 -4.027 8.453 1.00 94.81 342 TYR A N 1
ATOM 2608 C CA . TYR A 1 342 ? 0.392 -5.114 9.388 1.00 94.81 342 TYR A CA 1
ATOM 2609 C C . TYR A 1 342 ? 0.001 -4.583 10.767 1.00 94.81 342 TYR A C 1
ATOM 2611 O O . TYR A 1 342 ? 0.540 -3.580 11.237 1.00 94.81 342 TYR A O 1
ATOM 2619 N N . ASN A 1 343 ? -0.929 -5.270 11.430 1.00 94.44 343 ASN A N 1
ATOM 2620 C CA . ASN A 1 343 ? -1.333 -4.971 12.798 1.00 94.44 343 ASN A CA 1
ATOM 2621 C C . ASN A 1 343 ? -0.938 -6.140 13.719 1.00 94.44 343 ASN A C 1
ATOM 2623 O O . ASN A 1 343 ? -1.540 -7.211 13.608 1.00 94.44 343 ASN A O 1
ATOM 2627 N N . PRO A 1 344 ? 0.027 -5.977 14.644 1.00 93.12 344 PRO A N 1
ATOM 2628 C CA . PRO A 1 344 ? 0.537 -7.090 15.449 1.00 93.12 344 PRO A CA 1
ATOM 2629 C C . PRO A 1 344 ? -0.460 -7.631 16.480 1.00 93.12 344 PRO A C 1
ATOM 2631 O O . PRO A 1 344 ? -0.353 -8.793 16.875 1.00 93.12 344 PRO A O 1
ATOM 2634 N N . VAL A 1 345 ? -1.434 -6.819 16.905 1.00 92.88 345 VAL A N 1
ATOM 2635 C CA . VAL A 1 345 ? -2.433 -7.198 17.916 1.00 92.88 345 VAL A CA 1
ATOM 2636 C C . VAL A 1 345 ? -3.565 -8.002 17.277 1.00 92.88 345 VAL A C 1
ATOM 2638 O O . VAL A 1 345 ? -3.903 -9.082 17.758 1.00 92.88 345 VAL A O 1
ATOM 2641 N N . LEU A 1 346 ? -4.108 -7.517 16.155 1.00 92.06 346 LEU A N 1
ATOM 2642 C CA . LEU A 1 346 ? -5.135 -8.215 15.372 1.00 92.06 346 LEU A CA 1
ATOM 2643 C C . LEU A 1 346 ? -4.564 -9.351 14.506 1.00 92.06 346 LEU A C 1
ATOM 2645 O O . LEU A 1 346 ? -5.323 -10.196 14.038 1.00 92.06 346 LEU A O 1
ATOM 2649 N N . LYS A 1 347 ? -3.242 -9.366 14.280 1.00 92.06 347 LYS A N 1
ATOM 2650 C CA . LYS A 1 347 ? -2.524 -10.244 13.332 1.00 92.06 347 LYS A CA 1
ATOM 2651 C C . LYS A 1 347 ? -3.061 -10.139 11.898 1.00 92.06 347 LYS A C 1
ATOM 2653 O O . LYS A 1 347 ? -3.039 -11.109 11.144 1.00 92.06 347 LYS A O 1
ATOM 2658 N N . LEU A 1 348 ? -3.548 -8.951 11.536 1.00 92.25 348 LEU A N 1
ATOM 2659 C CA . LEU A 1 348 ? -4.105 -8.656 10.220 1.00 92.25 348 LEU A CA 1
ATOM 2660 C C . LEU A 1 348 ? -3.010 -8.126 9.290 1.00 92.25 348 LEU A C 1
ATOM 2662 O O . LEU A 1 348 ? -2.268 -7.218 9.665 1.00 92.25 348 LEU A O 1
ATOM 2666 N N . TYR A 1 349 ? -2.952 -8.665 8.076 1.00 93.12 349 TYR A N 1
ATOM 2667 C CA . TYR A 1 349 ? -2.046 -8.245 7.008 1.00 93.12 349 TYR A CA 1
ATOM 2668 C C . TYR A 1 349 ? -2.839 -7.537 5.905 1.00 93.12 349 TYR A C 1
ATOM 2670 O O . TYR A 1 349 ? -3.933 -7.974 5.548 1.00 93.12 349 TYR A O 1
ATOM 2678 N N . GLY A 1 350 ? -2.296 -6.455 5.350 1.00 91.81 350 GLY A N 1
ATOM 2679 C CA . GLY A 1 350 ? -2.845 -5.813 4.158 1.00 91.81 350 GLY A CA 1
ATOM 2680 C C . GLY A 1 350 ? -2.576 -6.611 2.883 1.00 91.81 350 GLY A C 1
ATOM 2681 O O . GLY A 1 350 ? -1.583 -7.331 2.775 1.00 91.81 350 GLY A O 1
ATOM 2682 N N . SER A 1 351 ? -3.452 -6.441 1.892 1.00 89.31 351 SER A N 1
ATOM 2683 C CA . SER A 1 351 ? -3.221 -6.952 0.539 1.00 89.31 351 SER A CA 1
ATOM 2684 C C . SER A 1 351 ? -2.129 -6.129 -0.168 1.00 89.31 351 SER A C 1
ATOM 2686 O O . SER A 1 351 ? -2.141 -4.904 -0.048 1.00 89.31 351 SER A O 1
ATOM 2688 N N . PRO A 1 352 ? -1.221 -6.755 -0.943 1.00 89.12 352 PRO A N 1
ATOM 2689 C CA . PRO A 1 352 ? -0.214 -6.051 -1.747 1.00 89.12 352 PRO A CA 1
ATOM 2690 C C . PRO A 1 352 ? -0.796 -5.196 -2.878 1.00 89.12 352 PRO A C 1
ATOM 2692 O O . PRO A 1 352 ? -0.093 -4.340 -3.413 1.00 89.12 352 PRO A O 1
ATOM 2695 N N . ASP A 1 353 ? -2.038 -5.473 -3.274 1.00 87.25 353 ASP A N 1
ATOM 2696 C CA . ASP A 1 353 ? -2.689 -4.951 -4.480 1.00 87.25 353 ASP A CA 1
ATOM 2697 C C . ASP A 1 353 ? -3.937 -4.099 -4.153 1.00 87.25 353 ASP A C 1
ATOM 2699 O O . ASP A 1 353 ? -4.742 -3.810 -5.035 1.00 87.25 353 ASP A O 1
ATOM 2703 N N . ALA A 1 354 ? -4.117 -3.701 -2.886 1.00 87.62 354 ALA A N 1
ATOM 2704 C CA . ALA A 1 354 ? -5.220 -2.848 -2.435 1.00 87.62 354 ALA A CA 1
ATOM 2705 C C . ALA A 1 354 ? -4.715 -1.575 -1.738 1.00 87.62 354 ALA A C 1
ATOM 2707 O O . ALA A 1 354 ? -3.672 -1.582 -1.086 1.00 87.62 354 ALA A O 1
ATOM 2708 N N . ASP A 1 355 ? -5.500 -0.499 -1.818 1.00 88.50 355 ASP A N 1
ATOM 2709 C CA . ASP A 1 355 ? -5.197 0.758 -1.133 1.00 88.50 355 ASP A CA 1
ATOM 2710 C C . ASP A 1 355 ? -5.077 0.580 0.389 1.00 88.50 355 ASP A C 1
ATOM 2712 O O . ASP A 1 355 ? -5.849 -0.142 1.029 1.00 88.50 355 ASP A O 1
ATOM 2716 N N . PHE A 1 356 ? -4.179 1.357 1.002 1.00 87.19 356 PHE A N 1
ATOM 2717 C CA . PHE A 1 356 ? -4.022 1.428 2.460 1.00 87.19 356 PHE A CA 1
ATOM 2718 C C . PHE A 1 356 ? -5.336 1.769 3.192 1.00 87.19 356 PHE A C 1
ATOM 2720 O O . PHE A 1 356 ? -5.558 1.316 4.314 1.00 87.19 356 PHE A O 1
ATOM 2727 N N . SER A 1 357 ? -6.240 2.511 2.545 1.00 88.69 357 SER A N 1
ATOM 2728 C CA . SER A 1 357 ? -7.580 2.827 3.056 1.00 88.69 357 SER A CA 1
ATOM 2729 C C . SER A 1 357 ? -8.462 1.584 3.243 1.00 88.69 357 SER A C 1
ATOM 2731 O O . SER A 1 357 ? -9.211 1.513 4.217 1.00 88.69 357 SER A O 1
ATOM 2733 N N . ALA A 1 358 ? -8.349 0.579 2.366 1.00 89.94 358 ALA A N 1
ATOM 2734 C CA . ALA A 1 358 ? -9.086 -0.678 2.476 1.00 89.94 358 ALA A CA 1
ATOM 2735 C C . ALA A 1 358 ? -8.567 -1.527 3.647 1.00 89.94 358 ALA A C 1
ATOM 2737 O O . ALA A 1 358 ? -9.362 -2.044 4.433 1.00 89.94 358 ALA A O 1
ATOM 2738 N N . TYR A 1 359 ? -7.242 -1.596 3.822 1.00 91.25 359 TYR A N 1
ATOM 2739 C CA . TYR A 1 359 ? -6.624 -2.195 5.010 1.00 91.25 359 TYR A CA 1
ATOM 2740 C C . TYR A 1 359 ? -7.065 -1.474 6.295 1.00 91.25 359 TYR A C 1
ATOM 2742 O O . TYR A 1 359 ? -7.516 -2.120 7.239 1.00 91.25 359 TYR A O 1
ATOM 2750 N N . GLN A 1 360 ? -7.014 -0.138 6.325 1.00 89.75 360 GLN A N 1
ATOM 2751 C CA . GLN A 1 360 ? -7.408 0.643 7.499 1.00 89.75 360 GLN A CA 1
ATOM 2752 C C . GLN A 1 360 ? -8.891 0.444 7.857 1.00 89.75 360 GLN A C 1
ATOM 2754 O O . GLN A 1 360 ? -9.224 0.340 9.037 1.00 89.75 360 GLN A O 1
ATOM 2759 N N . ALA A 1 361 ? -9.778 0.329 6.863 1.00 88.75 361 ALA A N 1
ATOM 2760 C CA . ALA A 1 361 ? -11.188 0.015 7.086 1.00 88.75 361 ALA A CA 1
ATOM 2761 C C . ALA A 1 361 ? -11.387 -1.384 7.702 1.00 88.75 361 ALA A C 1
ATOM 2763 O O . ALA A 1 361 ? -12.166 -1.526 8.644 1.00 88.75 361 ALA A O 1
ATOM 2764 N N . GLN A 1 362 ? -10.651 -2.402 7.235 1.00 91.50 362 GLN A N 1
ATOM 2765 C CA . GLN A 1 362 ? -10.690 -3.751 7.819 1.00 91.50 362 GLN A CA 1
ATOM 2766 C C . GLN A 1 362 ? -10.155 -3.770 9.260 1.00 91.50 362 GLN A C 1
ATOM 2768 O O . GLN A 1 362 ? -10.799 -4.339 10.141 1.00 91.50 362 GLN A O 1
ATOM 2773 N N . VAL A 1 363 ? -9.029 -3.092 9.524 1.00 93.75 363 VAL A N 1
ATOM 2774 C CA . VAL A 1 363 ? -8.479 -2.913 10.880 1.00 93.75 363 VAL A CA 1
ATOM 2775 C C . VAL A 1 363 ? -9.509 -2.263 11.807 1.00 93.75 363 VAL A C 1
ATOM 2777 O O . VAL A 1 363 ? -9.756 -2.775 12.896 1.00 93.75 363 VAL A O 1
ATOM 2780 N N . GLN A 1 364 ? -10.145 -1.166 11.380 1.00 90.38 364 GLN A N 1
ATOM 2781 C CA . GLN A 1 364 ? -11.157 -0.475 12.184 1.00 90.38 364 GLN A CA 1
ATOM 2782 C C . GLN A 1 364 ? -12.399 -1.334 12.438 1.00 90.38 364 GLN A C 1
ATOM 2784 O O . GLN A 1 364 ? -12.929 -1.302 13.547 1.00 90.38 364 GLN A O 1
ATOM 2789 N N . GLN A 1 365 ? -12.860 -2.104 11.450 1.00 90.94 365 GLN A N 1
ATOM 2790 C CA . GLN A 1 365 ? -14.023 -2.978 11.605 1.00 90.94 365 GLN A CA 1
ATOM 2791 C C . GLN A 1 365 ? -13.749 -4.102 12.615 1.00 90.94 365 GLN A C 1
ATOM 2793 O O . GLN A 1 365 ? -14.495 -4.253 13.581 1.00 90.94 365 GLN A O 1
ATOM 2798 N N . ILE A 1 366 ? -12.634 -4.823 12.464 1.00 92.25 366 ILE A N 1
ATOM 2799 C CA . ILE A 1 366 ? -12.256 -5.918 13.371 1.00 92.25 366 ILE A CA 1
ATOM 2800 C C . ILE A 1 366 ? -11.951 -5.382 14.781 1.00 92.25 366 ILE A C 1
ATOM 2802 O O . ILE A 1 366 ? -12.321 -6.007 15.775 1.00 92.25 366 ILE A O 1
ATOM 2806 N N . ALA A 1 367 ? -11.329 -4.201 14.896 1.00 91.75 367 ALA A N 1
ATOM 2807 C CA . ALA A 1 367 ? -11.108 -3.552 16.188 1.00 91.75 367 ALA A CA 1
ATOM 2808 C C . ALA A 1 367 ? -12.422 -3.151 16.880 1.00 91.75 367 ALA A C 1
ATOM 2810 O O . ALA A 1 367 ? -12.517 -3.300 18.095 1.00 91.75 367 ALA A O 1
ATOM 2811 N N . ARG A 1 368 ? -13.444 -2.693 16.140 1.00 87.75 368 ARG A N 1
ATOM 2812 C CA . ARG A 1 368 ? -14.789 -2.432 16.689 1.00 87.75 368 ARG A CA 1
ATOM 2813 C C . ARG A 1 368 ? -15.451 -3.720 17.164 1.00 87.75 368 ARG A C 1
ATOM 2815 O O . ARG A 1 368 ? -15.870 -3.780 18.309 1.00 87.75 368 ARG A O 1
ATOM 2822 N N . GLU A 1 369 ? -15.460 -4.770 16.347 1.00 91.62 369 GLU A N 1
ATOM 2823 C CA . GLU A 1 369 ? -16.032 -6.070 16.730 1.00 91.62 369 GLU A CA 1
ATOM 2824 C C . GLU A 1 369 ? -15.368 -6.654 17.989 1.00 91.62 369 GLU A C 1
ATOM 2826 O O . GLU A 1 369 ? -16.050 -7.208 18.850 1.00 91.62 369 GLU A O 1
ATOM 2831 N N . LYS A 1 370 ? -14.045 -6.496 18.133 1.00 91.88 370 LYS A N 1
ATOM 2832 C CA . LYS A 1 370 ? -13.304 -6.928 19.328 1.00 91.88 370 LYS A CA 1
ATOM 2833 C C . LYS A 1 370 ? -13.539 -6.041 20.549 1.00 91.88 370 LYS A C 1
ATOM 2835 O O . LYS A 1 370 ? -13.682 -6.565 21.651 1.00 91.88 370 LYS A O 1
ATOM 2840 N N . ARG A 1 371 ? -13.619 -4.726 20.352 1.00 88.88 371 ARG A N 1
ATOM 2841 C CA . ARG A 1 371 ? -13.980 -3.756 21.390 1.00 88.88 371 ARG A CA 1
ATOM 2842 C C . ARG A 1 371 ? -15.374 -4.021 21.940 1.00 88.88 371 ARG A C 1
ATOM 2844 O O . ARG A 1 371 ? -15.549 -4.026 23.150 1.00 88.88 371 ARG A O 1
ATOM 2851 N N . ASP A 1 372 ? -16.341 -4.247 21.061 1.00 86.06 372 ASP A N 1
ATOM 2852 C CA . ASP A 1 372 ? -17.744 -4.419 21.430 1.00 86.06 372 ASP A CA 1
ATOM 2853 C C . ASP A 1 372 ? -17.928 -5.745 22.197 1.00 86.06 372 ASP A C 1
ATOM 2855 O O . ASP A 1 372 ? -18.606 -5.766 23.220 1.00 86.06 372 ASP A O 1
ATOM 2859 N N . GLN A 1 373 ? -17.201 -6.805 21.810 1.00 91.25 373 GLN A N 1
ATOM 2860 C CA . GLN A 1 373 ? -17.090 -8.050 22.590 1.00 91.25 373 GLN A CA 1
ATOM 2861 C C . GLN A 1 373 ? -16.520 -7.824 24.003 1.00 91.25 373 GLN A C 1
ATOM 2863 O O . GLN A 1 373 ? -17.062 -8.357 24.969 1.00 91.25 373 GLN A O 1
ATOM 2868 N N . GLU A 1 374 ? -15.449 -7.035 24.153 1.00 90.75 374 GLU A N 1
ATOM 2869 C CA . GLU A 1 374 ? -14.884 -6.736 25.479 1.00 90.75 374 GLU A CA 1
ATOM 2870 C C . GLU A 1 374 ? -15.826 -5.857 26.320 1.00 90.75 374 GLU A C 1
ATOM 2872 O O . GLU A 1 374 ? -15.982 -6.094 27.516 1.00 90.75 374 GLU A O 1
ATOM 2877 N N . ILE A 1 375 ? -16.493 -4.878 25.701 1.00 81.62 375 ILE A N 1
ATOM 2878 C CA . ILE A 1 375 ? -17.500 -4.031 26.353 1.00 81.62 375 ILE A CA 1
ATOM 2879 C C . ILE A 1 375 ? -18.662 -4.884 26.879 1.00 81.62 375 ILE A C 1
ATOM 2881 O O . ILE A 1 375 ? -19.045 -4.707 28.032 1.00 81.62 375 ILE A O 1
ATOM 2885 N N . ASP A 1 376 ? -19.163 -5.854 26.109 1.00 82.75 376 ASP A N 1
ATOM 2886 C CA . ASP A 1 376 ? -20.206 -6.778 26.571 1.00 82.75 376 ASP A CA 1
ATOM 2887 C C . ASP A 1 376 ? -19.736 -7.636 27.766 1.00 82.75 376 ASP A C 1
ATOM 2889 O O . ASP A 1 376 ? -20.483 -7.820 28.734 1.00 82.75 376 ASP A O 1
ATOM 2893 N N . GLU A 1 377 ? -18.492 -8.134 27.757 1.00 91.62 377 GLU A N 1
ATOM 2894 C CA . GLU A 1 377 ? -17.920 -8.885 28.888 1.00 91.62 377 GLU A CA 1
ATOM 2895 C C . GLU A 1 377 ? -17.738 -8.014 30.145 1.00 91.62 377 GLU A C 1
ATOM 2897 O O . GLU A 1 377 ? -18.097 -8.441 31.250 1.00 91.62 377 GLU A O 1
ATOM 2902 N N . ILE A 1 378 ? -17.256 -6.776 29.985 1.00 85.25 378 ILE A N 1
ATOM 2903 C CA . ILE A 1 378 ? -17.153 -5.774 31.055 1.00 85.25 378 ILE A CA 1
ATOM 2904 C C . ILE A 1 378 ? -18.551 -5.474 31.612 1.00 85.25 378 ILE A C 1
ATOM 2906 O O . ILE A 1 378 ? -18.800 -5.694 32.799 1.00 85.25 378 ILE A O 1
ATOM 2910 N N . THR A 1 379 ? -19.499 -5.045 30.778 1.00 80.69 379 THR A N 1
ATOM 2911 C CA . THR A 1 379 ? -20.869 -4.709 31.193 1.00 80.69 379 THR A CA 1
ATOM 2912 C C . THR A 1 379 ? -21.543 -5.880 31.910 1.00 80.69 379 THR A C 1
ATOM 2914 O O . THR A 1 379 ? -22.179 -5.677 32.945 1.00 80.69 379 THR A O 1
ATOM 2917 N N . LYS A 1 380 ? -21.334 -7.122 31.457 1.00 86.38 380 LYS A N 1
ATOM 2918 C CA . LYS A 1 380 ? -21.825 -8.332 32.133 1.00 86.38 380 LYS A CA 1
ATOM 2919 C C . LYS A 1 380 ? -21.186 -8.548 33.513 1.00 86.38 380 LYS A C 1
ATOM 2921 O O . LYS A 1 380 ? -21.898 -8.886 34.461 1.00 86.38 380 LYS A O 1
ATOM 2926 N N . LYS A 1 381 ? -19.873 -8.326 33.661 1.00 89.81 381 LYS A N 1
ATOM 2927 C CA . LYS A 1 381 ? -19.145 -8.424 34.945 1.00 89.81 381 LYS A CA 1
ATOM 2928 C C . LYS A 1 381 ? -19.611 -7.368 35.956 1.00 89.81 381 LYS A C 1
ATOM 2930 O O . LYS A 1 381 ? -19.795 -7.695 37.129 1.00 89.81 381 LYS A O 1
ATOM 2935 N N . TYR A 1 382 ? -19.797 -6.116 35.539 1.00 84.75 382 TYR A N 1
ATOM 2936 C CA . TYR A 1 382 ? -20.232 -5.035 36.437 1.00 84.75 382 TYR A CA 1
ATOM 2937 C C . TYR A 1 382 ? -21.740 -5.092 36.720 1.00 84.75 382 TYR A C 1
ATOM 2939 O O . TYR A 1 382 ? -22.138 -4.956 37.874 1.00 84.75 382 TYR A O 1
ATOM 2947 N N . GLY A 1 383 ? -22.579 -5.445 35.740 1.00 81.00 383 GLY A N 1
ATOM 2948 C CA . GLY A 1 383 ? -24.011 -5.689 35.953 1.00 81.00 383 GLY A CA 1
ATOM 2949 C C . GLY A 1 383 ? -24.288 -6.807 36.969 1.00 81.00 383 GLY A C 1
ATOM 2950 O O . GLY A 1 383 ? -25.151 -6.665 37.832 1.00 81.00 383 GLY A O 1
ATOM 2951 N N . ALA A 1 384 ? -23.489 -7.882 36.956 1.00 87.50 384 ALA A N 1
ATOM 2952 C CA . ALA A 1 384 ? -23.560 -8.957 37.953 1.00 87.50 384 ALA A CA 1
ATOM 2953 C C . ALA A 1 384 ? -23.072 -8.557 39.365 1.00 87.50 384 ALA A C 1
ATOM 2955 O O . ALA A 1 384 ? -23.278 -9.311 40.321 1.00 87.50 384 ALA A O 1
ATOM 2956 N N . GLN A 1 385 ? -22.421 -7.398 39.514 1.00 85.81 385 GLN A N 1
ATOM 2957 C CA . GLN A 1 385 ? -22.082 -6.796 40.807 1.00 85.81 385 GLN A CA 1
ATOM 2958 C C . GLN A 1 385 ? -23.174 -5.813 41.244 1.00 85.81 385 GLN A C 1
ATOM 2960 O O . GLN A 1 385 ? -23.678 -5.938 42.359 1.00 85.81 385 GLN A O 1
ATOM 2965 N N . ALA A 1 386 ? -23.629 -4.935 40.343 1.00 79.75 386 ALA A N 1
ATOM 2966 C CA . ALA A 1 386 ? -24.735 -4.010 40.584 1.00 79.75 386 ALA A CA 1
ATOM 2967 C C . ALA A 1 386 ? -25.996 -4.751 41.058 1.00 79.75 386 ALA A C 1
ATOM 2969 O O . ALA A 1 386 ? -26.546 -4.415 42.102 1.00 79.75 386 ALA A O 1
ATOM 2970 N N . ALA A 1 387 ? -26.379 -5.846 40.391 1.00 81.50 387 ALA A N 1
ATOM 2971 C CA . ALA A 1 387 ? -27.533 -6.663 40.778 1.00 81.50 387 ALA A CA 1
ATOM 2972 C C . ALA A 1 387 ? -27.434 -7.255 42.202 1.00 81.50 387 ALA A C 1
ATOM 2974 O O . ALA A 1 387 ? -28.456 -7.463 42.855 1.00 81.50 387 ALA A O 1
ATOM 2975 N N . LYS A 1 388 ? -26.220 -7.508 42.722 1.00 87.31 388 LYS A N 1
ATOM 2976 C CA . LYS A 1 388 ? -26.028 -7.960 44.115 1.00 87.31 388 LYS A CA 1
ATOM 2977 C C . LYS A 1 388 ? -26.257 -6.828 45.113 1.00 87.31 388 LYS A C 1
ATOM 2979 O O . LYS A 1 388 ? -26.847 -7.076 46.162 1.00 87.31 388 LYS A O 1
ATOM 2984 N N . ILE A 1 389 ? -25.807 -5.616 44.781 1.00 81.38 389 ILE A N 1
ATOM 2985 C CA . ILE A 1 389 ? -26.029 -4.411 45.590 1.00 81.38 389 ILE A CA 1
ATOM 2986 C C . ILE A 1 389 ? -27.522 -4.056 45.568 1.00 81.38 389 ILE A C 1
ATOM 2988 O O . ILE A 1 389 ? -28.112 -3.874 46.628 1.00 81.38 389 ILE A O 1
ATOM 2992 N N . GLU A 1 390 ? -28.172 -4.059 44.399 1.00 76.38 390 GLU A N 1
ATOM 2993 C CA . GLU A 1 390 ? -29.615 -3.801 44.285 1.00 76.38 390 GLU A CA 1
ATOM 2994 C C . GLU A 1 390 ? -30.460 -4.812 45.067 1.00 76.38 390 GLU A C 1
ATOM 2996 O O . GLU A 1 390 ? -31.363 -4.411 45.795 1.00 76.38 390 GLU A O 1
ATOM 3001 N N . GLU A 1 391 ? -30.163 -6.113 44.992 1.00 82.75 391 GLU A N 1
ATOM 3002 C CA . GLU A 1 391 ? -30.910 -7.123 45.754 1.00 82.75 391 GLU A CA 1
ATOM 3003 C C . GLU A 1 391 ? -30.580 -7.086 47.262 1.00 82.75 391 GLU A C 1
ATOM 3005 O O . GLU A 1 391 ? -31.359 -7.572 48.080 1.00 82.75 391 GLU A O 1
ATOM 3010 N N . ALA A 1 392 ? -29.455 -6.494 47.678 1.00 82.75 392 ALA A N 1
ATOM 3011 C CA . ALA A 1 392 ? -29.176 -6.198 49.087 1.00 82.75 392 ALA A CA 1
ATOM 3012 C C . ALA A 1 392 ? -29.963 -4.965 49.579 1.00 82.75 392 ALA A C 1
ATOM 3014 O O . ALA A 1 392 ? -30.655 -5.048 50.595 1.00 82.75 392 ALA A O 1
ATOM 3015 N N . VAL A 1 393 ? -29.950 -3.868 48.810 1.00 78.44 393 VAL A N 1
ATOM 3016 C CA . VAL A 1 393 ? -30.776 -2.665 49.030 1.00 78.44 393 VAL A CA 1
ATOM 3017 C C . VAL A 1 393 ? -32.254 -3.033 49.111 1.00 78.44 393 VAL A C 1
ATOM 3019 O O . VAL A 1 393 ? -32.928 -2.661 50.065 1.00 78.44 393 VAL A O 1
ATOM 3022 N N . ARG A 1 394 ? -32.755 -3.828 48.161 1.00 78.75 394 ARG A N 1
ATOM 3023 C CA . ARG A 1 394 ? -34.152 -4.273 48.100 1.00 78.75 394 ARG A CA 1
ATOM 3024 C C . ARG A 1 394 ? -34.572 -5.066 49.334 1.00 78.75 394 ARG A C 1
ATOM 3026 O O . ARG A 1 394 ? -35.672 -4.849 49.836 1.00 78.75 394 ARG A O 1
ATOM 3033 N N . ARG A 1 395 ? -33.721 -5.970 49.833 1.00 83.50 395 ARG A N 1
ATOM 3034 C CA . ARG A 1 395 ? -34.001 -6.720 51.070 1.00 83.50 395 ARG A CA 1
ATOM 3035 C C . ARG A 1 395 ? -34.068 -5.786 52.276 1.00 83.50 395 ARG A C 1
ATOM 3037 O O . ARG A 1 395 ? -35.074 -5.814 52.981 1.00 83.50 395 ARG A O 1
ATOM 3044 N N . LYS A 1 396 ? -33.114 -4.858 52.424 1.00 79.38 396 LYS A N 1
ATOM 3045 C CA . LYS A 1 396 ? -33.180 -3.838 53.482 1.00 79.38 396 LYS A CA 1
ATOM 3046 C C . LYS A 1 396 ? -34.363 -2.878 53.345 1.00 79.38 396 LYS A C 1
ATOM 3048 O O . LYS A 1 396 ? -34.974 -2.551 54.353 1.00 79.38 396 LYS A O 1
ATOM 3053 N N . GLU A 1 397 ? -34.779 -2.491 52.140 1.00 73.94 397 GLU A N 1
ATOM 3054 C CA . GLU A 1 397 ? -36.027 -1.740 51.951 1.00 73.94 397 GLU A CA 1
ATOM 3055 C C . GLU A 1 397 ? -37.274 -2.521 52.393 1.00 73.94 397 GLU A C 1
ATOM 3057 O O . GLU A 1 397 ? -38.243 -1.913 52.848 1.00 73.94 397 GLU A O 1
ATOM 3062 N N . LEU A 1 398 ? -37.299 -3.844 52.210 1.00 80.12 398 LEU A N 1
ATOM 3063 C CA . LEU A 1 398 ? -38.431 -4.690 52.596 1.00 80.12 398 LEU A CA 1
ATOM 3064 C C . LEU A 1 398 ? -38.486 -4.904 54.114 1.00 80.12 398 LEU A C 1
ATOM 3066 O O . LEU A 1 398 ? -39.568 -4.775 54.684 1.00 80.12 398 LEU A O 1
ATOM 3070 N N . GLU A 1 399 ? -37.342 -5.134 54.763 1.00 79.62 399 GLU A N 1
ATOM 3071 C CA . GLU A 1 399 ? -37.206 -5.167 56.230 1.00 79.62 399 GLU A CA 1
ATOM 3072 C C . GLU A 1 399 ? -37.685 -3.839 56.849 1.00 79.62 399 GLU A C 1
ATOM 3074 O O . GLU A 1 399 ? -38.649 -3.813 57.613 1.00 79.62 399 GLU A O 1
ATOM 3079 N N . LEU A 1 400 ? -37.135 -2.712 56.386 1.00 68.69 400 LEU A N 1
ATOM 3080 C CA . LEU A 1 400 ? -37.465 -1.363 56.865 1.00 68.69 400 LEU A CA 1
ATOM 3081 C C . LEU A 1 400 ? -38.939 -0.977 56.569 1.00 68.69 400 LEU A C 1
ATOM 3083 O O . LEU A 1 400 ? -39.536 -0.163 57.275 1.00 68.69 400 LEU A O 1
ATOM 3087 N N . ARG A 1 401 ? -39.572 -1.552 55.530 1.00 71.06 401 ARG A N 1
ATOM 3088 C CA . ARG A 1 401 ? -41.029 -1.425 55.294 1.00 71.06 401 ARG A CA 1
ATOM 3089 C C . ARG A 1 401 ? -41.856 -2.266 56.271 1.00 71.06 401 ARG A C 1
ATOM 3091 O O . ARG A 1 401 ? -42.949 -1.828 56.624 1.00 71.06 401 ARG A O 1
ATOM 3098 N N . ALA A 1 402 ? -41.379 -3.437 56.694 1.00 74.19 402 ALA A N 1
ATOM 3099 C CA . ALA A 1 402 ? -42.073 -4.285 57.663 1.00 74.19 402 ALA A CA 1
ATOM 3100 C C . ALA A 1 402 ? -42.065 -3.648 59.063 1.00 74.19 402 ALA A C 1
ATOM 3102 O O . ALA A 1 402 ? -43.134 -3.435 59.631 1.00 74.19 402 ALA A O 1
ATOM 3103 N N . GLU A 1 403 ? -40.896 -3.221 59.547 1.00 67.00 403 GLU A N 1
ATOM 3104 C CA . GLU A 1 403 ? -40.729 -2.510 60.828 1.00 67.00 403 GLU A CA 1
ATOM 3105 C C . GLU A 1 403 ? -41.581 -1.231 60.888 1.00 67.00 403 GLU A C 1
ATOM 3107 O O . GLU A 1 403 ? -42.311 -0.981 61.849 1.00 67.00 403 GLU A O 1
ATOM 3112 N N . LYS A 1 404 ? -41.563 -0.425 59.812 1.00 62.06 404 LYS A N 1
ATOM 3113 C CA . LYS A 1 404 ? -42.425 0.763 59.703 1.00 62.06 404 LYS A CA 1
ATOM 3114 C C . LYS A 1 404 ? -43.907 0.421 59.758 1.00 62.06 404 LYS A C 1
ATOM 3116 O O . LYS A 1 404 ? -44.661 1.200 60.327 1.00 62.06 404 LYS A O 1
ATOM 3121 N N . LYS A 1 405 ? -44.329 -0.703 59.174 1.00 58.66 405 LYS A N 1
ATOM 3122 C CA . LYS A 1 405 ? -45.730 -1.138 59.190 1.00 58.66 405 LYS A CA 1
ATOM 3123 C C . LYS A 1 405 ? -46.170 -1.531 60.601 1.00 58.66 405 LYS A C 1
ATOM 3125 O O . LYS A 1 405 ? -47.254 -1.134 61.013 1.00 58.66 405 LYS A O 1
ATOM 3130 N N . GLU A 1 406 ? -45.314 -2.220 61.350 1.00 53.53 406 GLU A N 1
ATOM 3131 C CA . GLU A 1 406 ? -45.547 -2.581 62.756 1.00 53.53 406 GLU A CA 1
ATOM 3132 C C . GLU A 1 406 ? -45.628 -1.331 63.659 1.00 53.53 406 GLU A C 1
ATOM 3134 O O . GLU A 1 406 ? -46.527 -1.209 64.491 1.00 53.53 406 GLU A O 1
ATOM 3139 N N . LEU A 1 407 ? -44.802 -0.311 63.392 1.00 49.69 407 LEU A N 1
ATOM 3140 C CA . LEU A 1 407 ? -44.924 1.028 63.993 1.00 49.69 407 LEU A CA 1
ATOM 3141 C C . LEU A 1 407 ? -46.143 1.848 63.502 1.00 49.69 407 LEU A C 1
ATOM 3143 O O . LEU A 1 407 ? -46.461 2.879 64.102 1.00 49.69 407 LEU A O 1
ATOM 3147 N N . GLN A 1 408 ? -46.829 1.433 62.429 1.00 42.94 408 GLN A N 1
ATOM 3148 C CA . GLN A 1 408 ? -47.918 2.179 61.775 1.00 42.94 408 GLN A CA 1
ATOM 3149 C C . GLN A 1 408 ? -49.324 1.582 61.942 1.00 42.94 408 GLN A C 1
ATOM 3151 O O . GLN A 1 408 ? -50.279 2.149 61.407 1.00 42.94 408 GLN A O 1
ATOM 3156 N N . ASP A 1 409 ? -49.530 0.585 62.808 1.00 46.50 409 ASP A N 1
ATOM 3157 C CA . ASP A 1 409 ? -50.887 0.150 63.209 1.00 46.50 409 ASP A CA 1
ATOM 3158 C C . ASP A 1 409 ? -51.681 1.223 64.005 1.00 46.50 409 ASP A C 1
ATOM 3160 O O . ASP A 1 409 ? -52.828 1.021 64.410 1.00 46.50 409 ASP A O 1
ATOM 3164 N N . ARG A 1 410 ? -51.127 2.440 64.140 1.00 41.28 410 ARG A N 1
ATOM 3165 C CA . ARG A 1 410 ? -51.882 3.687 64.357 1.00 41.28 410 ARG A CA 1
ATOM 3166 C C . ARG A 1 410 ? -51.622 4.782 63.307 1.00 41.28 410 ARG A C 1
ATOM 3168 O O . ARG A 1 410 ? -51.375 5.927 63.691 1.00 41.28 410 ARG A O 1
ATOM 3175 N N . LYS A 1 411 ? -51.756 4.473 62.008 1.00 36.19 411 LYS A N 1
ATOM 3176 C CA . LYS A 1 411 ? -52.478 5.300 61.005 1.00 36.19 411 LYS A CA 1
ATOM 3177 C C . LYS A 1 411 ? -52.435 4.720 59.583 1.00 36.19 411 LYS A C 1
ATOM 3179 O O . LYS A 1 411 ? -51.371 4.599 58.988 1.00 36.19 411 LYS A O 1
ATOM 3184 N N . ARG A 1 412 ? -53.623 4.549 58.991 1.00 38.72 412 ARG A N 1
ATOM 3185 C CA . ARG A 1 412 ? -53.836 4.834 57.558 1.00 38.72 412 ARG A CA 1
ATOM 3186 C C . ARG A 1 412 ? -53.843 6.367 57.365 1.00 38.72 412 ARG A C 1
ATOM 3188 O O . ARG A 1 412 ? -54.016 7.091 58.344 1.00 38.72 412 ARG A O 1
ATOM 3195 N N . GLU A 1 413 ? -53.653 6.931 56.179 1.00 35.59 413 GLU A N 1
ATOM 3196 C CA . GLU A 1 413 ? -53.747 6.370 54.822 1.00 35.59 413 GLU A CA 1
ATOM 3197 C C . GLU A 1 413 ? -52.772 7.118 53.876 1.00 35.59 413 GLU A C 1
ATOM 3199 O O . GLU A 1 413 ? -52.011 7.962 54.346 1.00 35.59 413 GLU A O 1
ATOM 3204 N N . GLU A 1 414 ? -52.833 6.843 52.565 1.00 33.78 414 GLU A N 1
ATOM 3205 C CA . GLU A 1 414 ? -52.076 7.520 51.481 1.00 33.78 414 GLU A CA 1
ATOM 3206 C C . GLU A 1 414 ? -50.536 7.278 51.439 1.00 33.78 414 GLU A C 1
ATOM 3208 O O . GLU A 1 414 ? -49.900 6.970 52.441 1.00 33.78 414 GLU A O 1
ATOM 3213 N N . MET A 1 415 ? -49.844 7.351 50.290 1.00 34.28 415 MET A N 1
ATOM 3214 C CA . MET A 1 415 ? -50.280 7.639 48.910 1.00 34.28 415 MET A CA 1
ATOM 3215 C C . MET A 1 415 ? -49.482 6.807 47.879 1.00 34.28 415 MET A C 1
ATOM 3217 O O . MET A 1 415 ? -48.425 6.259 48.188 1.00 34.28 415 MET A O 1
ATOM 3221 N N . PHE A 1 416 ? -49.971 6.749 46.636 1.00 40.94 416 PHE A N 1
ATOM 3222 C CA . PHE A 1 416 ? -49.238 6.233 45.471 1.00 40.94 416 PHE A CA 1
ATOM 3223 C C . PHE A 1 416 ? -47.959 7.037 45.168 1.00 40.94 416 PHE A C 1
ATOM 3225 O O . PHE A 1 416 ? -47.979 8.266 45.209 1.00 40.94 416 PHE A O 1
ATOM 3232 N N . THR A 1 417 ? -46.923 6.353 44.666 1.00 31.03 417 THR A N 1
ATOM 3233 C CA . THR A 1 417 ? -45.920 6.964 43.773 1.00 31.03 417 THR A CA 1
ATOM 3234 C C . THR A 1 417 ? -45.418 5.970 42.719 1.00 31.03 417 THR A C 1
ATOM 3236 O O . THR A 1 417 ? -44.512 5.179 42.956 1.00 31.03 417 THR A O 1
ATOM 3239 N N . THR A 1 418 ? -46.037 6.048 41.539 1.00 27.95 418 THR A N 1
ATOM 3240 C CA . THR A 1 418 ? -45.459 5.784 40.206 1.00 27.95 418 THR A CA 1
ATOM 3241 C C . THR 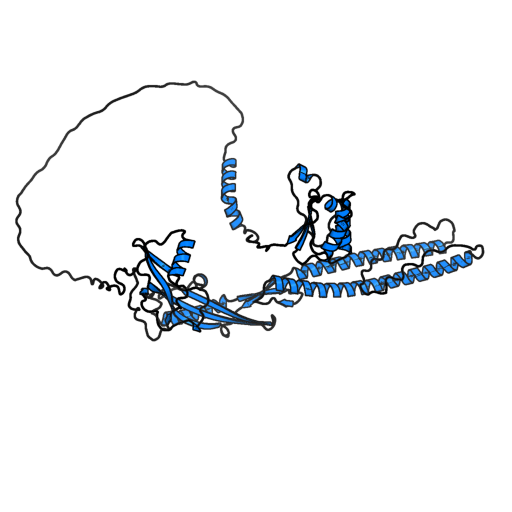A 1 418 ? -44.549 4.558 40.041 1.00 27.95 418 THR A C 1
ATOM 3243 O O . THR A 1 418 ? -43.324 4.662 39.974 1.00 27.95 418 THR A O 1
ATOM 3246 N N . GLY A 1 419 ? -45.161 3.392 39.829 1.00 31.89 419 GLY A N 1
ATOM 3247 C CA . GLY A 1 419 ? -44.492 2.258 39.189 1.00 31.89 419 GLY A CA 1
ATOM 3248 C C . GLY A 1 419 ? -44.473 2.410 37.665 1.00 31.89 419 GLY A C 1
ATOM 3249 O O . GLY A 1 419 ? -45.274 1.772 36.994 1.00 31.89 419 GLY A O 1
ATOM 3250 N N . GLU A 1 420 ? -43.575 3.235 37.116 1.00 30.77 420 GLU A N 1
ATOM 3251 C CA . GLU A 1 420 ? -43.492 3.480 35.662 1.00 30.77 420 GLU A CA 1
ATOM 3252 C C . GLU A 1 420 ? -42.037 3.565 35.154 1.00 30.77 420 GLU A C 1
ATOM 3254 O O . GLU A 1 420 ? -41.575 4.574 34.634 1.00 30.77 420 GLU A O 1
ATOM 3259 N N . ALA A 1 421 ? -41.288 2.471 35.337 1.00 29.12 421 ALA A N 1
ATOM 3260 C CA . ALA A 1 421 ? -39.915 2.310 34.830 1.00 29.12 421 ALA A CA 1
ATOM 3261 C C . ALA A 1 421 ? -39.618 0.895 34.275 1.00 29.12 421 ALA A C 1
ATOM 3263 O O . ALA A 1 421 ? -38.470 0.557 34.002 1.00 29.12 421 ALA A O 1
ATOM 3264 N N . LEU A 1 422 ? -40.644 0.048 34.114 1.00 31.16 422 LEU A N 1
ATOM 3265 C CA . LEU A 1 422 ? -40.505 -1.387 33.801 1.00 31.16 422 LEU A CA 1
ATOM 3266 C C . LEU A 1 422 ? -40.736 -1.760 32.320 1.00 31.16 422 LEU A C 1
ATOM 3268 O O . LEU A 1 422 ? -40.775 -2.942 31.990 1.00 31.16 422 LEU A O 1
ATOM 3272 N N . LEU A 1 423 ? -40.882 -0.779 31.419 1.00 30.17 423 LEU A N 1
ATOM 3273 C CA . LEU A 1 423 ? -41.291 -1.007 30.020 1.00 30.17 423 LEU A CA 1
ATOM 3274 C C . LEU A 1 423 ? -40.183 -0.872 28.955 1.00 30.17 423 LEU A C 1
ATOM 3276 O O . LEU A 1 423 ? -40.443 -1.135 27.784 1.00 30.17 423 LEU A O 1
ATOM 3280 N N . SER A 1 424 ? -38.941 -0.533 29.318 1.00 39.22 424 SER A N 1
ATOM 3281 C CA . SER A 1 424 ? -37.823 -0.470 28.353 1.00 39.22 424 SER A CA 1
ATOM 3282 C C . SER A 1 424 ? -37.266 -1.847 27.949 1.00 39.22 424 SER A C 1
ATOM 3284 O O . SER A 1 424 ? -36.594 -1.967 26.926 1.00 39.22 424 SER A O 1
ATOM 3286 N N . LEU A 1 425 ? -37.572 -2.907 28.705 1.00 37.50 425 LEU A N 1
ATOM 3287 C CA . LEU A 1 425 ? -36.988 -4.250 28.561 1.00 37.50 425 LEU A CA 1
ATOM 3288 C C . LEU A 1 425 ? -37.558 -5.109 27.408 1.00 37.50 425 LEU A C 1
ATOM 3290 O O . LEU A 1 425 ? -37.417 -6.330 27.426 1.00 37.50 425 LEU A O 1
ATOM 3294 N N . LEU A 1 426 ? -38.179 -4.502 26.387 1.00 31.84 426 LEU A N 1
ATOM 3295 C CA . LEU A 1 426 ? -38.799 -5.232 25.267 1.00 31.84 426 LEU A CA 1
ATOM 3296 C C . LEU A 1 426 ? -38.421 -4.721 23.860 1.00 31.84 426 LEU A C 1
ATOM 3298 O O . LEU A 1 426 ? -39.187 -4.851 22.906 1.00 31.84 426 LEU A O 1
ATOM 3302 N N . LYS A 1 427 ? -37.192 -4.211 23.697 1.00 35.47 427 LYS A N 1
ATOM 3303 C CA . LYS A 1 427 ? -36.475 -4.229 22.406 1.00 35.47 427 LYS A CA 1
ATOM 3304 C C . LYS A 1 427 ? -34.960 -4.228 22.626 1.00 35.47 427 LYS A C 1
ATOM 3306 O O . LYS A 1 427 ? -34.420 -3.347 23.283 1.00 35.47 427 LYS A O 1
ATOM 3311 N N . GLY A 1 428 ? -34.272 -5.238 22.093 1.00 35.22 428 GLY A N 1
ATOM 3312 C CA . GLY A 1 428 ? -32.856 -5.478 22.381 1.00 35.22 428 GLY A CA 1
ATOM 3313 C C . GLY A 1 428 ? -31.906 -4.470 21.730 1.00 35.22 428 GLY A C 1
ATOM 3314 O O . GLY A 1 428 ? -31.585 -4.610 20.552 1.00 35.22 428 GLY A O 1
ATOM 3315 N N . ARG A 1 429 ? -31.426 -3.498 22.516 1.00 33.09 429 ARG A N 1
ATOM 3316 C CA . ARG A 1 429 ? -30.148 -2.781 22.333 1.00 33.09 429 ARG A CA 1
ATOM 3317 C C . ARG A 1 429 ? -29.811 -2.025 23.623 1.00 33.09 429 ARG A C 1
ATOM 3319 O O . ARG A 1 429 ? -30.388 -0.982 23.909 1.00 33.09 429 ARG A O 1
ATOM 3326 N N . THR A 1 430 ? -28.933 -2.597 24.443 1.00 33.78 430 THR A N 1
ATOM 3327 C CA . THR A 1 430 ? -28.642 -2.122 25.804 1.00 33.78 430 THR A CA 1
ATOM 3328 C C . THR A 1 430 ? -27.596 -1.012 25.837 1.00 33.78 430 THR A C 1
ATOM 3330 O O . THR A 1 430 ? -26.401 -1.286 25.822 1.00 33.78 430 THR A O 1
ATOM 3333 N N . THR A 1 431 ? -28.053 0.227 26.017 1.00 31.30 431 THR A N 1
ATOM 3334 C CA . THR A 1 431 ? -27.251 1.284 26.650 1.00 31.30 431 THR A CA 1
ATOM 3335 C C . THR A 1 431 ? -27.775 1.467 28.073 1.00 31.30 431 THR A C 1
ATOM 3337 O O . THR A 1 431 ? -28.888 1.953 28.263 1.00 31.30 431 THR A O 1
ATOM 3340 N N . TYR A 1 432 ? -27.011 1.042 29.081 1.00 37.94 432 TYR A N 1
ATOM 3341 C CA . TYR A 1 432 ? -27.415 1.143 30.488 1.00 37.94 432 TYR A CA 1
ATOM 3342 C C . TYR A 1 432 ? -27.239 2.575 31.021 1.00 37.94 432 TYR A C 1
ATOM 3344 O O . TYR A 1 432 ? -26.249 2.886 31.673 1.00 37.94 432 TYR A O 1
ATOM 3352 N N . THR A 1 433 ? -28.214 3.451 30.773 1.00 33.22 433 THR A N 1
ATOM 3353 C CA . THR A 1 433 ? -28.322 4.749 31.460 1.00 33.22 433 THR A CA 1
ATOM 3354 C C . THR A 1 433 ? -29.198 4.603 32.707 1.00 33.22 433 THR A C 1
ATOM 3356 O O . THR A 1 433 ? -30.423 4.713 32.626 1.00 33.22 433 THR A O 1
ATOM 3359 N N . LEU A 1 434 ? -28.586 4.339 33.867 1.00 36.34 434 LEU A N 1
ATOM 3360 C CA . LEU A 1 434 ? -29.280 4.208 35.158 1.00 36.34 434 LEU A CA 1
ATOM 3361 C C . LEU A 1 434 ? -29.670 5.577 35.750 1.00 36.34 434 LEU A C 1
ATOM 3363 O O . LEU A 1 434 ? -29.246 5.966 36.834 1.00 36.34 434 LEU A O 1
ATOM 3367 N N . SER A 1 435 ? -30.530 6.319 35.050 1.00 31.06 435 SER A N 1
ATOM 3368 C CA . SER A 1 435 ? -31.062 7.597 35.533 1.00 31.06 435 SER A CA 1
ATOM 3369 C C . SER A 1 435 ? -32.019 7.408 36.720 1.00 31.06 435 SER A C 1
ATOM 3371 O O . SER A 1 435 ? -33.237 7.347 36.548 1.00 31.06 435 SER A O 1
ATOM 3373 N N . ARG A 1 436 ? -31.484 7.356 37.947 1.00 38.31 436 ARG A N 1
ATOM 3374 C CA . ARG A 1 436 ? -32.272 7.476 39.183 1.00 38.31 436 ARG A CA 1
ATOM 3375 C C . ARG A 1 436 ? -32.301 8.921 39.681 1.00 38.31 436 ARG A C 1
ATOM 3377 O O . ARG A 1 436 ? -31.274 9.506 40.006 1.00 38.31 436 ARG A O 1
ATOM 3384 N N . MET A 1 437 ? -33.506 9.476 39.804 1.00 31.23 437 MET A N 1
ATOM 3385 C CA . MET A 1 437 ? -33.741 10.699 40.577 1.00 31.23 437 MET A CA 1
ATOM 3386 C C . MET A 1 437 ? -33.503 10.438 42.071 1.00 31.23 437 MET A C 1
ATOM 3388 O O . MET A 1 437 ? -33.914 9.406 42.605 1.00 31.23 437 MET A O 1
ATOM 3392 N N . SER A 1 438 ? -32.886 11.393 42.763 1.00 35.62 438 SER A N 1
ATOM 3393 C CA . SER A 1 438 ? -32.511 11.267 44.172 1.00 35.62 438 SER A CA 1
ATOM 3394 C C . SER A 1 438 ? -33.719 11.346 45.120 1.00 35.62 438 SER A C 1
ATOM 3396 O O . SER A 1 438 ? -34.337 12.395 45.297 1.00 35.62 438 SER A O 1
ATOM 3398 N N . GLN A 1 439 ? -34.031 10.250 45.823 1.00 40.59 439 GLN A N 1
ATOM 3399 C CA . GLN A 1 439 ? -35.073 10.214 46.869 1.00 40.59 439 GLN A CA 1
ATOM 3400 C C . GLN A 1 439 ? -34.596 10.809 48.217 1.00 40.59 439 GLN A C 1
ATOM 3402 O O . GLN A 1 439 ? -34.865 10.281 49.293 1.00 40.59 439 GLN A O 1
ATOM 3407 N N . ALA A 1 440 ? -33.875 11.931 48.180 1.00 35.75 440 ALA A N 1
ATOM 3408 C CA . ALA A 1 440 ? -33.034 12.399 49.287 1.00 35.75 440 ALA A CA 1
ATOM 3409 C C . ALA A 1 440 ? -33.731 13.278 50.358 1.00 35.75 440 ALA A C 1
ATOM 3411 O O . ALA A 1 440 ? -33.050 13.829 51.221 1.00 35.75 440 ALA A O 1
ATOM 3412 N N . THR A 1 441 ? -35.057 13.492 50.311 1.00 40.22 441 THR A N 1
ATOM 3413 C CA . THR A 1 441 ? -35.668 14.670 50.990 1.00 40.22 441 THR A CA 1
ATOM 3414 C C . THR A 1 441 ? -36.935 14.419 51.829 1.00 40.22 441 THR A C 1
ATOM 3416 O O . THR A 1 441 ? -37.582 15.384 52.233 1.00 40.22 441 THR A O 1
ATOM 3419 N N . ARG A 1 442 ? -37.335 13.170 52.134 1.00 39.25 442 ARG A N 1
ATOM 3420 C CA . ARG A 1 442 ? -38.593 12.898 52.887 1.00 39.25 442 ARG A CA 1
ATOM 3421 C C . ARG A 1 442 ? -38.492 11.938 54.085 1.00 39.25 442 ARG A C 1
ATOM 3423 O O . ARG A 1 442 ? -39.391 11.137 54.306 1.00 39.25 442 ARG A O 1
ATOM 3430 N N . TYR A 1 443 ? -37.470 12.099 54.929 1.00 42.19 443 TYR A N 1
ATOM 3431 C CA . TYR A 1 443 ? -37.464 11.531 56.289 1.00 42.19 443 TYR A CA 1
ATOM 3432 C C . TYR A 1 443 ? -36.978 12.551 57.335 1.00 42.19 443 TYR A C 1
ATOM 3434 O O . TYR A 1 443 ? -35.782 12.718 57.553 1.00 42.19 443 TYR A O 1
ATOM 3442 N N . ARG A 1 444 ? -37.916 13.224 58.016 1.00 40.59 444 ARG A N 1
ATOM 3443 C CA . ARG A 1 444 ? -37.661 14.017 59.234 1.00 40.59 444 ARG A CA 1
ATOM 3444 C C . ARG A 1 444 ? -38.585 13.542 60.358 1.00 40.59 444 ARG A C 1
ATOM 3446 O O . ARG A 1 444 ? -39.775 13.388 60.123 1.00 40.59 444 ARG A O 1
ATOM 3453 N N . ARG A 1 445 ? -38.024 13.405 61.568 1.00 43.09 445 ARG A N 1
ATOM 3454 C CA . ARG A 1 445 ? -38.692 13.041 62.837 1.00 43.09 445 ARG A CA 1
ATOM 3455 C C . ARG A 1 445 ? -39.429 11.691 62.864 1.00 43.09 445 ARG A C 1
ATOM 3457 O O . ARG A 1 445 ? -40.651 11.660 62.854 1.00 43.09 445 ARG A O 1
ATOM 3464 N N . GLN A 1 446 ? -38.675 10.617 63.099 1.00 41.47 446 GLN A N 1
ATOM 3465 C CA . GLN A 1 446 ? -38.945 9.717 64.233 1.00 41.47 446 GLN A CA 1
ATOM 3466 C C . GLN A 1 446 ? -37.643 8.996 64.627 1.00 41.47 446 GLN A C 1
ATOM 3468 O O . GLN A 1 446 ? -36.750 8.874 63.786 1.00 41.47 446 GLN A O 1
ATOM 3473 N N . THR A 1 447 ? -37.523 8.578 65.889 1.00 54.41 447 THR A N 1
ATOM 3474 C CA . THR A 1 447 ? -36.285 8.024 66.463 1.00 54.41 447 THR A CA 1
ATOM 3475 C C . THR A 1 447 ? -36.486 6.572 66.895 1.00 54.41 447 THR A C 1
ATOM 3477 O O . THR A 1 447 ? -37.243 6.314 67.828 1.00 54.41 447 THR A O 1
ATOM 3480 N N . SER A 1 448 ? -35.772 5.658 66.242 1.00 56.62 448 SER A N 1
ATOM 3481 C CA . SER A 1 448 ? -35.251 4.406 66.807 1.00 56.62 448 SER A CA 1
ATOM 3482 C C . SER A 1 448 ? -33.870 4.169 66.179 1.00 56.62 448 SER A C 1
ATOM 3484 O O . SER A 1 448 ? -33.580 4.735 65.119 1.00 56.62 448 SER A O 1
ATOM 3486 N N . GLU A 1 449 ? -33.000 3.410 66.844 1.00 58.34 449 GLU A N 1
ATOM 3487 C CA . GLU A 1 449 ? -31.600 3.235 66.421 1.00 58.34 449 GLU A CA 1
ATOM 3488 C C . GLU A 1 449 ? -31.497 2.381 65.143 1.00 58.34 449 GLU A C 1
ATOM 3490 O O . GLU A 1 449 ? -30.753 2.723 64.223 1.00 58.34 449 GLU A O 1
ATOM 3495 N N . ASP A 1 450 ? -32.355 1.369 65.008 1.00 59.75 450 ASP A N 1
ATOM 3496 C CA . ASP A 1 450 ? -32.541 0.522 63.812 1.00 59.75 450 ASP A CA 1
ATOM 3497 C C . ASP A 1 450 ? -32.919 1.351 62.569 1.00 59.75 450 ASP A C 1
ATOM 3499 O O . ASP A 1 450 ? -32.459 1.101 61.446 1.00 59.75 450 ASP A O 1
ATOM 3503 N N . LEU A 1 451 ? -33.705 2.416 62.775 1.00 64.75 451 LEU A N 1
ATOM 3504 C CA . LEU A 1 451 ? -34.064 3.379 61.735 1.00 64.75 451 LEU A CA 1
ATOM 3505 C C . LEU A 1 451 ? -32.892 4.295 61.355 1.00 64.75 451 LEU A C 1
ATOM 3507 O O . LEU A 1 451 ? -33.003 5.015 60.364 1.00 64.75 451 LEU A O 1
ATOM 3511 N N . GLU A 1 452 ? -31.791 4.333 62.104 1.00 70.12 452 GLU A N 1
ATOM 3512 C CA . GLU A 1 452 ? -30.548 5.013 61.715 1.00 70.12 452 GLU A CA 1
ATOM 3513 C C . GLU A 1 452 ? -29.535 4.037 61.110 1.00 70.12 452 GLU A C 1
ATOM 3515 O O . GLU A 1 452 ? -28.997 4.350 60.048 1.00 70.12 452 GLU A O 1
ATOM 3520 N N . GLU A 1 453 ? -29.368 2.834 61.669 1.00 75.50 453 GLU A N 1
ATOM 3521 C CA . GLU A 1 453 ? -28.555 1.760 61.070 1.00 75.50 453 GLU A CA 1
ATOM 3522 C C . GLU A 1 453 ? -29.015 1.456 59.635 1.00 75.50 453 GLU A C 1
ATOM 3524 O O . GLU A 1 453 ? -28.223 1.502 58.690 1.00 75.50 453 GLU A O 1
ATOM 3529 N N . SER A 1 454 ? -30.320 1.261 59.427 1.00 70.69 454 SER A N 1
ATOM 3530 C CA . SER A 1 454 ? -30.872 0.977 58.098 1.00 70.69 454 SER A CA 1
ATOM 3531 C C . SER A 1 454 ? -30.689 2.137 57.107 1.00 70.69 454 SER A C 1
ATOM 3533 O O . SER A 1 454 ? -30.537 1.903 55.907 1.00 70.69 454 SER A O 1
ATOM 3535 N N . LYS A 1 455 ? -30.637 3.397 57.575 1.00 73.56 455 LYS A N 1
ATOM 3536 C CA . LYS A 1 455 ? -30.275 4.547 56.720 1.00 73.56 455 LYS A CA 1
ATOM 3537 C C . LYS A 1 455 ? -28.787 4.538 56.375 1.00 73.56 455 LYS A C 1
ATOM 3539 O O . LYS A 1 455 ? -28.441 4.838 55.233 1.00 73.56 455 LYS A O 1
ATOM 3544 N N . GLN A 1 456 ? -27.916 4.209 57.330 1.00 80.81 456 GLN A N 1
ATOM 3545 C CA . GLN A 1 456 ? -26.475 4.098 57.094 1.00 80.81 456 GLN A CA 1
ATOM 3546 C C . GLN A 1 456 ? -26.181 2.996 56.070 1.00 80.81 456 GLN A C 1
ATOM 3548 O O . GLN A 1 456 ? -25.453 3.252 55.114 1.00 80.81 456 GLN A O 1
ATOM 3553 N N . TYR A 1 457 ? -26.834 1.833 56.180 1.00 80.75 457 TYR A N 1
ATOM 3554 C CA . TYR A 1 457 ? -26.720 0.750 55.199 1.00 80.75 457 TYR A CA 1
ATOM 3555 C C . TYR A 1 457 ? -27.131 1.190 53.786 1.00 80.75 457 TYR A C 1
ATOM 3557 O O . TYR A 1 457 ? -26.378 0.994 52.835 1.00 80.75 457 TYR A O 1
ATOM 3565 N N . LEU A 1 458 ? -28.303 1.823 53.638 1.00 75.62 458 LEU A N 1
ATOM 3566 C CA . LEU A 1 458 ? -28.770 2.324 52.337 1.00 75.62 458 LEU A CA 1
ATOM 3567 C C . LEU A 1 458 ? -27.829 3.395 51.758 1.00 75.62 458 LEU A C 1
ATOM 3569 O O . LEU A 1 458 ? -27.570 3.392 50.559 1.00 75.62 458 LEU A O 1
ATOM 3573 N N . THR A 1 459 ? -27.274 4.266 52.606 1.00 81.00 459 THR A N 1
ATOM 3574 C CA . THR A 1 459 ? -26.296 5.290 52.199 1.00 81.00 459 THR A CA 1
ATOM 3575 C C . THR A 1 459 ? -24.974 4.662 51.749 1.00 81.00 459 THR A C 1
ATOM 3577 O O . THR A 1 459 ? -24.363 5.125 50.791 1.00 81.00 459 THR A O 1
ATOM 3580 N N . GLU A 1 460 ? -24.516 3.603 52.416 1.00 84.06 460 GLU A N 1
ATOM 3581 C CA . GLU A 1 460 ? -23.279 2.906 52.054 1.00 84.06 460 GLU A CA 1
ATOM 3582 C C . GLU A 1 460 ? -23.446 2.075 50.773 1.00 84.06 460 GLU A C 1
ATOM 3584 O O . GLU A 1 460 ? -22.562 2.078 49.919 1.00 84.06 460 GLU A O 1
ATOM 3589 N N . ALA A 1 461 ? -24.602 1.438 50.576 1.00 79.06 461 ALA A N 1
ATOM 3590 C CA . ALA A 1 461 ? -24.922 0.739 49.334 1.00 79.06 461 ALA A CA 1
ATOM 3591 C C . ALA A 1 461 ? -25.057 1.698 48.130 1.00 79.06 461 ALA A C 1
ATOM 3593 O O . ALA A 1 461 ? -24.638 1.353 47.026 1.00 79.06 461 ALA A O 1
ATOM 3594 N N . ASP A 1 462 ? -25.576 2.914 48.338 1.00 76.00 462 ASP A N 1
ATOM 3595 C CA . ASP A 1 462 ? -25.618 3.974 47.319 1.00 76.00 462 ASP A CA 1
ATOM 3596 C C . ASP A 1 462 ? -24.202 4.445 46.930 1.00 76.00 462 ASP A C 1
ATOM 3598 O O . ASP A 1 462 ? -23.868 4.475 45.745 1.00 76.00 462 ASP A O 1
ATOM 3602 N N . LYS A 1 463 ? -23.305 4.678 47.906 1.00 83.94 463 LYS A N 1
ATOM 3603 C CA . LYS A 1 463 ? -21.874 4.930 47.622 1.00 83.94 463 LYS A CA 1
ATOM 3604 C C . LYS A 1 463 ? -21.225 3.782 46.848 1.00 83.94 463 LYS A C 1
ATOM 3606 O O . LYS A 1 463 ? -20.469 4.035 45.915 1.00 83.94 463 LYS A O 1
ATOM 3611 N N . GLN A 1 464 ? -21.493 2.531 47.229 1.00 83.88 464 GLN A N 1
ATOM 3612 C CA . GLN A 1 464 ? -20.945 1.357 46.540 1.00 83.88 464 GLN A CA 1
ATOM 3613 C C . GLN A 1 464 ? -21.438 1.275 45.091 1.00 83.88 464 GLN A C 1
ATOM 3615 O O . GLN A 1 464 ? -20.649 0.947 44.208 1.00 83.88 464 GLN A O 1
ATOM 3620 N N . MET A 1 465 ? -22.697 1.635 44.823 1.00 77.19 465 MET A N 1
ATOM 3621 C CA . MET A 1 465 ? -23.223 1.730 43.460 1.00 77.19 465 MET A CA 1
ATOM 3622 C C . MET A 1 465 ? -22.539 2.851 42.661 1.00 77.19 465 MET A C 1
ATOM 3624 O O . MET A 1 465 ? -22.085 2.608 41.547 1.00 77.19 465 MET A O 1
ATOM 3628 N N . GLN A 1 466 ? -22.394 4.047 43.239 1.00 79.94 466 GLN A N 1
ATOM 3629 C CA . GLN A 1 466 ? -21.727 5.191 42.596 1.00 79.94 466 GLN A CA 1
ATOM 3630 C C . GLN A 1 466 ? -20.242 4.911 42.305 1.00 79.94 466 GLN A C 1
ATOM 3632 O O . GLN A 1 466 ? -19.734 5.264 41.238 1.00 79.94 466 GLN A O 1
ATOM 3637 N N . ALA A 1 467 ? -19.545 4.233 43.221 1.00 85.50 467 ALA A N 1
ATOM 3638 C CA . ALA A 1 467 ? -18.169 3.788 43.022 1.00 85.50 467 ALA A CA 1
ATOM 3639 C C . ALA A 1 467 ? -18.070 2.749 41.892 1.00 85.50 467 ALA A C 1
ATOM 3641 O O . ALA A 1 467 ? -17.234 2.897 41.003 1.00 85.50 467 ALA A O 1
ATOM 3642 N N . LEU A 1 468 ? -18.962 1.749 41.881 1.00 81.56 468 LEU A N 1
ATOM 3643 C CA . LEU A 1 468 ? -19.029 0.719 40.841 1.00 81.56 468 LEU A CA 1
ATOM 3644 C C . LEU A 1 468 ? -19.351 1.309 39.455 1.00 81.56 468 LEU A C 1
ATOM 3646 O O . LEU A 1 468 ? -18.791 0.863 38.456 1.00 81.56 468 LEU A O 1
ATOM 3650 N N . GLU A 1 469 ? -20.226 2.315 39.385 1.00 77.81 469 GLU A N 1
ATOM 3651 C CA . GLU A 1 469 ? -20.547 3.033 38.148 1.00 77.81 469 GLU A CA 1
ATOM 3652 C C . GLU A 1 469 ? -19.358 3.874 37.654 1.00 77.81 469 GLU A C 1
ATOM 3654 O O . GLU A 1 469 ? -19.030 3.835 36.469 1.00 77.81 469 GLU A O 1
ATOM 3659 N N . THR A 1 470 ? -18.653 4.561 38.558 1.00 83.69 470 THR A N 1
ATOM 3660 C CA . THR A 1 470 ? -17.434 5.325 38.232 1.00 83.69 470 THR A CA 1
ATOM 3661 C C . THR A 1 470 ? -16.307 4.406 37.737 1.00 83.69 470 THR A C 1
ATOM 3663 O O . THR A 1 470 ? -15.640 4.708 36.744 1.00 83.69 470 THR A O 1
ATOM 3666 N N . GLU A 1 471 ? -16.115 3.248 38.379 1.00 85.00 471 GLU A N 1
ATOM 3667 C CA . GLU A 1 471 ? -15.161 2.222 37.942 1.00 85.00 471 GLU A CA 1
ATOM 3668 C C . GLU A 1 471 ? -15.543 1.666 36.560 1.00 85.00 471 GLU A C 1
ATOM 3670 O O . GLU A 1 471 ? -14.698 1.609 35.668 1.00 85.00 471 GLU A O 1
ATOM 3675 N N . LEU A 1 472 ? -16.822 1.335 36.341 1.00 81.81 472 LEU A N 1
ATOM 3676 C CA . LEU A 1 472 ? -17.326 0.864 35.050 1.00 81.81 472 LEU A CA 1
ATOM 3677 C C . LEU A 1 472 ? -17.098 1.892 33.932 1.00 81.81 472 LEU A C 1
ATOM 3679 O O . LEU A 1 472 ? -16.602 1.523 32.869 1.00 81.81 472 LEU A O 1
ATOM 3683 N N . GLN A 1 473 ? -17.415 3.171 34.159 1.00 80.44 473 GLN A N 1
ATOM 3684 C CA . GLN A 1 473 ? -17.160 4.239 33.183 1.00 80.44 473 GLN A CA 1
ATOM 3685 C C . GLN A 1 473 ? -15.665 4.340 32.843 1.00 80.44 473 GLN A C 1
ATOM 3687 O O . GLN A 1 473 ? -15.307 4.399 31.666 1.00 80.44 473 GLN A O 1
ATOM 3692 N N . THR A 1 474 ? -14.793 4.268 33.855 1.00 87.31 474 THR A N 1
ATOM 3693 C CA . THR A 1 474 ? -13.332 4.302 33.680 1.00 87.31 474 THR A CA 1
ATOM 3694 C C . THR A 1 474 ? -12.839 3.117 32.842 1.00 87.31 474 THR A C 1
ATOM 3696 O O . THR A 1 474 ? -12.157 3.306 31.836 1.00 87.31 474 THR A O 1
ATOM 3699 N N . VAL A 1 475 ? -13.241 1.891 33.192 1.00 87.56 475 VAL A N 1
ATOM 3700 C CA . VAL A 1 475 ? -12.828 0.659 32.495 1.00 87.56 475 VAL A CA 1
ATOM 3701 C C . VAL A 1 475 ? -13.369 0.603 31.058 1.00 87.56 475 VAL A C 1
ATOM 3703 O O . VAL A 1 475 ? -12.663 0.161 30.148 1.00 87.56 475 VAL A O 1
ATOM 3706 N N . LEU A 1 476 ? -14.587 1.101 30.811 1.00 80.25 476 LEU A N 1
ATOM 3707 C CA . LEU A 1 476 ? -15.137 1.235 29.457 1.00 80.25 476 LEU A CA 1
ATOM 3708 C C . LEU A 1 476 ? -14.388 2.285 28.624 1.00 80.25 476 LEU A C 1
ATOM 3710 O O . LEU A 1 476 ? -14.176 2.065 27.427 1.00 80.25 476 LEU A O 1
ATOM 3714 N N . GLN A 1 477 ? -13.963 3.403 29.220 1.00 85.00 477 GLN A N 1
ATOM 3715 C CA . GLN A 1 477 ? -13.130 4.390 28.529 1.00 85.00 477 GLN A CA 1
ATOM 3716 C C . GLN A 1 477 ? -11.750 3.805 28.199 1.00 85.00 477 GLN A C 1
ATOM 3718 O O . GLN A 1 477 ? -11.329 3.873 27.043 1.00 85.00 477 GLN A O 1
ATOM 3723 N N . GLU A 1 478 ? -11.086 3.149 29.156 1.00 90.75 478 GLU A N 1
ATOM 3724 C CA . GLU A 1 478 ? -9.801 2.480 28.923 1.00 90.75 478 GLU A CA 1
ATOM 3725 C C . GLU A 1 478 ? -9.887 1.447 27.793 1.00 90.75 478 GLU A C 1
ATOM 3727 O O . GLU A 1 478 ? -9.005 1.410 26.932 1.00 90.75 478 GLU A O 1
ATOM 3732 N N . ALA A 1 479 ? -10.948 0.632 27.751 1.00 87.19 479 ALA A N 1
ATOM 3733 C CA . ALA A 1 479 ? -11.188 -0.314 26.664 1.00 87.19 479 ALA A CA 1
ATOM 3734 C C . ALA A 1 479 ? -11.356 0.403 25.310 1.00 87.19 479 ALA A C 1
ATOM 3736 O O . ALA A 1 479 ? -10.678 0.047 24.342 1.00 87.19 479 ALA A O 1
ATOM 3737 N N . ASN A 1 480 ? -12.185 1.452 25.236 1.00 81.69 480 ASN A N 1
ATOM 3738 C CA . ASN A 1 480 ? -12.350 2.254 24.017 1.00 81.69 480 ASN A CA 1
ATOM 3739 C C . ASN A 1 480 ? -11.014 2.849 23.534 1.00 81.69 480 ASN A C 1
ATOM 3741 O O . ASN A 1 480 ? -10.663 2.694 22.364 1.00 81.69 480 ASN A O 1
ATOM 3745 N N . GLU A 1 481 ? -10.232 3.472 24.418 1.00 90.00 481 GLU A N 1
ATOM 3746 C CA . GLU A 1 481 ? -8.931 4.063 24.083 1.00 90.00 481 GLU A CA 1
ATOM 3747 C C . GLU A 1 481 ? -7.876 3.019 23.697 1.00 90.00 481 GLU A C 1
ATOM 3749 O O . GLU A 1 481 ? -6.982 3.291 22.888 1.00 90.00 481 GLU A O 1
ATOM 3754 N N . ARG A 1 482 ? -7.935 1.815 24.276 1.00 91.69 482 ARG A N 1
ATOM 3755 C CA . ARG A 1 482 ? -7.048 0.700 23.920 1.00 91.69 482 ARG A CA 1
ATOM 3756 C C . ARG A 1 482 ? -7.345 0.218 22.503 1.00 91.69 482 ARG A C 1
ATOM 3758 O O . ARG A 1 482 ? -6.429 0.147 21.687 1.00 91.69 482 ARG A O 1
ATOM 3765 N N . TRP A 1 483 ? -8.614 -0.026 22.179 1.00 90.38 483 TRP A N 1
ATOM 3766 C CA . TRP A 1 483 ? -9.019 -0.463 20.841 1.00 90.38 483 TRP A CA 1
ATOM 3767 C C . TRP A 1 483 ? -8.878 0.633 19.779 1.00 90.38 483 TRP A C 1
ATOM 3769 O O . TRP A 1 483 ? -8.506 0.322 18.650 1.00 90.38 483 TRP A O 1
ATOM 3779 N N . ALA A 1 484 ? -9.049 1.911 20.132 1.00 87.69 484 ALA A N 1
ATOM 3780 C CA . ALA A 1 484 ? -8.728 3.034 19.249 1.00 87.69 484 ALA A CA 1
ATOM 3781 C C . ALA A 1 484 ? -7.227 3.088 18.900 1.00 87.69 484 ALA A C 1
ATOM 3783 O O . ALA A 1 484 ? -6.873 3.260 17.733 1.00 87.69 484 ALA A O 1
ATOM 3784 N N . ARG A 1 485 ? -6.336 2.870 19.882 1.00 91.81 485 ARG A N 1
ATOM 3785 C CA . ARG A 1 485 ? -4.884 2.761 19.645 1.00 91.81 485 ARG A CA 1
ATOM 3786 C C . ARG A 1 485 ? -4.531 1.550 18.780 1.00 91.81 485 ARG A C 1
ATOM 3788 O O . ARG A 1 485 ? -3.778 1.704 17.824 1.00 91.81 485 ARG A O 1
ATOM 3795 N N . VAL A 1 486 ? -5.124 0.382 19.049 1.00 91.44 486 VAL A N 1
ATOM 3796 C CA . VAL A 1 486 ? -4.960 -0.818 18.204 1.00 91.44 486 VAL A CA 1
ATOM 3797 C C . VAL A 1 486 ? -5.423 -0.550 16.770 1.00 91.44 486 VAL A C 1
ATOM 3799 O O . VAL A 1 486 ? -4.719 -0.921 15.837 1.00 91.44 486 VAL A O 1
ATOM 3802 N N . ALA A 1 487 ? -6.550 0.140 16.573 1.00 87.06 487 ALA A N 1
ATOM 3803 C CA . ALA A 1 487 ? -7.075 0.470 15.248 1.00 87.06 487 ALA A CA 1
ATOM 3804 C C . ALA A 1 487 ? -6.232 1.505 14.473 1.00 87.06 487 ALA A C 1
ATOM 3806 O O . ALA A 1 487 ? -6.334 1.594 13.249 1.00 87.06 487 ALA A O 1
ATOM 3807 N N . ALA A 1 488 ? -5.413 2.294 15.175 1.00 87.62 488 ALA A N 1
ATOM 3808 C CA . ALA A 1 488 ? -4.482 3.254 14.588 1.00 87.62 488 ALA A CA 1
ATOM 3809 C C . ALA A 1 488 ? -3.083 2.663 14.312 1.00 87.62 488 ALA A C 1
ATOM 3811 O O . ALA A 1 488 ? -2.307 3.263 13.569 1.00 87.62 488 ALA A O 1
ATOM 3812 N N . GLN A 1 489 ? -2.747 1.505 14.892 1.00 89.69 489 GLN A N 1
ATOM 3813 C CA . GLN A 1 489 ? -1.440 0.868 14.730 1.00 89.69 489 GLN A CA 1
ATOM 3814 C C . GLN A 1 489 ? -1.314 0.183 13.360 1.00 89.69 489 GLN A C 1
ATOM 3816 O O . GLN A 1 489 ? -2.087 -0.713 13.008 1.00 89.69 489 GLN A O 1
ATOM 3821 N N . ALA A 1 490 ? -0.290 0.579 12.607 1.00 91.56 490 ALA A N 1
ATOM 3822 C CA . ALA A 1 490 ? 0.142 -0.080 11.383 1.00 91.56 490 ALA A CA 1
ATOM 3823 C C . ALA A 1 490 ? 1.675 -0.114 11.338 1.00 91.56 490 ALA A C 1
ATOM 3825 O O . ALA A 1 490 ? 2.333 0.913 11.496 1.00 91.56 490 ALA A O 1
ATOM 3826 N N . GLU A 1 491 ? 2.225 -1.302 11.124 1.00 93.44 491 GLU A N 1
ATOM 3827 C CA . GLU A 1 491 ? 3.657 -1.582 11.012 1.00 93.44 491 GLU A CA 1
ATOM 3828 C C . GLU A 1 491 ? 3.976 -2.126 9.616 1.00 93.44 491 GLU A C 1
ATOM 3830 O O . GLU A 1 491 ? 3.100 -2.648 8.925 1.00 93.44 491 GLU A O 1
ATOM 3835 N N . GLU A 1 492 ? 5.231 -2.018 9.184 1.00 93.81 492 GLU A N 1
ATOM 3836 C CA . GLU A 1 492 ? 5.676 -2.579 7.906 1.00 93.81 492 GLU A CA 1
ATOM 3837 C C . GLU A 1 492 ? 6.046 -4.061 8.049 1.00 93.81 492 GLU A C 1
ATOM 3839 O O . GLU A 1 492 ? 7.104 -4.402 8.583 1.00 93.81 492 GLU A O 1
ATOM 3844 N N . TYR A 1 493 ? 5.224 -4.954 7.500 1.00 94.88 493 TYR A N 1
ATOM 3845 C CA . TYR A 1 493 ? 5.618 -6.342 7.284 1.00 94.88 493 TYR A CA 1
ATOM 3846 C C . TYR A 1 493 ? 6.362 -6.471 5.953 1.00 94.88 493 TYR A C 1
ATOM 3848 O O . TYR A 1 493 ? 5.823 -6.164 4.890 1.00 94.88 493 TYR A O 1
ATOM 3856 N N . ARG A 1 494 ? 7.624 -6.904 6.015 1.00 94.19 494 ARG A N 1
ATOM 3857 C CA . ARG A 1 494 ? 8.544 -6.946 4.870 1.00 94.19 494 ARG A CA 1
ATOM 3858 C C . ARG A 1 494 ? 8.795 -8.387 4.427 1.00 94.19 494 ARG A C 1
ATOM 3860 O O . ARG A 1 494 ? 9.293 -9.196 5.207 1.00 94.19 494 ARG A O 1
ATOM 3867 N N . ILE A 1 495 ? 8.477 -8.688 3.170 1.00 93.62 495 ILE A N 1
ATOM 3868 C CA . ILE A 1 495 ? 8.675 -9.993 2.529 1.00 93.62 495 ILE A CA 1
ATOM 3869 C C . ILE A 1 495 ? 9.767 -9.835 1.464 1.00 93.62 495 ILE A C 1
ATOM 3871 O O . ILE A 1 495 ? 9.527 -9.266 0.399 1.00 93.62 495 ILE A O 1
ATOM 3875 N N . SER A 1 496 ? 10.975 -10.320 1.749 1.00 91.88 496 SER A N 1
ATOM 3876 C CA . SER A 1 496 ? 12.089 -10.316 0.790 1.00 91.88 496 SER A CA 1
ATOM 3877 C C . SER A 1 496 ? 11.923 -11.386 -0.290 1.00 91.88 496 SER A C 1
ATOM 3879 O O . SER A 1 496 ? 11.389 -12.467 -0.032 1.00 91.88 496 SER A O 1
ATOM 3881 N N . ALA A 1 497 ? 12.439 -11.111 -1.487 1.00 91.25 497 ALA A N 1
ATOM 3882 C CA . ALA A 1 497 ? 12.562 -12.095 -2.556 1.00 91.25 497 ALA A CA 1
ATOM 3883 C C . ALA A 1 497 ? 13.495 -13.268 -2.186 1.00 91.25 497 ALA A C 1
ATOM 3885 O O . ALA A 1 497 ? 14.435 -13.127 -1.402 1.00 91.25 497 ALA A O 1
ATOM 3886 N N . LEU A 1 498 ? 13.291 -14.428 -2.818 1.00 91.12 498 LEU A N 1
ATOM 3887 C CA . LEU A 1 498 ? 14.219 -15.564 -2.780 1.00 91.12 498 LEU A CA 1
ATOM 3888 C C . LEU A 1 498 ? 14.748 -15.828 -4.192 1.00 91.12 498 LEU A C 1
ATOM 3890 O O . LEU A 1 498 ? 13.970 -15.816 -5.140 1.00 91.12 498 LEU A O 1
ATOM 3894 N N . LYS A 1 499 ? 16.043 -16.144 -4.354 1.00 91.50 499 LYS A N 1
ATOM 3895 C CA . LYS A 1 499 ? 16.667 -16.331 -5.687 1.00 91.50 499 LYS A CA 1
ATOM 3896 C C . LYS A 1 499 ? 15.935 -17.325 -6.602 1.00 91.50 499 LYS A C 1
ATOM 3898 O O . LYS A 1 499 ? 15.922 -17.136 -7.811 1.00 91.50 499 LYS A O 1
ATOM 3903 N N . LYS A 1 500 ? 15.316 -18.365 -6.030 1.00 93.19 500 LYS A N 1
ATOM 3904 C CA . LYS A 1 500 ? 14.525 -19.380 -6.755 1.00 93.19 500 LYS A CA 1
ATOM 3905 C C . LYS A 1 500 ? 13.215 -18.838 -7.361 1.00 93.19 500 LYS A C 1
ATOM 3907 O O . LYS A 1 500 ? 12.684 -19.445 -8.283 1.00 93.19 500 LYS A O 1
ATOM 3912 N N . ASP A 1 501 ? 12.698 -17.732 -6.823 1.00 93.12 501 ASP A N 1
ATOM 3913 C CA . ASP A 1 501 ? 11.401 -17.134 -7.162 1.00 93.12 501 ASP A CA 1
ATOM 3914 C C . ASP A 1 501 ? 11.561 -15.892 -8.070 1.00 93.12 501 ASP A C 1
ATOM 3916 O O . ASP A 1 501 ? 10.578 -15.228 -8.404 1.00 93.12 501 ASP A O 1
ATOM 3920 N N . ILE A 1 502 ? 12.800 -15.596 -8.494 1.00 96.06 502 ILE A N 1
ATOM 3921 C CA . ILE A 1 502 ? 13.159 -14.559 -9.469 1.00 96.06 502 ILE A CA 1
ATOM 3922 C C . ILE A 1 502 ? 13.307 -15.220 -10.845 1.00 96.06 502 ILE A C 1
ATOM 3924 O O . ILE A 1 502 ? 14.275 -15.935 -11.106 1.00 96.06 502 ILE A O 1
ATOM 3928 N N . GLN A 1 503 ? 12.360 -14.969 -11.747 1.00 95.69 503 GLN A N 1
ATOM 3929 C CA . GLN A 1 503 ? 12.374 -15.482 -13.116 1.00 95.69 503 GLN A CA 1
ATOM 3930 C C . GLN A 1 503 ? 12.720 -14.354 -14.095 1.00 95.69 503 GLN A C 1
ATOM 3932 O O . GLN A 1 503 ? 11.928 -13.439 -14.293 1.00 95.69 503 GLN A O 1
ATOM 3937 N N . VAL A 1 504 ? 13.896 -14.420 -14.726 1.00 95.38 504 VAL A N 1
ATOM 3938 C CA . VAL A 1 504 ? 14.284 -13.476 -15.791 1.00 95.38 504 VAL A CA 1
ATOM 3939 C C . VAL A 1 504 ? 13.560 -13.852 -17.086 1.00 95.38 504 VAL A C 1
ATOM 3941 O O . VAL A 1 504 ? 13.740 -14.965 -17.580 1.00 95.38 504 VAL A O 1
ATOM 3944 N N . GLU A 1 505 ? 12.761 -12.932 -17.623 1.00 93.38 505 GLU A N 1
ATOM 3945 C CA . GLU A 1 505 ? 11.909 -13.146 -18.801 1.00 93.38 505 GLU A CA 1
ATOM 3946 C C . GLU A 1 505 ? 12.578 -12.646 -20.084 1.00 93.38 505 GLU A C 1
ATOM 3948 O O . GLU A 1 505 ? 12.790 -13.418 -21.016 1.00 93.38 505 GLU A O 1
ATOM 3953 N N . LEU A 1 506 ? 12.964 -11.366 -20.104 1.00 92.50 506 LEU A N 1
ATOM 3954 C CA . LEU A 1 506 ? 13.680 -10.735 -21.212 1.00 92.50 506 LEU A CA 1
ATOM 3955 C C . LEU A 1 506 ? 15.076 -10.357 -20.723 1.00 92.50 506 LEU A C 1
ATOM 3957 O O . LEU A 1 506 ? 15.226 -9.689 -19.701 1.00 92.50 506 LEU A O 1
ATOM 3961 N N . PHE A 1 507 ? 16.111 -10.786 -21.438 1.00 94.62 507 PHE A N 1
ATOM 3962 C CA . PHE A 1 507 ? 17.477 -10.343 -21.166 1.00 94.62 507 PHE A CA 1
ATOM 3963 C C . PHE A 1 507 ? 18.313 -10.374 -22.441 1.00 94.62 507 PHE A C 1
ATOM 3965 O O . PHE A 1 507 ? 18.500 -11.444 -23.025 1.00 94.62 507 PHE A O 1
ATOM 3972 N N . GLY A 1 508 ? 18.797 -9.215 -22.881 1.00 92.88 508 GLY A N 1
ATOM 3973 C CA . GLY A 1 508 ? 19.551 -9.085 -24.127 1.00 92.88 508 GLY A CA 1
ATOM 3974 C C . GLY A 1 508 ? 19.630 -7.645 -24.621 1.00 92.88 508 GLY A C 1
ATOM 3975 O O . GLY A 1 508 ? 19.489 -6.698 -23.848 1.00 92.88 508 GLY A O 1
ATOM 3976 N N . ILE A 1 509 ? 19.864 -7.479 -25.920 1.00 94.12 509 ILE A N 1
ATOM 3977 C CA . ILE A 1 509 ? 19.975 -6.161 -26.552 1.00 94.12 509 ILE A CA 1
ATOM 3978 C C . ILE A 1 509 ? 18.568 -5.663 -26.879 1.00 94.12 509 ILE A C 1
ATOM 3980 O O . ILE A 1 509 ? 17.905 -6.203 -27.762 1.00 94.12 509 ILE A O 1
ATOM 3984 N N . GLY A 1 510 ? 18.114 -4.644 -26.155 1.00 93.56 510 GLY A N 1
ATOM 3985 C CA . GLY A 1 510 ? 16.884 -3.926 -26.459 1.00 93.56 510 GLY A CA 1
ATOM 3986 C C . GLY A 1 510 ? 17.142 -2.836 -27.486 1.00 93.56 510 GLY A C 1
ATOM 3987 O O . GLY A 1 510 ? 18.040 -2.019 -27.309 1.00 93.56 510 GLY A O 1
ATOM 3988 N N . TRP A 1 511 ? 16.328 -2.792 -28.527 1.00 93.19 511 TRP A N 1
ATOM 3989 C CA . TRP A 1 511 ? 16.286 -1.711 -29.499 1.00 93.19 511 TRP A CA 1
ATOM 3990 C C . TRP A 1 511 ? 15.031 -0.880 -29.220 1.00 93.19 511 TRP A C 1
ATOM 3992 O O . TRP A 1 511 ? 13.915 -1.279 -29.565 1.00 93.19 511 TRP A O 1
ATOM 4002 N N . VAL A 1 512 ? 15.208 0.259 -28.545 1.00 92.56 512 VAL A N 1
ATOM 4003 C CA . VAL A 1 512 ? 14.112 1.161 -28.152 1.00 92.56 512 VAL A CA 1
ATOM 4004 C C . VAL A 1 512 ? 13.811 2.119 -29.310 1.00 92.56 512 VAL A C 1
ATOM 4006 O O . VAL A 1 512 ? 14.730 2.822 -29.737 1.00 92.56 512 VAL A O 1
ATOM 4009 N N . PRO A 1 513 ? 12.575 2.167 -29.842 1.00 92.50 513 PRO A N 1
ATOM 4010 C CA . PRO A 1 513 ? 12.244 3.043 -30.954 1.00 92.50 513 PRO A CA 1
ATOM 4011 C C . PRO A 1 513 ? 12.003 4.487 -30.497 1.00 92.50 513 PRO A C 1
ATOM 4013 O O . PRO A 1 513 ? 11.245 4.776 -29.566 1.00 92.50 513 PRO A O 1
ATOM 4016 N N . PHE A 1 514 ? 12.591 5.395 -31.261 1.00 90.50 514 PHE A N 1
ATOM 4017 C CA . PHE A 1 514 ? 12.305 6.821 -31.299 1.00 90.50 514 PHE A CA 1
ATOM 4018 C C . PHE A 1 514 ? 11.862 7.194 -32.719 1.00 90.50 514 PHE A C 1
ATOM 4020 O O . PHE A 1 514 ? 12.160 6.479 -33.675 1.00 90.50 514 PHE A O 1
ATOM 4027 N N . TRP A 1 515 ? 11.171 8.318 -32.873 1.00 89.00 515 TRP A N 1
ATOM 4028 C CA . TRP A 1 515 ? 11.022 8.986 -34.159 1.00 89.00 515 TRP A CA 1
ATOM 4029 C C . TRP A 1 515 ? 12.140 10.016 -34.294 1.00 89.00 515 TRP A C 1
ATOM 4031 O O . TRP A 1 515 ? 12.221 10.948 -33.493 1.00 89.00 515 TRP A O 1
ATOM 4041 N N . PHE A 1 516 ? 12.989 9.845 -35.300 1.00 87.44 516 PHE A N 1
ATOM 4042 C CA . PHE A 1 516 ? 14.009 10.810 -35.678 1.00 87.44 516 PHE A CA 1
ATOM 4043 C C . PHE A 1 516 ? 13.481 11.744 -36.770 1.00 87.44 516 PHE A C 1
ATOM 4045 O O . PHE A 1 516 ? 12.881 11.292 -37.746 1.00 87.44 516 PHE A O 1
ATOM 4052 N N . THR A 1 517 ? 13.727 13.042 -36.615 1.00 85.00 517 THR A N 1
ATOM 4053 C CA . THR A 1 517 ? 13.486 14.075 -37.629 1.00 85.00 517 THR A CA 1
ATOM 4054 C C . THR A 1 517 ? 14.482 15.217 -37.440 1.00 85.00 517 THR A C 1
ATOM 4056 O O . THR A 1 517 ? 14.966 15.445 -36.333 1.00 85.00 517 THR A O 1
ATOM 4059 N N . GLU A 1 518 ? 14.756 15.988 -38.490 1.00 81.12 518 GLU A N 1
ATOM 4060 C CA . GLU A 1 518 ? 15.470 17.263 -38.356 1.00 81.12 518 GLU A CA 1
ATOM 4061 C C . GLU A 1 518 ? 14.463 18.425 -38.291 1.00 81.12 518 GLU A C 1
ATOM 4063 O O . GLU A 1 518 ? 13.488 18.451 -39.043 1.00 81.12 518 GLU A O 1
ATOM 4068 N N . ILE A 1 519 ? 14.686 19.395 -37.396 1.00 75.75 519 ILE A N 1
ATOM 4069 C CA . ILE A 1 519 ? 13.954 20.674 -37.351 1.00 75.75 519 ILE A CA 1
ATOM 4070 C C . ILE A 1 519 ? 14.988 21.797 -37.294 1.00 75.75 519 ILE A C 1
ATOM 4072 O O . ILE A 1 519 ? 15.871 21.781 -36.442 1.00 75.75 519 ILE A O 1
ATOM 4076 N N . ASN A 1 520 ? 14.908 22.776 -38.203 1.00 73.00 520 ASN A N 1
ATOM 4077 C CA . ASN A 1 520 ? 15.866 23.891 -38.298 1.00 73.00 520 ASN A CA 1
ATOM 4078 C C . ASN A 1 520 ? 17.350 23.445 -38.339 1.00 73.00 520 ASN A C 1
ATOM 4080 O O . ASN A 1 520 ? 18.224 24.116 -37.797 1.00 73.00 520 ASN A O 1
ATOM 4084 N N . SER A 1 521 ? 17.639 22.313 -38.995 1.00 70.75 521 SER A N 1
ATOM 4085 C CA . SER A 1 521 ? 18.961 21.648 -39.022 1.00 70.75 521 SER A CA 1
ATOM 4086 C C . SER A 1 521 ? 19.488 21.164 -37.658 1.00 70.75 521 SER A C 1
ATOM 4088 O O . SER A 1 521 ? 20.694 20.982 -37.498 1.00 70.75 521 SER A O 1
ATOM 4090 N N . GLN A 1 522 ? 18.611 20.946 -36.672 1.00 77.50 522 GLN A N 1
ATOM 4091 C CA . GLN A 1 522 ? 18.938 20.243 -35.430 1.00 77.50 522 GLN A CA 1
ATOM 4092 C C . GLN A 1 522 ? 18.278 18.852 -35.395 1.00 77.50 522 GLN A C 1
ATOM 4094 O O . GLN A 1 522 ? 17.105 18.732 -35.764 1.00 77.50 522 GLN A O 1
ATOM 4099 N N . PRO A 1 523 ? 18.999 17.807 -34.944 1.00 81.12 523 PRO A N 1
ATOM 4100 C CA . PRO A 1 523 ? 18.457 16.461 -34.800 1.00 81.12 523 PRO A CA 1
ATOM 4101 C C . PRO A 1 523 ? 17.493 16.384 -33.610 1.00 81.12 523 PRO A C 1
ATOM 4103 O O . PRO A 1 523 ? 17.868 16.700 -32.480 1.00 81.12 523 PRO A O 1
ATOM 4106 N N . LEU A 1 524 ? 16.268 15.918 -33.850 1.00 83.62 524 LEU A N 1
ATOM 4107 C CA . LEU A 1 524 ? 15.245 15.713 -32.829 1.00 83.62 524 LEU A CA 1
ATOM 4108 C C . LEU A 1 524 ? 14.868 14.231 -32.744 1.00 83.62 524 LEU A C 1
ATOM 4110 O O . LEU A 1 524 ? 14.485 13.615 -33.738 1.00 83.62 524 LEU A O 1
ATOM 4114 N N . PHE A 1 525 ? 14.946 13.682 -31.531 1.00 85.06 525 PHE A N 1
ATOM 4115 C CA . PHE A 1 525 ? 14.475 12.342 -31.192 1.00 85.06 525 PHE A CA 1
ATOM 4116 C C . PHE A 1 525 ? 13.229 12.460 -30.313 1.00 85.06 525 PHE A C 1
ATOM 4118 O O . PHE A 1 525 ? 13.283 13.024 -29.221 1.00 85.06 525 PHE A O 1
ATOM 4125 N N . LEU A 1 526 ? 12.111 11.919 -30.787 1.00 84.44 526 LEU A N 1
ATOM 4126 C CA . LEU A 1 526 ? 10.844 11.849 -30.059 1.00 84.44 526 LEU A CA 1
ATOM 4127 C C . LEU A 1 526 ? 10.614 10.403 -29.597 1.00 84.44 526 LEU A C 1
ATOM 4129 O O . LEU A 1 526 ? 10.904 9.490 -30.369 1.00 84.44 526 LEU A O 1
ATOM 4133 N N . PRO A 1 527 ? 10.090 10.134 -28.391 1.00 85.31 527 PRO A N 1
ATOM 4134 C CA . PRO A 1 527 ? 9.789 8.763 -27.980 1.00 85.31 527 PRO A CA 1
ATOM 4135 C C . PRO A 1 527 ? 8.736 8.140 -28.910 1.00 85.31 527 PRO A C 1
ATOM 4137 O O . PRO A 1 527 ? 7.687 8.735 -29.154 1.00 85.31 527 PRO A O 1
ATOM 4140 N N . ALA A 1 528 ? 9.011 6.942 -29.437 1.00 81.00 528 ALA A N 1
ATOM 4141 C CA . ALA A 1 528 ? 8.053 6.176 -30.243 1.00 81.00 528 ALA A CA 1
ATOM 4142 C C . ALA A 1 528 ? 7.484 4.960 -29.490 1.00 81.00 528 ALA A C 1
ATOM 4144 O O . ALA A 1 528 ? 6.465 4.402 -29.898 1.00 81.00 528 ALA A O 1
ATOM 4145 N N . TYR A 1 529 ? 8.110 4.563 -28.379 1.00 79.50 529 TYR A N 1
ATOM 4146 C CA . TYR A 1 529 ? 7.579 3.596 -27.420 1.00 79.50 529 TYR A CA 1
ATOM 4147 C C . TYR A 1 529 ? 6.783 4.310 -26.317 1.00 79.50 529 TYR A C 1
ATOM 4149 O O . TYR A 1 529 ? 7.249 5.314 -25.778 1.00 79.50 529 TYR A O 1
ATOM 4157 N N . VAL A 1 530 ? 5.617 3.766 -25.953 1.00 66.50 530 VAL A N 1
ATOM 4158 C CA . VAL A 1 530 ? 4.965 4.070 -24.669 1.00 66.50 530 VAL A CA 1
ATOM 4159 C C . VAL A 1 530 ? 5.326 2.944 -23.712 1.00 66.50 530 VAL A C 1
ATOM 4161 O O . VAL A 1 530 ? 4.936 1.802 -23.951 1.00 66.50 530 VAL A O 1
ATOM 4164 N N . GLY A 1 531 ? 6.068 3.282 -22.659 1.00 54.09 531 GLY A N 1
ATOM 4165 C CA . GLY A 1 531 ? 6.220 2.461 -21.459 1.00 54.09 531 GLY A CA 1
ATOM 4166 C C . GLY A 1 531 ? 5.420 3.080 -20.329 1.00 54.09 531 GLY A C 1
ATOM 4167 O O . GLY A 1 531 ? 5.607 4.298 -20.119 1.00 54.09 531 GLY A O 1
#

Solvent-accessible surface area (backbone atoms only — not comparable to full-atom values): 33268 Å² total; per-residue (Å²): 106,86,67,32,68,82,74,74,47,84,84,89,88,86,76,95,53,68,83,81,53,54,65,73,57,46,60,53,56,60,63,46,74,46,55,59,58,92,44,72,68,49,45,49,54,51,49,51,34,51,53,75,64,52,58,88,83,46,67,61,58,54,56,54,50,55,53,49,41,68,70,42,51,93,67,31,24,43,34,42,45,83,87,48,92,87,59,76,42,80,46,66,63,67,79,86,74,71,83,67,78,72,81,73,49,75,66,55,48,53,59,70,44,43,64,61,50,49,52,50,49,53,60,73,69,49,83,82,88,77,86,86,83,87,89,89,87,86,88,86,89,84,88,89,85,89,87,85,87,88,90,91,84,84,87,89,85,88,86,89,89,86,84,84,91,86,86,88,83,84,87,81,92,78,89,74,83,78,77,83,73,75,78,79,77,78,56,94,50,88,89,52,80,77,58,93,63,48,34,78,61,72,78,92,71,65,90,91,56,55,59,37,25,51,51,76,66,40,54,71,68,56,32,49,53,53,47,29,68,74,68,73,47,81,83,70,78,73,50,75,75,38,42,29,28,44,49,24,42,30,40,28,31,38,38,43,47,77,42,82,86,67,67,42,76,52,74,48,76,50,21,30,52,41,64,72,39,57,69,66,86,86,81,67,59,85,83,25,66,43,58,71,74,62,72,92,57,51,32,87,60,76,73,82,78,38,35,28,37,62,72,34,76,14,74,79,32,68,67,46,48,55,51,50,55,51,50,50,51,56,47,43,40,76,67,42,59,52,71,25,52,27,26,86,88,81,68,46,58,35,61,89,90,55,60,70,68,60,41,46,50,52,41,40,49,55,30,47,58,52,41,52,53,50,48,53,54,49,52,52,56,50,48,66,47,50,54,54,53,52,57,49,50,52,50,52,53,51,52,56,49,50,57,50,48,70,74,32,84,84,59,86,79,89,80,90,79,83,95,81,81,83,77,73,87,80,64,99,73,90,75,90,74,84,85,72,81,82,88,83,82,85,86,81,92,83,90,56,70,68,71,46,53,56,48,50,52,51,53,52,53,50,49,52,49,54,51,53,50,53,50,50,52,50,54,52,48,52,47,53,56,50,34,51,51,58,40,68,48,70,42,82,45,75,46,69,43,50,71,90,39,52,45,76,75,46,72,38,41,24,28,46,34,21,35,33,31,44,46,96,89,40,86,43,78,32,66,12,48,78,106